Protein AF-A0A6M8W9H4-F1 (afdb_monomer_lite)

Radius of gyration: 31.83 Å; chains: 1; bounding box: 102×58×85 Å

Secondary structure (DSSP, 8-state):
-EEEE-SBTTTEE-TTHHHHHHHHHHHHHH-TT---TT---TT--HHHHHHHHHHHTT----HHHHHHHHHHHHHHHHHHHHH----EEPTTHHHHHHHHHHGGG-PPTTSPPPEEEEE-SS-HHHHHHHHHHTT--GGG-SEEE-TT--SSSS--GGGHHHHHHHHHHHHHSSPPPGGGEEEE-SSHHHHHHHHPPP--SS---PPEE------PPP-----------------------------------HHHHHHHHHHHHHHHHHHHHHHS-THHHH-GGGSS--SHHHHHHHHHIIIIITTHHHHHHHHHHHHHHHHHHTT--SHHHHHHHHHHHHHHHHHHHHHHHHHHHHT-S---HHHHHHHIIIIIHHHTTS-HHHHHHHHHHHHHHHHHHHHHHHHHHHHHH--SHHHHHHHHHTT--HHHHHHHHHHHHHHHS--HHHHHHHHHHHTS-HHHHHHHHHHHHHHIIIIIIIIIIHHHHHHHHHHHHHHHHTTTTTT-S-HHHHHHHHHHHHHHHHHHHHHHHHHHHHTTT-HHHIIIIIHHHHHHHHHHHHHHHHHHHHHHHHHTTTHHHHHHHHHHHHTHHHHHHHHHHHHHHHHSTTTT--TTTS-HHHHHHHHHHHHHHHHHHHHHHHHHBSS-HHHHHHHHHHHTSPPP-BPPP---------

Sequence (678 aa):
MLILFDIDATLIKTGGVGMVAMAEAGRSLFGSAFTADGVPFAGRLDPLIIGDLLARNGVEPTPEHRAAMRRGYRDALVAMFAADNTSYTLPGVTALLDVLGGMNGSVARGSAPLTLGLLTGNFPETGSIKLQHAGIDPEGFAVRVWGDESPHDPPAREHLPGVALERVIASWGRAATGAETVVIGDTPDDIACARARVPRAGGGDRAVFGGRPRARRPDGRGSLRHSRGIGMADGVDGGGTMAAPVVQSQRFDSIDVLRGVALLGIFAMNVMVFAMPMAAYSNPTASGSYTGIDRVTYWVIHILFDLKMMGLFSMLFGAGVVIWSRKAESREQVSRLRGLWLRRMGWLLVFGMIHAWLIWYGDILVAYALCGLLVIWWLRRLPPVWLIVIAATFFGIHMLLLAGQGFQAWMLFGESESAAQMRTQANMTAEQLADARLAMQQFMTPTASQYAEQLATLRGGWMENFRHRAEMTIMMQTMAFAFYIFWRVTAMMLLGVALTKMGVLTGERSARFYAVLAVVGYLIGIPTIIAGILFNESHGFNIVKFAGLGMGFNAVGAVPVMLGHVGLVVFVVKSGLLTPVTNALARVGQMAFTNYLTQSILASLIFYGFGLGFAGEFNRLGQQAVVWFVWAVQILWSVAWLARFRFGPAEWLWRSLTYWKLQPMRRAERSAVATMSA

Foldseek 3Di:
DEEAEEQDPFFKDQPCQLQVQLQVLCCVVPHVPQHLPPQDDPLAAPLVSQCCSCVVSVHHSDPVSSVSSLVSSLVSSVVVLVVDLRMATDPCNVVVLVVLLVCQPPDPPPDFGYAYEYQYSADPRNSQSSCVSRVHHNVSHQFYFYNPPAPDVVRASLRRVLSRQVSVCVVRVDGDALDRYEYTDDDVSSVSSQARFHPDDDDTHGHDYDDDDDDDDDDDDDDDDDDDDDDDDDDDDDDPPPPPPPPPQPQFFLLLLLLLVLLLLQLLLCLQVLQFPLQCNLAVVLFDDCDDVLVVLCLCNLQQRPPLSLLSNLLSLLLVLLVQQVPDDDPVSNVVSVLLQLLLLVVLLVVQVCCLQQFHVPGCSNLSSCLSVPPSNVCLPPALVVLLVLLVVLLVLQVVLLLVQLVLLCLLPPPDPVSVVVCVVVVQDPVNSVVSNQVLCLNHPNDPVSRVVSLVLQLDASVSVSVVSVVSNVCCSPVCSVRHSNSSSSSSSSNSSSCSVVCLSRLNDDLVVLLVLLVQLCVQQSVLLVVLVVQCVVVSNRRSSCSNPSVVSSSVSSVSSSSNSSSVSSSCSVVCHPVVSSVLSSLLSQASVVLNSVSSVQSSLCCGNNHVNSRSVDRSVRSVVVSVVSSVVSSVCSVVQVVFWVGHPVRQVSVCSSVVHRDGTTDPPPPPPPDDDD

Structure (mmCIF, N/CA/C/O backbone):
data_AF-A0A6M8W9H4-F1
#
_entry.id   AF-A0A6M8W9H4-F1
#
loop_
_atom_site.group_PDB
_atom_site.id
_atom_site.type_symbol
_atom_site.label_atom_id
_atom_site.label_alt_id
_atom_site.label_comp_id
_atom_site.label_asym_id
_atom_site.label_entity_id
_atom_site.label_seq_id
_atom_site.pdbx_PDB_ins_code
_atom_site.Cartn_x
_atom_site.Cartn_y
_atom_site.Cartn_z
_atom_site.occupancy
_atom_site.B_iso_or_equiv
_atom_site.auth_seq_id
_atom_site.auth_comp_id
_atom_site.auth_asym_id
_atom_site.auth_atom_id
_atom_site.pdbx_PDB_model_num
ATOM 1 N N . MET A 1 1 ? -43.264 1.083 21.492 1.00 82.38 1 MET A N 1
ATOM 2 C CA . MET A 1 1 ? -41.908 0.528 21.243 1.00 82.38 1 MET A CA 1
ATOM 3 C C . MET A 1 1 ? -40.936 1.124 22.251 1.00 82.38 1 MET A C 1
ATOM 5 O O . MET A 1 1 ? -40.909 2.335 22.395 1.00 82.38 1 MET A O 1
ATOM 9 N N . LEU A 1 2 ? -40.173 0.299 22.961 1.00 87.50 2 LEU A N 1
ATOM 10 C CA . LEU A 1 2 ? -39.190 0.686 23.969 1.00 87.50 2 LEU A CA 1
ATOM 11 C C . LEU A 1 2 ? -37.790 0.651 23.345 1.00 87.50 2 LEU A C 1
ATOM 13 O O . LEU A 1 2 ? -37.364 -0.399 22.868 1.00 87.50 2 LEU A O 1
ATOM 17 N N . ILE A 1 3 ? -37.076 1.777 23.342 1.00 90.88 3 ILE A N 1
ATOM 18 C CA . ILE A 1 3 ? -35.699 1.871 22.839 1.00 90.88 3 ILE A CA 1
ATOM 19 C C . ILE A 1 3 ? -34.772 2.210 24.001 1.00 90.88 3 ILE A C 1
ATOM 21 O O . ILE A 1 3 ? -34.859 3.297 24.563 1.00 90.88 3 ILE A O 1
ATOM 25 N N . LEU A 1 4 ? -33.882 1.284 24.336 1.00 92.38 4 LEU A N 1
ATOM 26 C CA . LEU A 1 4 ? -32.927 1.380 25.431 1.00 92.38 4 LEU A CA 1
ATOM 27 C C . LEU A 1 4 ? -31.533 1.667 24.874 1.00 92.38 4 LEU A C 1
ATOM 29 O O . LEU A 1 4 ? -31.009 0.886 24.081 1.00 92.38 4 LEU A O 1
ATOM 33 N N . PHE A 1 5 ? -30.936 2.779 25.288 1.00 94.38 5 PHE A N 1
ATOM 34 C CA . PHE A 1 5 ? -29.601 3.197 24.875 1.00 94.38 5 PHE A CA 1
ATOM 35 C C . PHE A 1 5 ? -28.580 2.965 25.987 1.00 94.38 5 PHE A C 1
ATOM 37 O O . PHE A 1 5 ? -28.796 3.377 27.128 1.00 94.38 5 PHE A O 1
ATOM 44 N N . ASP A 1 6 ? -27.439 2.382 25.635 1.00 94.31 6 ASP A N 1
ATOM 45 C CA . ASP A 1 6 ? -26.226 2.528 26.435 1.00 94.31 6 ASP A CA 1
ATOM 46 C C . ASP A 1 6 ? -25.652 3.954 26.298 1.00 94.31 6 ASP A C 1
ATOM 48 O O . ASP A 1 6 ? -25.979 4.690 25.363 1.00 94.31 6 ASP A O 1
ATOM 52 N N . ILE A 1 7 ? -24.813 4.375 27.248 1.00 93.19 7 ILE A N 1
ATOM 53 C CA . ILE A 1 7 ? -24.272 5.742 27.293 1.00 93.19 7 ILE A CA 1
ATOM 54 C C . ILE A 1 7 ? -22.916 5.826 26.585 1.00 93.19 7 ILE A C 1
ATOM 56 O O . ILE A 1 7 ? -22.783 6.518 25.567 1.00 93.19 7 ILE A O 1
ATOM 60 N N . ASP A 1 8 ? -21.895 5.169 27.138 1.00 88.56 8 ASP A N 1
ATOM 61 C CA . ASP A 1 8 ? -20.508 5.328 26.705 1.00 88.56 8 ASP A CA 1
ATOM 62 C C . ASP A 1 8 ? -20.298 4.674 25.334 1.00 88.56 8 ASP A C 1
ATOM 64 O O . ASP A 1 8 ? -20.743 3.568 25.081 1.00 88.56 8 ASP A O 1
ATOM 68 N N . ALA A 1 9 ? -19.648 5.381 24.406 1.00 85.25 9 ALA A N 1
ATOM 69 C CA . ALA A 1 9 ? -19.417 4.934 23.024 1.00 85.25 9 ALA A CA 1
ATOM 70 C C . ALA A 1 9 ? -20.685 4.608 22.196 1.00 85.25 9 ALA A C 1
ATOM 72 O O . ALA A 1 9 ? -20.573 4.256 21.013 1.00 85.25 9 ALA A O 1
ATOM 73 N N . THR A 1 10 ? -21.867 4.877 22.756 1.00 90.50 10 THR A N 1
ATOM 74 C CA . THR A 1 10 ? -23.175 4.739 22.110 1.00 90.50 10 THR A CA 1
ATOM 75 C C . THR A 1 10 ? -23.841 6.098 21.894 1.00 90.50 10 THR A C 1
ATOM 77 O O . THR A 1 10 ? -24.012 6.515 20.745 1.00 90.50 10 THR A O 1
ATOM 80 N N . LEU A 1 11 ? -24.156 6.824 22.972 1.00 90.56 11 LEU A N 1
ATOM 81 C CA . LEU A 1 11 ? -24.697 8.187 22.910 1.00 90.56 11 LEU A CA 1
ATOM 82 C C . LEU A 1 11 ? -23.581 9.237 22.897 1.00 90.56 11 LEU A C 1
ATOM 84 O O . LEU A 1 11 ? -23.644 10.228 22.165 1.00 90.56 11 LEU A O 1
ATOM 88 N N . ILE A 1 12 ? -22.537 9.011 23.691 1.00 89.56 12 ILE A N 1
ATOM 89 C CA . ILE A 1 12 ? -21.491 10.001 23.958 1.00 89.56 12 ILE A CA 1
ATOM 90 C C . ILE A 1 12 ? -20.101 9.370 23.908 1.00 89.56 12 ILE A C 1
ATOM 92 O O . ILE A 1 12 ? -19.936 8.152 23.971 1.00 89.56 12 ILE A O 1
ATOM 96 N N . LYS A 1 13 ? -19.068 10.205 23.820 1.00 83.69 13 LYS A N 1
ATOM 97 C CA . LYS A 1 13 ? -17.675 9.785 23.957 1.00 83.69 13 LYS A CA 1
ATOM 98 C C . LYS A 1 13 ? -16.959 10.689 24.945 1.00 83.69 13 LYS A C 1
ATOM 100 O O . LYS A 1 13 ? -16.855 11.879 24.702 1.00 83.69 13 LYS A O 1
ATOM 105 N N . THR A 1 14 ? -16.419 10.091 26.005 1.00 73.94 14 THR A N 1
ATOM 106 C CA . THR A 1 14 ? -15.837 10.777 27.174 1.00 73.94 14 THR A CA 1
ATOM 107 C C . THR A 1 14 ? -14.303 10.757 27.205 1.00 73.94 14 THR A C 1
ATOM 109 O O . THR A 1 14 ? -13.701 11.048 28.229 1.00 73.94 14 THR A O 1
ATOM 112 N N . GLY A 1 15 ? -13.632 10.338 26.123 1.00 67.69 15 GLY A N 1
ATOM 113 C CA . GLY A 1 15 ? -12.161 10.353 26.034 1.00 67.69 15 GLY A CA 1
ATOM 114 C C . GLY A 1 15 ? -11.408 9.470 27.045 1.00 67.69 15 GLY A C 1
ATOM 115 O O . GLY A 1 15 ? -10.197 9.605 27.161 1.00 67.69 15 GLY A O 1
ATOM 116 N N . GLY A 1 16 ? -12.094 8.575 27.766 1.00 77.75 16 GLY A N 1
ATOM 117 C CA . GLY A 1 16 ? -11.502 7.766 28.840 1.00 77.75 16 GLY A CA 1
ATOM 118 C C . GLY A 1 16 ? -11.522 8.434 30.220 1.00 77.75 16 GLY A C 1
ATOM 119 O O . GLY A 1 16 ? -11.046 7.835 31.181 1.00 77.75 16 GLY A O 1
ATOM 120 N N . VAL A 1 17 ? -12.120 9.625 30.354 1.00 83.38 17 VAL A N 1
ATOM 121 C CA . VAL A 1 17 ? -12.175 10.385 31.616 1.00 83.38 17 VAL A CA 1
ATOM 122 C C . VAL A 1 17 ? -12.771 9.580 32.768 1.00 83.38 17 VAL A C 1
ATOM 124 O O . VAL A 1 17 ? -12.285 9.687 33.885 1.00 83.38 17 VAL A O 1
ATOM 127 N N . GLY A 1 18 ? -13.758 8.712 32.519 1.00 86.12 18 GLY A N 1
ATOM 128 C CA . GLY A 1 18 ? -14.321 7.855 33.570 1.00 86.12 18 GLY A CA 1
ATOM 129 C C . GLY A 1 18 ? -13.272 6.963 34.248 1.00 86.12 18 GLY A C 1
ATOM 130 O O . GLY A 1 18 ? -13.198 6.916 35.472 1.00 86.12 18 GLY A O 1
ATOM 131 N N . MET A 1 19 ? -12.407 6.325 33.457 1.00 88.12 19 MET A N 1
ATOM 132 C CA . MET A 1 19 ? -11.308 5.497 33.964 1.00 88.12 19 MET A CA 1
ATOM 133 C C . MET A 1 19 ? -10.277 6.338 34.723 1.00 88.12 19 MET A C 1
ATOM 135 O O . MET A 1 19 ? -9.809 5.933 35.786 1.00 88.12 19 MET A O 1
ATOM 139 N N . VAL A 1 20 ? -9.937 7.518 34.196 1.00 88.19 20 VAL A N 1
ATOM 140 C CA . VAL A 1 20 ? -8.976 8.430 34.834 1.00 88.19 20 VAL A CA 1
ATOM 141 C C . VAL A 1 20 ? -9.516 8.940 36.172 1.00 88.19 20 VAL A C 1
ATOM 143 O O . VAL A 1 20 ? -8.780 8.938 37.154 1.00 88.19 20 VAL A O 1
ATOM 146 N N . ALA A 1 21 ? -10.800 9.296 36.241 1.00 91.25 21 ALA A N 1
ATOM 147 C CA . ALA A 1 21 ? -11.467 9.739 37.460 1.00 91.25 21 ALA A CA 1
ATOM 148 C C . ALA A 1 21 ? -11.548 8.627 38.516 1.00 91.25 21 ALA A C 1
ATOM 150 O O . ALA A 1 21 ? -11.278 8.887 39.684 1.00 91.25 21 ALA A O 1
ATOM 151 N N . MET A 1 22 ? -11.842 7.379 38.128 1.00 94.12 22 MET A N 1
ATOM 152 C CA . MET A 1 22 ? -11.795 6.245 39.062 1.00 94.12 22 MET A CA 1
ATOM 153 C C . MET A 1 22 ? -10.375 5.987 39.587 1.00 94.12 22 MET A C 1
ATOM 155 O O . MET A 1 22 ? -10.197 5.711 40.772 1.00 94.12 22 MET A O 1
ATOM 159 N N . ALA A 1 23 ? -9.355 6.093 38.729 1.00 92.19 23 ALA A N 1
ATOM 160 C CA . ALA A 1 23 ? -7.964 5.951 39.154 1.00 92.19 23 ALA A CA 1
ATOM 161 C C . ALA A 1 23 ? -7.542 7.080 40.106 1.00 92.19 23 ALA A C 1
ATOM 163 O O . ALA A 1 23 ? -6.875 6.818 41.101 1.00 92.19 23 ALA A O 1
ATOM 164 N N . GLU A 1 24 ? -7.948 8.320 39.827 1.00 91.94 24 GLU A N 1
ATOM 165 C CA . GLU A 1 24 ? -7.646 9.478 40.671 1.00 91.94 24 GLU A CA 1
ATOM 166 C C . GLU A 1 24 ? -8.347 9.405 42.029 1.00 91.94 24 GLU A C 1
ATOM 168 O O . GLU A 1 24 ? -7.714 9.625 43.060 1.00 91.94 24 GLU A O 1
ATOM 173 N N . ALA A 1 25 ? -9.615 8.988 42.049 1.00 95.44 25 ALA A N 1
ATOM 174 C CA . ALA A 1 25 ? -10.342 8.702 43.280 1.00 95.44 25 ALA A CA 1
ATOM 175 C C . ALA A 1 25 ? -9.598 7.675 44.142 1.00 95.44 25 ALA A C 1
ATOM 177 O O . ALA A 1 25 ? -9.387 7.892 45.334 1.00 95.44 25 ALA A O 1
ATOM 178 N N . GLY A 1 26 ? -9.135 6.585 43.526 1.00 95.62 26 GLY A N 1
ATOM 179 C CA . GLY A 1 26 ? -8.364 5.569 44.229 1.00 95.62 26 GLY A CA 1
ATOM 180 C C . GLY A 1 26 ? -7.013 6.076 44.732 1.00 95.62 26 GLY A C 1
ATOM 181 O O . GLY A 1 26 ? -6.621 5.729 45.843 1.00 95.62 26 GLY A O 1
ATOM 182 N N . ARG A 1 27 ? -6.325 6.950 43.984 1.00 96.06 27 ARG A N 1
ATOM 183 C CA . ARG A 1 27 ? -5.071 7.568 44.452 1.00 96.06 27 ARG A CA 1
ATOM 184 C C . ARG A 1 27 ? -5.282 8.494 45.638 1.00 96.06 27 ARG A C 1
ATOM 186 O O . ARG A 1 27 ? -4.479 8.481 46.568 1.00 96.06 27 ARG A O 1
ATOM 193 N N . SER A 1 28 ? -6.355 9.278 45.602 1.00 94.31 28 SER A N 1
ATOM 194 C CA . SER A 1 28 ? -6.722 10.185 46.686 1.00 94.31 28 SER A CA 1
ATOM 195 C C . SER A 1 28 ? -7.114 9.426 47.958 1.00 94.31 28 SER A C 1
ATOM 197 O O . SER A 1 28 ? -6.749 9.854 49.050 1.00 94.31 28 SER A O 1
ATOM 199 N N . LEU A 1 29 ? -7.805 8.288 47.825 1.00 95.31 29 LEU A N 1
ATOM 200 C CA . LEU A 1 29 ? -8.308 7.504 48.958 1.00 95.31 29 LEU A CA 1
ATOM 201 C C . LEU A 1 29 ? -7.292 6.503 49.525 1.00 95.31 29 LEU A C 1
ATOM 203 O O . LEU A 1 29 ? -7.228 6.325 50.738 1.00 95.31 29 LEU A O 1
ATOM 207 N N . PHE A 1 30 ? -6.516 5.837 48.667 1.00 94.94 30 PHE A N 1
ATOM 208 C CA . PHE A 1 30 ? -5.693 4.675 49.041 1.00 94.94 30 PHE A CA 1
ATOM 209 C C . PHE A 1 30 ? -4.200 4.848 48.734 1.00 94.94 30 PHE A C 1
ATOM 211 O O . PHE A 1 30 ? -3.411 3.931 48.952 1.00 94.94 30 PHE A O 1
ATOM 218 N N . GLY A 1 31 ? -3.795 6.027 48.257 1.00 91.94 31 GLY A N 1
ATOM 219 C CA . GLY A 1 31 ? -2.399 6.393 48.036 1.00 91.94 31 GLY A CA 1
ATOM 220 C C . GLY A 1 31 ? -1.976 6.398 46.567 1.00 91.94 31 GLY A C 1
ATOM 221 O O . GLY A 1 31 ? -2.569 5.763 45.696 1.00 91.94 31 GLY A O 1
ATOM 222 N N . SER A 1 32 ? -0.885 7.112 46.285 1.00 90.44 32 SER A N 1
ATOM 223 C CA . SER A 1 32 ? -0.430 7.447 44.925 1.00 90.44 32 SER A CA 1
ATOM 224 C C . SER A 1 32 ? -0.107 6.250 44.019 1.00 90.44 32 SER A C 1
ATOM 226 O O . SER A 1 32 ? -0.059 6.414 42.800 1.00 90.44 32 SER A O 1
ATOM 228 N N . ALA A 1 33 ? 0.088 5.056 44.585 1.00 88.75 33 ALA A N 1
ATOM 229 C CA . ALA A 1 33 ? 0.348 3.823 43.844 1.00 88.75 33 ALA A CA 1
ATOM 230 C C . ALA A 1 33 ? -0.910 3.195 43.208 1.00 88.75 33 ALA A C 1
ATOM 232 O O . ALA A 1 33 ? -0.775 2.271 42.404 1.00 88.75 33 ALA A O 1
ATOM 233 N N . PHE A 1 34 ? -2.115 3.677 43.538 1.00 93.31 34 PHE A N 1
ATOM 234 C CA . PHE A 1 34 ? -3.362 3.133 43.002 1.00 93.31 34 PHE A CA 1
ATOM 235 C C . PHE A 1 34 ? -3.436 3.278 41.472 1.00 93.31 34 PHE A C 1
ATOM 237 O O . PHE A 1 34 ? -3.252 4.367 40.912 1.00 93.31 34 PHE A O 1
ATOM 244 N N . THR A 1 35 ? -3.732 2.176 40.778 1.00 87.50 35 THR A N 1
ATOM 245 C CA . THR A 1 35 ? -3.798 2.118 39.312 1.00 87.50 35 THR A CA 1
ATOM 246 C C . THR A 1 35 ? -5.051 1.412 38.798 1.00 87.50 35 THR A C 1
ATOM 248 O O . THR A 1 35 ? -5.559 0.471 39.405 1.00 87.50 35 THR A O 1
ATOM 251 N N . ALA A 1 36 ? -5.526 1.847 37.629 1.00 86.00 36 ALA A N 1
ATOM 252 C CA . ALA A 1 36 ? -6.559 1.154 36.862 1.00 86.00 36 ALA A CA 1
ATOM 253 C C . ALA A 1 36 ? -5.994 0.082 35.905 1.00 86.00 36 ALA A C 1
ATOM 255 O O . ALA A 1 36 ? -6.752 -0.612 35.224 1.00 86.00 36 ALA A O 1
ATOM 256 N N . ASP A 1 37 ? -4.667 -0.079 35.850 1.00 82.81 37 ASP A N 1
ATOM 257 C CA . ASP A 1 37 ? -4.002 -0.996 34.927 1.00 82.81 37 ASP A CA 1
ATOM 258 C C . ASP A 1 37 ? -4.374 -2.466 35.178 1.00 82.81 37 ASP A C 1
ATOM 260 O O . ASP A 1 37 ? -4.150 -3.039 36.251 1.00 82.81 37 ASP A O 1
ATOM 264 N N . GLY A 1 38 ? -4.868 -3.113 34.121 1.00 77.88 38 GLY A N 1
ATOM 265 C CA . GLY A 1 38 ? -5.233 -4.530 34.131 1.00 77.88 38 GLY A CA 1
ATOM 266 C C . GLY A 1 38 ? -6.683 -4.812 34.526 1.00 77.88 38 GLY A C 1
ATOM 267 O O . GLY A 1 38 ? -7.089 -5.969 34.446 1.00 77.88 38 GLY A O 1
ATOM 268 N N . VAL A 1 39 ? -7.475 -3.792 34.875 1.00 85.69 39 VAL A N 1
ATOM 269 C CA . VAL A 1 39 ? -8.923 -3.932 35.089 1.00 85.69 39 VAL A CA 1
ATOM 270 C C . VAL A 1 39 ? -9.664 -3.604 33.784 1.00 85.69 39 VAL A C 1
ATOM 272 O O . VAL A 1 39 ? -9.424 -2.548 33.200 1.00 85.69 39 VAL A O 1
ATOM 275 N N . PRO A 1 40 ? -10.534 -4.488 33.261 1.00 80.94 40 PRO A N 1
ATOM 276 C CA . PRO A 1 40 ? -11.329 -4.194 32.071 1.00 80.94 40 PRO A CA 1
ATOM 277 C C . PRO A 1 40 ? -12.535 -3.302 32.411 1.00 80.94 40 PRO A C 1
ATOM 279 O O . PRO A 1 40 ? -13.218 -3.554 33.402 1.00 80.94 40 PRO A O 1
ATOM 282 N N . PHE A 1 41 ? -12.816 -2.306 31.559 1.00 83.94 41 PHE A N 1
ATOM 283 C CA . PHE A 1 41 ? -13.897 -1.316 31.745 1.00 83.94 41 PHE A CA 1
ATOM 284 C C . PHE A 1 41 ? -15.046 -1.453 30.733 1.00 83.94 41 PHE A C 1
ATOM 286 O O . PHE A 1 41 ? -16.209 -1.313 31.097 1.00 83.94 41 PHE A O 1
ATOM 293 N N . ALA A 1 42 ? -14.736 -1.704 29.457 1.00 74.81 42 ALA A N 1
ATOM 294 C CA . ALA A 1 42 ? -15.723 -1.650 28.374 1.00 74.81 42 ALA A CA 1
ATOM 295 C C . ALA A 1 42 ? -16.881 -2.640 28.595 1.00 74.81 42 ALA A C 1
ATOM 297 O O . ALA A 1 42 ? -16.626 -3.820 28.823 1.00 74.81 42 ALA A O 1
ATOM 298 N N . GLY A 1 43 ? -18.123 -2.150 28.515 1.00 72.88 43 GLY A N 1
ATOM 299 C CA . GLY A 1 43 ? -19.350 -2.948 28.650 1.00 72.88 43 GLY A CA 1
ATOM 300 C C . GLY A 1 43 ? -19.710 -3.366 30.082 1.00 72.88 43 GLY A C 1
ATOM 301 O O . GLY A 1 43 ? -20.815 -3.855 30.316 1.00 72.88 43 GLY A O 1
ATOM 302 N N . ARG A 1 44 ? -18.834 -3.142 31.071 1.00 87.75 44 ARG A N 1
ATOM 303 C CA . ARG A 1 44 ? -19.028 -3.617 32.452 1.00 87.75 44 ARG A CA 1
ATOM 304 C C . ARG A 1 44 ? -19.829 -2.640 33.315 1.00 87.75 44 ARG A C 1
ATOM 306 O O . ARG A 1 44 ? -20.084 -1.505 32.926 1.00 87.75 44 ARG A O 1
ATOM 313 N N . LEU A 1 45 ? -20.253 -3.124 34.483 1.00 92.31 45 LEU A N 1
ATOM 314 C CA . LEU A 1 45 ? -20.968 -2.340 35.492 1.00 92.31 45 LEU A CA 1
ATOM 315 C C . LEU A 1 45 ? -19.970 -1.630 36.415 1.00 92.31 45 LEU A C 1
ATOM 317 O O . LEU A 1 45 ? -19.067 -2.285 36.945 1.00 92.31 45 LEU A O 1
ATOM 321 N N . ASP A 1 46 ? -20.165 -0.337 36.671 1.00 94.56 46 ASP A N 1
ATOM 322 C CA . ASP A 1 46 ? -19.336 0.453 37.589 1.00 94.56 46 ASP A CA 1
ATOM 323 C C . ASP A 1 46 ? -19.166 -0.208 38.980 1.00 94.56 46 ASP A C 1
ATOM 325 O O . ASP A 1 46 ? -18.032 -0.247 39.468 1.00 94.56 46 ASP A O 1
ATOM 329 N N . PRO A 1 47 ? -20.201 -0.816 39.612 1.00 92.75 47 PRO A N 1
ATOM 330 C CA . PRO A 1 47 ? -20.032 -1.576 40.857 1.00 92.75 47 PRO A CA 1
ATOM 331 C C . PRO A 1 47 ? -18.984 -2.697 40.794 1.00 92.75 47 PRO A C 1
ATOM 333 O O . PRO A 1 47 ? -18.236 -2.906 41.756 1.00 92.75 47 PRO A O 1
ATOM 336 N N . LEU A 1 48 ? -18.917 -3.418 39.667 1.00 92.62 48 LEU A N 1
ATOM 337 C CA . LEU A 1 48 ? -17.940 -4.489 39.455 1.00 92.62 48 LEU A CA 1
ATOM 338 C C . LEU A 1 48 ? -16.550 -3.914 39.192 1.00 92.62 48 LEU A C 1
ATOM 340 O O . LEU A 1 48 ? -15.571 -4.410 39.743 1.00 92.62 48 LEU A O 1
ATOM 344 N N . ILE A 1 49 ? -16.468 -2.849 38.389 1.00 93.75 49 ILE A N 1
ATOM 345 C CA . ILE A 1 49 ? -15.206 -2.169 38.080 1.00 93.75 49 ILE A CA 1
ATOM 346 C C . ILE A 1 49 ? -14.564 -1.640 39.366 1.00 93.75 49 ILE A C 1
ATOM 348 O O . ILE A 1 49 ? -13.385 -1.890 39.596 1.00 93.75 49 ILE A O 1
ATOM 352 N N . ILE A 1 50 ? -15.327 -0.968 40.235 1.00 95.44 50 ILE A N 1
ATOM 353 C CA . ILE A 1 50 ? -14.820 -0.486 41.529 1.00 95.44 50 ILE A CA 1
ATOM 354 C C . ILE A 1 50 ? -14.316 -1.648 42.392 1.00 95.44 50 ILE A C 1
ATOM 356 O O . ILE A 1 50 ? -13.248 -1.538 42.991 1.00 95.44 50 ILE A O 1
ATOM 360 N N . GLY A 1 51 ? -15.051 -2.763 42.444 1.00 93.56 51 GLY A N 1
ATOM 361 C CA . GLY A 1 51 ? -14.624 -3.952 43.186 1.00 93.56 51 GLY A CA 1
ATOM 362 C C . GLY A 1 51 ? -13.287 -4.503 42.707 1.00 93.56 51 GLY A C 1
ATOM 363 O O . GLY A 1 51 ? -12.392 -4.747 43.515 1.00 93.56 51 GLY A O 1
ATOM 364 N N . ASP A 1 52 ? -13.141 -4.639 41.392 1.00 93.62 52 ASP A N 1
ATOM 365 C CA . ASP A 1 52 ? -11.918 -5.143 40.775 1.00 93.62 52 ASP A CA 1
ATOM 366 C C . ASP A 1 52 ? -10.751 -4.168 40.944 1.00 93.62 52 ASP A C 1
ATOM 368 O O . ASP A 1 52 ? -9.625 -4.604 41.165 1.00 93.62 52 ASP A O 1
ATOM 372 N N . LEU A 1 53 ? -11.003 -2.856 40.883 1.00 95.06 53 LEU A N 1
ATOM 373 C CA . LEU A 1 53 ? -9.993 -1.829 41.144 1.00 95.06 53 LEU A CA 1
ATOM 374 C C . LEU A 1 53 ? -9.475 -1.903 42.580 1.00 95.06 53 LEU A C 1
ATOM 376 O O . LEU A 1 53 ? -8.264 -1.864 42.787 1.00 95.06 53 LEU A O 1
ATOM 380 N N . LEU A 1 54 ? -10.363 -2.038 43.563 1.00 95.75 54 LEU A N 1
ATOM 381 C CA . LEU A 1 54 ? -9.976 -2.194 44.965 1.00 95.75 54 LEU A CA 1
ATOM 382 C C . LEU A 1 54 ? -9.123 -3.458 45.147 1.00 95.75 54 LEU A C 1
ATOM 384 O O . LEU A 1 54 ? -7.965 -3.364 45.562 1.00 95.75 54 LEU A O 1
ATOM 388 N N . ALA A 1 55 ? -9.634 -4.614 44.710 1.00 93.62 55 ALA A N 1
ATOM 389 C CA . ALA A 1 55 ? -8.939 -5.895 44.831 1.00 93.62 55 ALA A CA 1
ATOM 390 C C . ALA A 1 55 ? -7.572 -5.893 44.119 1.00 93.62 55 ALA A C 1
ATOM 392 O O . ALA A 1 55 ? -6.572 -6.363 44.662 1.00 93.62 55 ALA A O 1
ATOM 393 N N . ARG A 1 56 ? -7.497 -5.305 42.918 1.00 93.31 56 ARG A N 1
ATOM 394 C CA . ARG A 1 56 ? -6.262 -5.177 42.126 1.00 93.31 56 ARG A CA 1
ATOM 395 C C . ARG A 1 56 ? -5.173 -4.380 42.839 1.00 93.31 56 ARG A C 1
ATOM 397 O O . ARG A 1 56 ? -3.989 -4.649 42.609 1.00 93.31 56 ARG A O 1
ATOM 404 N N . ASN A 1 57 ? -5.564 -3.401 43.647 1.00 94.69 57 ASN A N 1
ATOM 405 C CA . ASN A 1 57 ? -4.663 -2.516 44.379 1.00 94.69 57 ASN A CA 1
ATOM 406 C C . ASN A 1 57 ? -4.450 -2.965 45.834 1.00 94.69 57 ASN A C 1
ATOM 408 O O . ASN A 1 57 ? -3.923 -2.198 46.633 1.00 94.69 57 ASN A O 1
ATOM 412 N N . GLY A 1 58 ? -4.828 -4.203 46.177 1.00 93.31 58 GLY A N 1
ATOM 413 C CA . GLY A 1 58 ? -4.635 -4.755 47.519 1.00 93.31 58 GLY A CA 1
ATOM 414 C C . GLY A 1 58 ? -5.543 -4.132 48.581 1.00 93.31 58 GLY A C 1
ATOM 415 O O . GLY A 1 58 ? -5.276 -4.288 49.768 1.00 93.31 58 GLY A O 1
ATOM 416 N N . VAL A 1 59 ? -6.604 -3.433 48.167 1.00 95.19 59 VAL A N 1
ATOM 417 C CA . VAL A 1 59 ? -7.615 -2.869 49.060 1.00 95.19 59 VAL A CA 1
ATOM 418 C C . VAL A 1 59 ? -8.788 -3.840 49.123 1.00 95.19 59 VAL A C 1
ATOM 420 O O . VAL A 1 59 ? -9.375 -4.189 48.098 1.00 95.19 59 VAL A O 1
ATOM 423 N N . GLU A 1 60 ? -9.144 -4.288 50.324 1.00 93.75 60 GLU A N 1
ATOM 424 C CA . GLU A 1 60 ? -10.294 -5.172 50.502 1.00 93.75 60 GLU A CA 1
ATOM 425 C C . GLU A 1 60 ? -11.582 -4.455 50.059 1.00 93.75 60 GLU A C 1
ATOM 427 O O . GLU A 1 60 ? -11.842 -3.340 50.515 1.00 93.75 60 GLU A O 1
ATOM 432 N N . PRO A 1 61 ? -12.405 -5.030 49.166 1.00 92.44 61 PRO A N 1
ATOM 433 C CA . PRO A 1 61 ? -13.527 -4.316 48.574 1.00 92.44 61 PRO A CA 1
ATOM 434 C C . PRO A 1 61 ? -14.773 -4.341 49.479 1.00 92.44 61 PRO A C 1
ATOM 436 O O . PRO A 1 61 ? -15.833 -4.833 49.077 1.00 92.44 61 PRO A O 1
ATOM 439 N N . THR A 1 62 ? -14.637 -3.805 50.695 1.00 94.56 62 THR A N 1
ATOM 440 C CA . THR A 1 62 ? -15.715 -3.668 51.686 1.00 94.56 62 THR A CA 1
ATOM 441 C C . THR A 1 62 ? -16.795 -2.683 51.209 1.00 94.56 62 THR A C 1
ATOM 443 O O . THR A 1 62 ? -16.524 -1.840 50.340 1.00 94.56 62 THR A O 1
ATOM 446 N N . PRO A 1 63 ? -18.026 -2.746 51.753 1.00 92.75 63 PRO A N 1
ATOM 447 C CA . PRO A 1 63 ? -19.074 -1.769 51.453 1.00 92.75 63 PRO A CA 1
ATOM 448 C C . PRO A 1 63 ? -18.618 -0.318 51.664 1.00 92.75 63 PRO A C 1
ATOM 450 O O . PRO A 1 63 ? -18.899 0.544 50.829 1.00 92.75 63 PRO A O 1
ATOM 453 N N . GLU A 1 64 ? -17.843 -0.053 52.718 1.00 94.81 64 GLU A N 1
ATOM 454 C CA . GLU A 1 64 ? -17.291 1.267 53.022 1.00 94.81 64 GLU A CA 1
ATOM 455 C C . GLU A 1 64 ? -16.314 1.734 51.938 1.00 94.81 64 GLU A C 1
ATOM 457 O O . GLU A 1 64 ? -16.432 2.862 51.451 1.00 94.81 64 GLU A O 1
ATOM 462 N N . HIS A 1 65 ? -15.386 0.872 51.504 1.00 96.06 65 HIS A N 1
ATOM 463 C CA . HIS A 1 65 ? -14.419 1.206 50.455 1.00 96.06 65 HIS A CA 1
ATOM 464 C C . HIS A 1 65 ? -15.083 1.401 49.091 1.00 96.06 65 HIS A C 1
ATOM 466 O O . HIS A 1 65 ? -14.729 2.330 48.362 1.00 96.06 65 HIS A O 1
ATOM 472 N N . ARG A 1 66 ? -16.085 0.583 48.749 1.00 95.06 66 ARG A N 1
ATOM 473 C CA . ARG A 1 66 ? -16.868 0.753 47.514 1.00 95.06 66 ARG A CA 1
ATOM 474 C C . ARG A 1 66 ? -17.642 2.067 47.523 1.00 95.06 66 ARG A C 1
ATOM 476 O O . ARG A 1 66 ? -17.629 2.788 46.526 1.00 95.06 66 ARG A O 1
ATOM 483 N N . ALA A 1 67 ? -18.266 2.411 48.650 1.00 94.19 67 ALA A N 1
ATOM 484 C CA . ALA A 1 67 ? -18.981 3.673 48.807 1.00 94.19 67 ALA A CA 1
ATOM 485 C C . ALA A 1 67 ? -18.032 4.883 48.760 1.00 94.19 67 ALA A C 1
ATOM 487 O O . ALA A 1 67 ? -18.361 5.896 48.141 1.00 94.19 67 ALA A O 1
ATOM 488 N N . ALA A 1 68 ? -16.845 4.778 49.367 1.00 94.88 68 ALA A N 1
ATOM 489 C CA . ALA A 1 68 ? -15.808 5.803 49.283 1.00 94.88 68 ALA A CA 1
ATOM 490 C C . ALA A 1 68 ? -15.324 5.994 47.839 1.00 94.88 68 ALA A C 1
ATOM 492 O O . ALA A 1 68 ? -15.319 7.123 47.352 1.00 94.88 68 ALA A O 1
ATOM 493 N N . MET A 1 69 ? -15.023 4.904 47.123 1.00 96.88 69 MET A N 1
ATOM 494 C CA . MET A 1 69 ? -14.643 4.950 45.707 1.00 96.88 69 MET A CA 1
ATOM 495 C C . MET A 1 69 ? -15.728 5.555 44.826 1.00 96.88 69 MET A C 1
ATOM 497 O O . MET A 1 69 ? -15.408 6.365 43.965 1.00 96.88 69 MET A O 1
ATOM 501 N N . ARG A 1 70 ? -17.005 5.210 45.034 1.00 96.75 70 ARG A N 1
ATOM 502 C CA . ARG A 1 70 ? -18.128 5.780 44.273 1.00 96.75 70 ARG A CA 1
ATOM 503 C C . ARG A 1 70 ? -18.212 7.300 44.454 1.00 96.75 70 ARG A C 1
ATOM 505 O O . ARG A 1 70 ? -18.305 8.024 43.465 1.00 96.75 70 ARG A O 1
ATOM 512 N N . ARG A 1 71 ? -18.103 7.790 45.699 1.00 96.69 71 ARG A N 1
ATOM 513 C CA . ARG A 1 71 ? -18.073 9.236 45.996 1.00 96.69 71 ARG A CA 1
ATOM 514 C C . ARG A 1 71 ? -16.852 9.920 45.382 1.00 96.69 71 ARG A C 1
ATOM 516 O O . ARG A 1 71 ? -17.013 10.908 44.674 1.00 96.69 71 ARG A O 1
ATOM 523 N N . GLY A 1 72 ? -15.660 9.361 45.588 1.00 95.69 72 GLY A N 1
ATOM 524 C CA . GLY A 1 72 ? -14.425 9.905 45.025 1.00 95.69 72 GLY A CA 1
ATOM 525 C C . GLY A 1 72 ? -14.439 9.920 43.496 1.00 95.69 72 GLY A C 1
ATOM 526 O O . GLY A 1 72 ? -14.010 10.895 42.889 1.00 95.69 72 GLY A O 1
ATOM 527 N N . TYR A 1 73 ? -14.985 8.876 42.863 1.00 96.62 73 TYR A N 1
ATOM 528 C CA . TYR A 1 73 ? -15.138 8.798 41.411 1.00 96.62 73 TYR A CA 1
ATOM 529 C C . TYR A 1 73 ? -16.030 9.928 40.896 1.00 96.62 73 TYR A C 1
ATOM 531 O O . TYR A 1 73 ? -15.635 10.637 39.971 1.00 96.62 73 TYR A O 1
ATOM 539 N N . ARG A 1 74 ? -17.197 10.135 41.516 1.00 96.06 74 ARG A N 1
ATOM 540 C CA . ARG A 1 74 ? -18.090 11.252 41.187 1.00 96.06 74 ARG A CA 1
ATOM 541 C C . ARG A 1 74 ? -17.365 12.595 41.304 1.00 96.06 74 ARG A C 1
ATOM 543 O O . ARG A 1 74 ? -17.418 13.385 40.368 1.00 96.06 74 ARG A O 1
ATOM 550 N N . ASP A 1 75 ? -16.680 12.843 42.417 1.00 94.06 75 ASP A N 1
ATOM 551 C CA . ASP A 1 75 ? -16.039 14.137 42.683 1.00 94.06 75 ASP A CA 1
ATOM 552 C C . ASP A 1 75 ? -14.884 14.409 41.705 1.00 94.06 75 ASP A C 1
ATOM 554 O O . ASP A 1 75 ? -14.793 15.497 41.131 1.00 94.06 75 ASP A O 1
ATOM 558 N N . ALA A 1 76 ? -14.061 13.394 41.422 1.00 92.25 76 ALA A N 1
ATOM 559 C CA . ALA A 1 76 ? -13.008 13.473 40.414 1.00 92.25 76 ALA A CA 1
ATOM 560 C C . ALA A 1 76 ? -13.580 13.706 39.007 1.00 92.25 76 ALA A C 1
ATOM 562 O O . ALA A 1 76 ? -13.033 14.495 38.238 1.00 92.25 76 ALA A O 1
ATOM 563 N N . LEU A 1 77 ? -14.701 13.062 38.671 1.00 91.12 77 LEU A N 1
ATOM 564 C CA . LEU A 1 77 ? -15.364 13.223 37.379 1.00 91.12 77 LEU A CA 1
ATOM 565 C C . LEU A 1 77 ? -15.891 14.653 37.185 1.00 91.12 77 LEU A C 1
ATOM 567 O O . LEU A 1 77 ? -15.688 15.233 36.119 1.00 91.12 77 LEU A O 1
ATOM 571 N N . VAL A 1 78 ? -16.513 15.239 38.216 1.00 90.62 78 VAL A N 1
ATOM 572 C CA . VAL A 1 78 ? -16.963 16.643 38.206 1.00 90.62 78 VAL A CA 1
ATOM 573 C C . VAL A 1 78 ? -15.778 17.589 38.020 1.00 90.62 78 VAL A C 1
ATOM 575 O O . VAL A 1 78 ? -15.822 18.460 37.152 1.00 90.62 78 VAL A O 1
ATOM 578 N N . ALA A 1 79 ? -14.700 17.397 38.785 1.00 87.88 79 ALA A N 1
ATOM 579 C CA . ALA A 1 79 ? -13.508 18.236 38.691 1.00 87.88 79 ALA A CA 1
ATOM 580 C C . ALA A 1 79 ? -12.853 18.165 37.300 1.00 87.88 79 ALA A C 1
ATOM 582 O O . ALA A 1 79 ? -12.454 19.189 36.747 1.00 87.88 79 ALA A O 1
ATOM 583 N N . MET A 1 80 ? -12.782 16.973 36.701 1.00 86.56 80 MET A N 1
ATOM 584 C CA . MET A 1 80 ? -12.199 16.785 35.369 1.00 86.56 80 MET A CA 1
ATOM 585 C C . MET A 1 80 ? -13.038 17.438 34.269 1.00 86.56 80 MET A C 1
ATOM 587 O O . MET A 1 80 ? -12.475 18.087 33.391 1.00 86.56 80 MET A O 1
ATOM 591 N N . PHE A 1 81 ? -14.366 17.324 34.327 1.00 82.81 81 PHE A N 1
ATOM 592 C CA . PHE A 1 81 ? -15.240 17.998 33.364 1.00 82.81 81 PHE A CA 1
ATOM 593 C C . PHE A 1 81 ? -15.289 19.519 33.544 1.00 82.81 81 PHE A C 1
ATOM 595 O O . PHE A 1 81 ? -15.566 20.232 32.584 1.00 82.81 81 PHE A O 1
ATOM 602 N N . ALA A 1 82 ? -14.986 20.041 34.734 1.00 78.88 82 ALA A N 1
ATOM 603 C CA . ALA A 1 82 ? -14.790 21.478 34.923 1.00 78.88 82 ALA A CA 1
ATOM 604 C C . ALA A 1 82 ? -13.473 21.981 34.297 1.00 78.88 82 ALA A C 1
ATOM 606 O O . ALA A 1 82 ? -13.390 23.140 33.894 1.00 78.88 82 ALA A O 1
ATOM 607 N N . ALA A 1 83 ? -12.449 21.124 34.217 1.00 71.75 83 ALA A N 1
ATOM 608 C CA . ALA A 1 83 ? -11.122 21.479 33.718 1.00 71.75 83 ALA A CA 1
ATOM 609 C C . ALA A 1 83 ? -10.952 21.302 32.197 1.00 71.75 83 ALA A C 1
ATOM 611 O O . ALA A 1 83 ? -10.109 21.978 31.608 1.00 71.75 83 ALA A O 1
ATOM 612 N N . ASP A 1 84 ? -11.709 20.402 31.557 1.00 62.91 84 ASP A N 1
ATOM 613 C CA . ASP A 1 84 ? -11.567 20.100 30.128 1.00 62.91 84 ASP A CA 1
ATOM 614 C C . ASP A 1 84 ? -12.882 19.605 29.489 1.00 62.91 84 ASP A C 1
ATOM 616 O O . ASP A 1 84 ? -13.638 18.836 30.084 1.00 62.91 84 ASP A O 1
ATOM 620 N N . ASN A 1 85 ? -13.131 19.990 28.234 1.00 56.84 85 ASN A N 1
ATOM 621 C CA . ASN A 1 85 ? -14.391 19.755 27.514 1.00 56.84 85 ASN A CA 1
ATOM 622 C C . ASN A 1 85 ? -14.314 18.480 26.645 1.00 56.84 85 ASN A C 1
ATOM 624 O O . ASN A 1 85 ? -14.467 18.502 25.421 1.00 56.84 85 ASN A O 1
ATOM 628 N N . THR A 1 86 ? -13.973 17.354 27.275 1.00 61.81 86 THR A N 1
ATOM 629 C CA . THR A 1 86 ? -13.597 16.100 26.585 1.00 61.81 86 THR A CA 1
ATOM 630 C C . THR A 1 86 ? -14.761 15.158 26.281 1.00 61.81 86 THR A C 1
ATOM 632 O O . THR A 1 86 ? -14.574 14.200 25.521 1.00 61.81 86 THR A O 1
ATOM 635 N N . SER A 1 87 ? -15.952 15.405 26.840 1.00 72.44 87 SER A N 1
ATOM 636 C CA . SER A 1 87 ? -17.157 14.625 26.537 1.00 72.44 87 SER A CA 1
ATOM 637 C C . SER A 1 87 ? -18.009 15.314 25.475 1.00 72.44 87 SER A C 1
ATOM 639 O O . SER A 1 87 ? -18.377 16.474 25.614 1.00 72.44 87 SER A O 1
ATOM 641 N N . TYR A 1 88 ? -18.324 14.594 24.398 1.00 79.56 88 TYR A N 1
ATOM 642 C CA . TYR A 1 88 ? -19.188 15.082 23.323 1.00 79.56 88 TYR A CA 1
ATOM 643 C C . TYR A 1 88 ? -20.133 13.991 22.823 1.00 79.56 88 TYR A C 1
ATOM 645 O O . TYR A 1 88 ? -19.844 12.791 22.898 1.00 79.56 88 TYR A O 1
ATOM 653 N N . THR A 1 89 ? -21.269 14.413 22.274 1.00 86.94 89 THR A N 1
ATOM 654 C CA . THR A 1 89 ? -22.242 13.534 21.621 1.00 86.94 89 THR A CA 1
ATOM 655 C C . THR A 1 89 ? -21.675 12.895 20.364 1.00 86.94 89 THR A C 1
ATOM 657 O O . THR A 1 89 ? -20.988 13.526 19.557 1.00 86.94 89 THR A O 1
ATOM 660 N N . LEU A 1 90 ? -21.968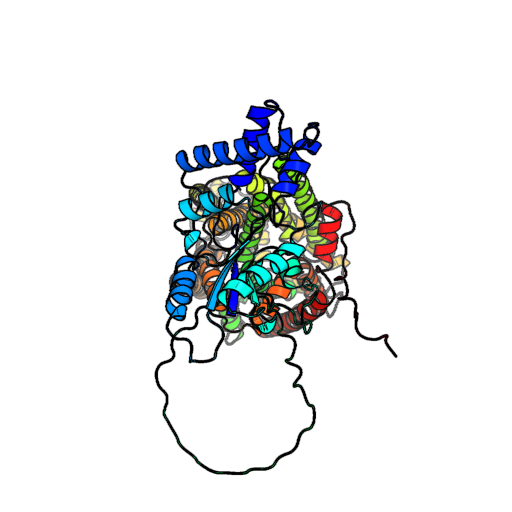 11.611 20.163 1.00 84.69 90 LEU A N 1
ATOM 661 C CA . LEU A 1 90 ? -21.526 10.922 18.958 1.00 84.69 90 LEU A CA 1
ATOM 662 C C . LEU A 1 90 ? -22.276 11.433 17.711 1.00 84.69 90 LEU A C 1
ATOM 664 O O . LEU A 1 90 ? -23.441 11.831 17.795 1.00 84.69 90 LEU A O 1
ATOM 668 N N . PRO A 1 91 ? -21.644 11.403 16.518 1.00 84.94 91 PRO A N 1
ATOM 669 C CA . PRO A 1 91 ? -22.258 11.931 15.303 1.00 84.94 91 PRO A CA 1
ATOM 670 C C . PRO A 1 91 ? -23.628 11.309 15.003 1.00 84.94 91 PRO A C 1
ATOM 672 O O . PRO A 1 91 ? -23.742 10.095 14.830 1.00 84.94 91 PRO A O 1
ATOM 675 N N . GLY A 1 92 ? -24.648 12.162 14.881 1.00 84.19 92 GLY A N 1
ATOM 676 C CA . GLY A 1 92 ? -26.024 11.771 14.565 1.00 84.19 92 GLY A CA 1
ATOM 677 C C . GLY A 1 92 ? -26.904 11.437 15.772 1.00 84.19 92 GLY A C 1
ATOM 678 O O . GLY A 1 92 ? -28.091 11.211 15.568 1.00 84.19 92 GLY A O 1
ATOM 679 N N . VAL A 1 93 ? -26.369 11.438 17.000 1.00 89.06 93 VAL A N 1
ATOM 680 C CA . VAL A 1 93 ? -27.146 11.133 18.214 1.00 89.06 93 VAL A CA 1
ATOM 681 C C . VAL A 1 93 ? -28.193 12.203 18.496 1.00 89.06 93 VAL A C 1
ATOM 683 O O . VAL A 1 93 ? -29.357 11.857 18.634 1.00 89.06 93 VAL A O 1
ATOM 686 N N . THR A 1 94 ? -27.825 13.487 18.492 1.00 86.25 94 THR A N 1
ATOM 687 C CA . THR A 1 94 ? -28.782 14.586 18.715 1.00 86.25 94 THR A CA 1
ATOM 688 C C . THR A 1 94 ? -29.936 14.527 17.715 1.00 86.25 94 THR A C 1
ATOM 690 O O . THR A 1 94 ? -31.086 14.419 18.112 1.00 86.25 94 THR A O 1
ATOM 693 N N . ALA A 1 95 ? -29.626 14.428 16.417 1.00 82.19 95 ALA A N 1
ATOM 694 C CA . ALA A 1 95 ? -30.645 14.314 15.372 1.00 82.19 95 ALA A CA 1
ATOM 695 C C . ALA A 1 95 ? -31.533 13.064 15.524 1.00 82.19 95 ALA A C 1
ATOM 697 O O . ALA A 1 95 ? -32.713 13.103 15.188 1.00 82.19 95 ALA A O 1
ATOM 698 N N . LEU A 1 96 ? -30.979 11.945 16.006 1.00 86.56 96 LEU A N 1
ATOM 699 C CA . LEU A 1 96 ? -31.753 10.736 16.283 1.00 86.56 96 LEU A CA 1
ATOM 700 C C . LEU A 1 96 ? -32.704 10.946 17.466 1.00 86.56 96 LEU A C 1
ATOM 702 O O . LEU A 1 96 ? -33.876 10.595 17.353 1.00 86.56 96 LEU A O 1
ATOM 706 N N . LEU A 1 97 ? -32.212 11.504 18.574 1.00 86.50 97 LEU A N 1
ATOM 707 C CA . LEU A 1 97 ? -33.020 11.777 19.763 1.00 86.50 97 LEU A CA 1
ATOM 708 C C . LEU A 1 97 ? -34.127 12.796 19.461 1.00 86.50 97 LEU A C 1
ATOM 710 O O . LEU A 1 97 ? -35.257 12.571 19.876 1.00 86.50 97 LEU A O 1
ATOM 714 N N . ASP A 1 98 ? -33.849 13.826 18.657 1.00 82.81 98 ASP A N 1
ATOM 715 C CA . ASP A 1 98 ? -34.847 14.811 18.220 1.00 82.81 98 ASP A CA 1
ATOM 716 C C . ASP A 1 98 ? -35.966 14.161 17.391 1.00 82.81 98 ASP A C 1
ATOM 718 O O . ASP A 1 98 ? -37.153 14.380 17.642 1.00 82.81 98 ASP A O 1
ATOM 722 N N . VAL A 1 99 ? -35.602 13.314 16.417 1.00 83.69 99 VAL A N 1
ATOM 723 C CA . VAL A 1 99 ? -36.577 12.586 15.587 1.00 83.69 99 VAL A CA 1
ATOM 724 C C . VAL A 1 99 ? -37.420 11.650 16.446 1.00 83.69 99 VAL A C 1
ATOM 726 O O . VAL A 1 99 ? -38.642 11.641 16.321 1.00 83.69 99 VAL A O 1
ATOM 729 N N . LEU A 1 100 ? -36.786 10.873 17.325 1.00 84.31 100 LEU A N 1
ATOM 730 C CA . LEU A 1 100 ? -37.491 9.933 18.191 1.00 84.31 100 LEU A CA 1
ATOM 731 C C . LEU A 1 100 ? -38.390 10.655 19.205 1.00 84.31 100 LEU A C 1
ATOM 733 O O . LEU A 1 100 ? -39.526 10.237 19.407 1.00 84.31 100 LEU A O 1
ATOM 737 N N . GLY A 1 101 ? -37.929 11.764 19.785 1.00 76.56 101 GLY A N 1
ATOM 738 C CA . GLY A 1 101 ? -38.725 12.605 20.679 1.00 76.56 101 GLY A CA 1
ATOM 739 C C . GLY A 1 101 ? -39.950 13.201 19.981 1.00 76.56 101 GLY A C 1
ATOM 740 O O . GLY A 1 101 ? -41.046 13.186 20.538 1.00 76.56 101 GLY A O 1
ATOM 741 N N . GLY A 1 102 ? -39.804 13.637 18.724 1.00 71.56 102 GLY A N 1
ATOM 742 C CA . GLY A 1 102 ? -40.905 14.163 17.910 1.00 71.56 102 GLY A CA 1
ATOM 743 C C . GLY A 1 102 ? -41.944 13.117 17.479 1.00 71.56 102 GLY A C 1
ATOM 744 O O . GLY A 1 102 ? -43.089 13.465 17.189 1.00 71.56 102 GLY A O 1
ATOM 745 N N . MET A 1 103 ? -41.588 11.827 17.462 1.00 71.00 103 MET A N 1
ATOM 746 C CA . MET A 1 103 ? -42.499 10.735 17.087 1.00 71.00 103 MET A CA 1
ATOM 747 C C . MET A 1 103 ? -43.490 10.346 18.194 1.00 71.00 103 MET A C 1
ATOM 749 O O . MET A 1 103 ? -44.484 9.682 17.899 1.00 71.00 103 MET A O 1
ATOM 753 N N . ASN A 1 104 ? -43.290 10.793 19.439 1.00 58.56 104 ASN A N 1
ATOM 754 C CA . ASN A 1 104 ? -44.205 10.494 20.548 1.00 58.56 104 ASN A CA 1
ATOM 755 C C . ASN A 1 104 ? -45.637 11.022 20.333 1.00 58.56 104 ASN A C 1
ATOM 757 O O . ASN A 1 104 ? -46.567 10.501 20.943 1.00 58.56 104 ASN A O 1
ATOM 761 N N . GLY A 1 105 ? -45.837 12.009 19.449 1.00 51.84 105 GLY A N 1
ATOM 762 C CA . GLY A 1 105 ? -47.150 12.601 19.160 1.00 51.84 105 GLY A CA 1
ATOM 763 C C . GLY A 1 105 ? -47.916 12.027 17.957 1.00 51.84 105 GLY A C 1
ATOM 764 O O . GLY A 1 105 ? -49.067 12.407 17.762 1.00 51.84 105 GLY A O 1
ATOM 765 N N . SER A 1 106 ? -47.322 11.149 17.131 1.00 43.84 106 SER A N 1
ATOM 766 C CA . SER A 1 106 ? -47.909 10.723 15.837 1.00 43.84 106 SER A CA 1
ATOM 767 C C . SER A 1 106 ? -48.369 9.261 15.774 1.00 43.84 106 SER A C 1
ATOM 769 O O . SER A 1 106 ? -48.749 8.766 14.710 1.00 43.84 106 SER A O 1
ATOM 771 N N . VAL A 1 107 ? -48.350 8.554 16.905 1.00 52.47 107 VAL A N 1
ATOM 772 C CA . VAL A 1 107 ? -48.688 7.129 16.965 1.00 52.47 107 VAL A CA 1
ATOM 773 C C . VAL A 1 107 ? -50.209 6.933 16.869 1.00 52.47 107 VAL A C 1
ATOM 775 O O . VAL A 1 107 ? -50.980 7.543 17.610 1.00 52.47 107 VAL A O 1
ATOM 778 N N . ALA A 1 108 ? -50.654 6.078 15.941 1.00 46.16 108 ALA A N 1
ATOM 779 C CA . ALA A 1 108 ? -52.065 5.745 15.743 1.00 46.16 108 ALA A CA 1
ATOM 780 C C . ALA A 1 108 ? -52.713 5.205 17.034 1.00 46.16 108 ALA A C 1
ATOM 782 O O . ALA A 1 108 ? -52.097 4.418 17.761 1.00 46.16 108 ALA A O 1
ATOM 783 N N . ARG A 1 109 ? -53.972 5.591 17.305 1.00 42.97 109 ARG A N 1
ATOM 784 C CA . ARG A 1 109 ? -54.742 5.093 18.463 1.00 42.97 109 ARG A CA 1
ATOM 785 C C . ARG A 1 109 ? -54.725 3.560 18.477 1.00 42.97 109 ARG A C 1
ATOM 787 O O . ARG A 1 109 ? -55.192 2.939 17.528 1.00 42.97 109 ARG A O 1
ATOM 794 N N . GLY A 1 110 ? -54.191 2.976 19.551 1.00 51.38 110 GLY A N 1
ATOM 795 C CA . GLY A 1 110 ? -54.115 1.525 19.760 1.00 51.38 110 GLY A CA 1
ATOM 796 C C . GLY A 1 110 ? -52.721 0.898 19.608 1.00 51.38 110 GLY A C 1
ATOM 797 O O . GLY A 1 110 ? -52.570 -0.276 19.923 1.00 51.38 110 GLY A O 1
ATOM 798 N N . SER A 1 111 ? -51.697 1.644 19.174 1.00 56.19 111 SER A N 1
ATOM 799 C CA . SER A 1 111 ? -50.303 1.155 19.143 1.00 56.19 111 SER A CA 1
ATOM 800 C C . SER A 1 111 ? -49.530 1.551 20.410 1.00 56.19 111 SER A C 1
ATOM 802 O O . SER A 1 111 ? -49.775 2.615 20.975 1.00 56.19 111 SER A O 1
ATOM 804 N N . ALA A 1 112 ? -48.585 0.713 20.860 1.00 58.59 112 ALA A N 1
ATOM 805 C CA . ALA A 1 112 ? -47.774 0.997 22.049 1.00 58.59 112 ALA A CA 1
ATOM 806 C C . ALA A 1 112 ? -46.942 2.284 21.869 1.00 58.59 112 ALA A C 1
ATOM 808 O O . ALA A 1 112 ? -46.255 2.405 20.844 1.00 58.59 112 ALA A O 1
ATOM 809 N N . PRO A 1 113 ? -46.935 3.209 22.849 1.00 72.31 113 PRO A N 1
ATOM 810 C CA . PRO A 1 113 ? -46.212 4.471 22.733 1.00 72.31 113 PRO A CA 1
ATOM 811 C C . PRO A 1 113 ? -44.713 4.230 22.525 1.00 72.31 113 PRO A C 1
ATOM 813 O O . PRO A 1 113 ? -44.150 3.220 22.962 1.00 72.31 113 PRO A O 1
ATOM 816 N N . LEU A 1 114 ? -44.053 5.128 21.794 1.00 83.81 114 LEU A N 1
ATOM 817 C CA . LEU A 1 114 ? -42.598 5.126 21.716 1.00 83.81 114 LEU A CA 1
ATOM 818 C C . LEU A 1 114 ? -42.052 5.594 23.075 1.00 83.81 114 LEU A C 1
ATOM 820 O O . LEU A 1 114 ? -42.533 6.555 23.664 1.00 83.81 114 LEU A O 1
ATOM 824 N N . THR A 1 115 ? -41.100 4.862 23.640 1.00 87.06 115 THR A N 1
ATOM 825 C CA . THR A 1 115 ? -40.515 5.166 24.948 1.00 87.06 115 THR A CA 1
ATOM 826 C C . THR A 1 115 ? -39.011 5.045 24.830 1.00 87.06 115 THR A C 1
ATOM 828 O O . THR A 1 115 ? -38.497 3.987 24.469 1.00 87.06 115 THR A O 1
ATOM 831 N N . LEU A 1 116 ? -38.313 6.145 25.098 1.00 90.69 116 LEU A N 1
ATOM 832 C CA . LEU A 1 116 ? -36.858 6.177 25.133 1.00 90.69 116 LEU A CA 1
ATOM 833 C C . LEU A 1 116 ? -36.393 5.878 26.548 1.00 90.69 116 LEU A C 1
ATOM 835 O O . LEU A 1 116 ? -36.953 6.399 27.515 1.00 90.69 116 LEU A O 1
ATOM 839 N N . GLY A 1 117 ? -35.364 5.052 26.660 1.00 92.62 117 GLY A N 1
ATOM 840 C CA . GLY A 1 117 ? -34.754 4.738 27.930 1.00 92.62 117 GLY A CA 1
ATOM 841 C C . GLY A 1 117 ? -33.245 4.575 27.872 1.00 92.62 117 GLY A C 1
ATOM 842 O O . GLY A 1 117 ? -32.656 4.450 26.800 1.00 92.62 117 GLY A O 1
ATOM 843 N N . LEU A 1 118 ? -32.632 4.578 29.049 1.00 94.81 118 LEU A N 1
ATOM 844 C CA . LEU A 1 118 ? -31.230 4.260 29.272 1.00 94.81 118 LEU A CA 1
ATOM 845 C C . LEU A 1 118 ? -31.120 2.842 29.830 1.00 94.81 118 LEU A C 1
ATOM 847 O O . LEU A 1 118 ? -31.880 2.464 30.721 1.00 94.81 118 LEU A O 1
ATOM 851 N N . LEU A 1 119 ? -30.153 2.084 29.327 1.00 94.25 119 LEU A N 1
ATOM 852 C CA . LEU A 1 119 ? -29.697 0.830 29.916 1.00 94.25 119 LEU A CA 1
ATOM 853 C C . LEU A 1 119 ? -28.176 0.861 29.896 1.00 94.25 119 LEU A C 1
ATOM 855 O O . LEU A 1 119 ? -27.562 0.674 28.850 1.00 94.25 119 LEU A O 1
ATOM 859 N N . THR A 1 120 ? -27.576 1.156 31.045 1.00 94.19 120 THR A N 1
ATOM 860 C CA . THR A 1 120 ? -26.158 1.508 31.133 1.00 94.19 120 THR A CA 1
ATOM 861 C C . THR A 1 120 ? -25.468 0.820 32.300 1.00 94.19 120 THR A C 1
ATOM 863 O O . THR A 1 120 ? -26.088 0.475 33.301 1.00 94.19 120 THR A O 1
ATOM 866 N N . GLY A 1 121 ? -24.151 0.645 32.178 1.00 92.81 121 GLY A N 1
ATOM 867 C CA . GLY A 1 121 ? -23.310 0.150 33.272 1.00 92.81 121 GLY A CA 1
ATOM 868 C C . GLY A 1 121 ? -22.918 1.223 34.287 1.00 92.81 121 GLY A C 1
ATOM 869 O O . GLY A 1 121 ? -22.339 0.891 35.318 1.00 92.81 121 GLY A O 1
ATOM 870 N N . ASN A 1 122 ? -23.224 2.490 34.002 1.00 95.19 122 ASN A N 1
ATOM 871 C CA . ASN A 1 122 ? -22.836 3.625 34.833 1.00 95.19 122 ASN A CA 1
ATOM 872 C C . ASN A 1 122 ? -23.661 3.702 36.123 1.00 95.19 122 ASN A C 1
ATOM 874 O O . ASN A 1 122 ? -24.841 3.343 36.119 1.00 95.19 122 ASN A O 1
ATOM 878 N N . PHE A 1 123 ? -23.088 4.268 37.186 1.00 95.62 123 PHE A N 1
ATOM 879 C CA . PHE A 1 123 ? -23.896 4.775 38.299 1.00 95.62 123 PHE A CA 1
ATOM 880 C C . PHE A 1 123 ? -24.820 5.928 37.849 1.00 95.62 123 PHE A C 1
ATOM 882 O O . PHE A 1 123 ? -24.468 6.663 36.917 1.00 95.62 123 PHE A O 1
ATOM 889 N N . PRO A 1 124 ? -25.966 6.139 38.526 1.00 95.06 124 PRO A N 1
ATOM 890 C CA . PRO A 1 124 ? -26.902 7.219 38.219 1.00 95.06 124 PRO A CA 1
ATOM 891 C C . PRO A 1 124 ? -26.239 8.594 38.151 1.00 95.06 124 PRO A C 1
ATOM 893 O O . PRO A 1 124 ? -26.418 9.332 37.182 1.00 95.06 124 PRO A O 1
ATOM 896 N N . GLU A 1 125 ? -25.430 8.935 39.151 1.00 94.25 125 GLU A N 1
ATOM 897 C CA . GLU A 1 125 ? -24.786 10.239 39.243 1.00 94.25 125 GLU A CA 1
ATOM 898 C C . GLU A 1 125 ? -23.724 10.446 38.155 1.00 94.25 125 GLU A C 1
ATOM 900 O O . GLU A 1 125 ? -23.681 11.503 37.529 1.00 94.25 125 GLU A O 1
ATOM 905 N N . THR A 1 126 ? -22.893 9.441 37.872 1.00 93.88 126 THR A N 1
ATOM 906 C CA . THR A 1 126 ? -21.777 9.576 36.927 1.00 93.88 126 THR A CA 1
ATOM 907 C C . THR A 1 126 ? -22.259 9.518 35.487 1.00 93.88 126 THR A C 1
ATOM 909 O O . THR A 1 126 ? -21.814 10.317 34.661 1.00 93.88 126 THR A O 1
ATOM 912 N N . GLY A 1 127 ? -23.222 8.644 35.185 1.00 93.38 127 GLY A N 1
ATOM 913 C CA . GLY A 1 127 ? -23.880 8.600 33.885 1.00 93.38 127 GLY A CA 1
ATOM 914 C C . GLY A 1 127 ? -24.619 9.903 33.573 1.00 93.38 127 GLY A C 1
ATOM 915 O O . GLY A 1 127 ? -24.478 10.429 32.468 1.00 93.38 127 GLY A O 1
ATOM 916 N N . SER A 1 128 ? -25.322 10.474 34.557 1.00 94.31 128 SER A N 1
ATOM 917 C CA . SER A 1 128 ? -26.026 11.755 34.398 1.00 94.31 128 SER A CA 1
ATOM 918 C C . SER A 1 128 ? -25.067 12.917 34.140 1.00 94.31 128 SER A C 1
ATOM 920 O O . SER A 1 128 ? -25.275 13.667 33.189 1.00 94.31 128 SER A O 1
ATOM 922 N N . ILE A 1 129 ? -23.974 13.023 34.907 1.00 91.81 129 ILE A N 1
ATOM 923 C CA . ILE A 1 129 ? -22.935 14.047 34.699 1.00 91.81 129 ILE A CA 1
ATOM 924 C C . ILE A 1 129 ? -22.360 13.962 33.277 1.00 91.81 129 ILE A C 1
ATOM 926 O O . ILE A 1 129 ? -22.232 14.979 32.592 1.00 91.81 129 ILE A O 1
ATOM 930 N N . LYS A 1 130 ? -22.037 12.750 32.803 1.00 91.94 130 LYS A N 1
ATOM 931 C CA . LYS A 1 130 ? -21.479 12.547 31.458 1.00 91.94 130 LYS A CA 1
ATOM 932 C C . LYS A 1 130 ? -22.447 12.981 30.350 1.00 91.94 130 LYS A C 1
ATOM 934 O O . LYS A 1 130 ? -22.008 13.593 29.374 1.00 91.94 130 LYS A O 1
ATOM 939 N N . LEU A 1 131 ? -23.734 12.647 30.485 1.00 92.44 131 LEU A N 1
ATOM 940 C CA . LEU A 1 131 ? -24.781 13.025 29.531 1.00 92.44 131 LEU A CA 1
ATOM 941 C C . LEU A 1 131 ? -24.995 14.542 29.510 1.00 92.44 131 LEU A C 1
ATOM 943 O O . LEU A 1 131 ? -24.939 15.139 28.435 1.00 92.44 131 LEU A O 1
ATOM 947 N N . GLN A 1 132 ? -25.143 15.165 30.683 1.00 91.62 132 GLN A N 1
ATOM 948 C CA . GLN A 1 132 ? -25.341 16.611 30.813 1.00 91.62 132 GLN A CA 1
ATOM 949 C C . GLN A 1 132 ? -24.182 17.393 30.195 1.00 91.62 132 GLN A C 1
ATOM 951 O O . GLN A 1 132 ? -24.404 18.320 29.419 1.00 91.62 132 GLN A O 1
ATOM 956 N N . HIS A 1 133 ? -22.943 16.975 30.462 1.00 87.88 133 HIS A N 1
ATOM 957 C CA . HIS A 1 133 ? -21.765 17.612 29.879 1.00 87.88 133 HIS A CA 1
ATOM 958 C C . HIS A 1 133 ? -21.696 17.450 28.351 1.00 87.88 133 HIS A C 1
ATOM 960 O O . HIS A 1 133 ? -21.205 18.329 27.652 1.00 87.88 133 HIS A O 1
ATOM 966 N N . ALA A 1 134 ? -22.235 16.356 27.805 1.00 87.06 134 ALA A N 1
ATOM 967 C CA . ALA A 1 134 ? -22.351 16.162 26.361 1.00 87.06 134 ALA A CA 1
ATOM 968 C C . ALA A 1 134 ? -23.544 16.918 25.732 1.00 87.06 134 ALA A C 1
ATOM 970 O O . ALA A 1 134 ? -23.728 16.853 24.515 1.00 87.06 134 ALA A O 1
ATOM 971 N N . GLY A 1 135 ? -24.357 17.621 26.527 1.00 87.75 135 GLY A N 1
ATOM 972 C CA . GLY A 1 135 ? -25.550 18.332 26.066 1.00 87.75 135 GLY A CA 1
ATOM 973 C C . GLY A 1 135 ? -26.781 17.440 25.874 1.00 87.75 135 GLY A C 1
ATOM 974 O O . GLY A 1 135 ? -27.663 17.791 25.095 1.00 87.75 135 GLY A O 1
ATOM 975 N N . ILE A 1 136 ? -26.840 16.283 26.543 1.00 90.44 136 ILE A N 1
ATOM 976 C CA . ILE A 1 136 ? -28.029 15.423 26.599 1.00 90.44 136 ILE A CA 1
ATOM 977 C C . ILE A 1 136 ? -28.633 15.517 27.999 1.00 90.44 136 ILE A C 1
ATOM 979 O O . ILE A 1 136 ? -27.955 15.235 28.983 1.00 90.44 136 ILE A O 1
ATOM 983 N N . ASP A 1 137 ? -29.919 15.850 28.081 1.00 89.56 137 ASP A N 1
ATOM 984 C CA . ASP A 1 137 ? -30.665 15.808 29.337 1.00 89.56 137 ASP A CA 1
ATOM 985 C C . ASP A 1 137 ? -31.044 14.355 29.698 1.00 89.56 137 ASP A C 1
ATOM 987 O O . ASP A 1 137 ? -31.797 13.720 28.949 1.00 89.56 137 ASP A O 1
ATOM 991 N N . PRO A 1 138 ? -30.551 13.797 30.824 1.00 89.56 138 PRO A N 1
ATOM 992 C CA . PRO A 1 138 ? -30.945 12.469 31.287 1.00 89.56 138 PRO A CA 1
ATOM 993 C C . PRO A 1 138 ? -32.452 12.345 31.540 1.00 89.56 138 PRO A C 1
ATOM 995 O O . PRO A 1 138 ? -33.003 11.256 31.372 1.00 89.56 138 PRO A O 1
ATOM 998 N N . GLU A 1 139 ? -33.136 13.436 31.901 1.00 87.62 139 GLU A N 1
ATOM 999 C CA . GLU A 1 139 ? -34.580 13.419 32.162 1.00 87.62 139 GLU A CA 1
ATOM 1000 C C . GLU A 1 139 ? -35.415 13.199 30.893 1.00 87.62 139 GLU A C 1
ATOM 1002 O O . GLU A 1 139 ? -36.552 12.733 30.975 1.00 87.62 139 GLU A O 1
ATOM 1007 N N . GLY A 1 140 ? -34.828 13.406 29.708 1.00 84.50 140 GLY A N 1
ATOM 1008 C CA . GLY A 1 140 ? -35.454 13.082 28.424 1.00 84.50 140 GLY A CA 1
ATOM 1009 C C . GLY A 1 140 ? -35.693 11.581 28.193 1.00 84.50 140 GLY A C 1
ATOM 1010 O O . GLY A 1 140 ? -36.414 11.207 27.265 1.00 84.50 140 GLY A O 1
ATOM 1011 N N . PHE A 1 141 ? -35.118 10.705 29.023 1.00 91.06 141 PHE A N 1
ATOM 1012 C CA . PHE A 1 141 ? -35.310 9.256 28.960 1.00 91.06 141 PHE A CA 1
ATOM 1013 C C . PHE A 1 141 ? -36.307 8.802 30.027 1.00 91.06 141 PHE A C 1
ATOM 1015 O O . PHE A 1 141 ? -35.995 8.810 31.214 1.00 91.06 141 PHE A O 1
ATOM 1022 N N . ALA A 1 142 ? -37.494 8.361 29.610 1.00 87.19 142 ALA A N 1
ATOM 1023 C CA . ALA A 1 142 ? -38.592 7.987 30.506 1.00 87.19 142 ALA A CA 1
ATOM 1024 C C . ALA A 1 142 ? -38.304 6.732 31.351 1.00 87.19 142 ALA A C 1
ATOM 1026 O O . ALA A 1 142 ? -38.824 6.592 32.454 1.00 87.19 142 ALA A O 1
ATOM 1027 N N . VAL A 1 143 ? -37.478 5.815 30.842 1.00 90.31 143 VAL A N 1
ATOM 1028 C CA . VAL A 1 143 ? -36.999 4.643 31.587 1.00 90.31 143 VAL A CA 1
ATOM 1029 C C . VAL A 1 143 ? -35.495 4.777 31.745 1.00 90.31 143 VAL A C 1
ATOM 1031 O O . VAL A 1 143 ? -34.788 4.885 30.756 1.00 90.31 143 VAL A O 1
ATOM 1034 N N . ARG A 1 144 ? -34.961 4.758 32.960 1.00 93.69 144 ARG A N 1
ATOM 1035 C CA . ARG A 1 144 ? -33.509 4.836 33.183 1.00 93.69 144 ARG A CA 1
ATOM 1036 C C . ARG A 1 144 ? -33.105 3.649 34.021 1.00 93.69 144 ARG A C 1
ATOM 1038 O O . ARG A 1 144 ? -33.667 3.513 35.093 1.00 93.69 144 ARG A O 1
ATOM 1045 N N . VAL A 1 145 ? -32.222 2.790 33.527 1.00 93.75 145 VAL A N 1
ATOM 1046 C CA . VAL A 1 145 ? -31.688 1.648 34.275 1.00 93.75 145 VAL A CA 1
ATOM 1047 C C . VAL A 1 145 ? -30.174 1.769 34.363 1.00 93.75 145 VAL A C 1
ATOM 1049 O O . VAL A 1 145 ? -29.485 1.819 33.339 1.00 93.75 145 VAL A O 1
ATOM 1052 N N . TRP A 1 146 ? -29.683 1.821 35.593 1.00 95.00 146 TRP A N 1
ATOM 1053 C CA . TRP A 1 146 ? -28.301 2.086 35.961 1.00 95.00 146 TRP A CA 1
ATOM 1054 C C . TRP A 1 146 ? -27.577 0.818 36.421 1.00 95.00 146 TRP A C 1
ATOM 1056 O O . TRP A 1 146 ? -28.183 -0.210 36.732 1.00 95.00 146 TRP A O 1
ATOM 1066 N N . GLY A 1 147 ? -26.248 0.886 36.460 1.00 91.25 147 GLY A N 1
ATOM 1067 C CA . GLY A 1 147 ? -25.395 -0.275 36.698 1.00 91.25 147 GLY A CA 1
ATOM 1068 C C . GLY A 1 147 ? -25.464 -0.852 38.113 1.00 91.25 147 GLY A C 1
ATOM 1069 O O . GLY A 1 147 ? -25.017 -1.979 38.319 1.00 91.25 147 GLY A O 1
ATOM 1070 N N . ASP A 1 148 ? -26.020 -0.114 39.075 1.00 91.81 148 ASP A N 1
ATOM 1071 C CA . ASP A 1 148 ? -26.239 -0.534 40.463 1.00 91.81 148 ASP A CA 1
ATOM 1072 C C . ASP A 1 148 ? -27.649 -1.077 40.734 1.00 91.81 148 ASP A C 1
ATOM 1074 O O . ASP A 1 148 ? -27.964 -1.410 41.872 1.00 91.81 148 ASP A O 1
ATOM 1078 N N . GLU A 1 149 ? -28.476 -1.226 39.698 1.00 91.00 149 GLU A N 1
ATOM 1079 C CA . GLU A 1 149 ? -29.872 -1.662 39.828 1.00 91.00 149 GLU A CA 1
ATOM 1080 C C . GLU A 1 149 ? -30.081 -3.147 39.491 1.00 91.00 149 GLU A C 1
ATOM 1082 O O . GLU A 1 149 ? -31.213 -3.611 39.375 1.00 91.00 149 GLU A O 1
ATOM 1087 N N . SER A 1 150 ? -29.000 -3.919 39.331 1.00 87.06 150 SER A N 1
ATOM 1088 C CA . SER A 1 150 ? -29.104 -5.375 39.180 1.00 87.06 150 SER A CA 1
ATOM 1089 C C . SER A 1 150 ? -29.702 -5.997 40.456 1.00 87.06 150 SER A C 1
ATOM 1091 O O . SER A 1 150 ? -29.137 -5.804 41.530 1.00 87.06 150 SER A O 1
ATOM 1093 N N . PRO A 1 151 ? -30.766 -6.819 40.363 1.00 81.56 151 PRO A N 1
ATOM 1094 C CA . PRO A 1 151 ? -31.418 -7.452 41.516 1.00 81.56 151 PRO A CA 1
ATOM 1095 C C . PRO A 1 151 ? -30.633 -8.639 42.108 1.00 81.56 151 PRO A C 1
ATOM 1097 O O . PRO A 1 151 ? -31.144 -9.355 42.968 1.00 81.56 151 PRO A O 1
ATOM 1100 N N . HIS A 1 152 ? -29.430 -8.923 41.609 1.00 79.19 152 HIS A N 1
ATOM 1101 C CA . HIS A 1 152 ? -28.587 -10.046 42.036 1.00 79.19 152 HIS A CA 1
ATOM 1102 C C . HIS A 1 152 ? -27.235 -9.552 42.548 1.00 79.19 152 HIS A C 1
ATOM 1104 O O . HIS A 1 152 ? -26.740 -8.525 42.081 1.00 79.19 152 HIS A O 1
ATOM 1110 N N . ASP A 1 153 ? -26.651 -10.317 43.471 1.00 77.12 153 ASP A N 1
ATOM 1111 C CA . ASP A 1 153 ? -25.310 -10.116 44.019 1.00 77.12 153 ASP A CA 1
ATOM 1112 C C . ASP A 1 153 ? -24.447 -11.366 43.725 1.00 77.12 153 ASP A C 1
ATOM 1114 O O . ASP A 1 153 ? -24.816 -12.464 44.152 1.00 77.12 153 ASP A O 1
ATOM 1118 N N . PRO A 1 154 ? -23.345 -11.254 42.957 1.00 78.75 154 PRO A N 1
ATOM 1119 C CA . PRO A 1 154 ? -22.822 -10.034 42.346 1.00 78.75 154 PRO A CA 1
ATOM 1120 C C . PRO A 1 154 ? -23.729 -9.489 41.227 1.00 78.75 154 PRO A C 1
ATOM 1122 O O . PRO A 1 154 ? -24.418 -10.258 40.547 1.00 78.75 154 PRO A O 1
ATOM 1125 N N . PRO A 1 155 ? -23.713 -8.165 40.990 1.00 84.69 155 PRO A N 1
ATOM 1126 C CA . PRO A 1 155 ? -24.534 -7.547 39.960 1.00 84.69 155 PRO A CA 1
ATOM 1127 C C . PRO A 1 155 ? -24.122 -8.017 38.564 1.00 84.69 155 PRO A C 1
ATOM 1129 O O . PRO A 1 155 ? -22.932 -8.133 38.270 1.00 84.69 155 PRO A O 1
ATOM 1132 N N . ALA A 1 156 ? -25.096 -8.243 37.678 1.00 83.88 156 ALA A N 1
ATOM 1133 C CA . ALA A 1 156 ? -24.839 -8.655 36.299 1.00 83.88 156 ALA A CA 1
ATOM 1134 C C . ALA A 1 156 ? -25.672 -7.846 35.299 1.00 83.88 156 ALA A C 1
ATOM 1136 O O . ALA A 1 156 ? -26.860 -7.591 35.500 1.00 83.88 156 ALA A O 1
ATOM 1137 N N . ARG A 1 157 ? -25.033 -7.448 34.189 1.00 83.75 157 ARG A N 1
ATOM 1138 C CA . ARG A 1 157 ? -25.637 -6.569 33.170 1.00 83.75 157 ARG A CA 1
ATOM 1139 C C . ARG A 1 157 ? -26.855 -7.206 32.502 1.00 83.75 157 ARG A C 1
ATOM 1141 O O . ARG A 1 157 ? -27.789 -6.504 32.135 1.00 83.75 157 ARG A O 1
ATOM 1148 N N . GLU A 1 158 ? -26.861 -8.531 32.387 1.00 84.19 158 GLU A N 1
ATOM 1149 C CA . GLU A 1 158 ? -27.943 -9.322 31.792 1.00 84.19 158 GLU A CA 1
ATOM 1150 C C . GLU A 1 158 ? -29.279 -9.244 32.544 1.00 84.19 158 GLU A C 1
ATOM 1152 O O . GLU A 1 158 ? -30.311 -9.584 31.968 1.00 84.19 158 GLU A O 1
ATOM 1157 N N . HIS A 1 159 ? -29.292 -8.734 33.780 1.00 83.00 159 HIS A N 1
ATOM 1158 C CA . HIS A 1 159 ? -30.524 -8.522 34.545 1.00 83.00 159 HIS A CA 1
ATOM 1159 C C . HIS A 1 159 ? -31.151 -7.137 34.329 1.00 83.00 159 HIS A C 1
ATOM 1161 O O . HIS A 1 159 ? -32.348 -6.965 34.561 1.00 83.00 159 HIS A O 1
ATOM 1167 N N . LEU A 1 160 ? -30.383 -6.152 33.848 1.00 87.88 160 LEU A N 1
ATOM 1168 C CA . LEU A 1 160 ? -30.865 -4.778 33.655 1.00 87.88 160 LEU A CA 1
ATOM 1169 C C . LEU A 1 160 ? -32.058 -4.654 32.679 1.00 87.88 160 LEU A C 1
ATOM 1171 O O . LEU A 1 160 ? -32.937 -3.828 32.933 1.00 87.88 160 LEU A O 1
ATOM 1175 N N . PRO A 1 161 ? -32.186 -5.469 31.607 1.00 86.62 161 PRO A N 1
ATOM 1176 C CA . PRO A 1 161 ? -33.381 -5.454 30.765 1.00 86.62 161 PRO A CA 1
ATOM 1177 C C . PRO A 1 161 ? -34.663 -5.786 31.528 1.00 86.62 161 PRO A C 1
ATOM 1179 O O . PRO A 1 161 ? -35.700 -5.197 31.238 1.00 86.62 161 PRO A O 1
ATOM 1182 N N . GLY A 1 162 ? -34.604 -6.697 32.508 1.00 82.19 162 GLY A N 1
ATOM 1183 C CA . GLY A 1 162 ? -35.762 -7.050 33.334 1.00 82.19 162 GLY A CA 1
ATOM 1184 C C . GLY A 1 162 ? -36.288 -5.838 34.101 1.00 82.19 162 GLY A C 1
ATOM 1185 O O . GLY A 1 162 ? -37.473 -5.525 34.020 1.00 82.19 162 GLY A O 1
ATOM 1186 N N . VAL A 1 163 ? -35.378 -5.077 34.715 1.00 86.62 163 VAL A N 1
ATOM 1187 C CA . VAL A 1 163 ? -35.693 -3.824 35.424 1.00 86.62 163 VAL A CA 1
ATOM 1188 C C . VAL A 1 163 ? -36.318 -2.790 34.478 1.00 86.62 163 VAL A C 1
ATOM 1190 O O . VAL A 1 163 ? -37.281 -2.110 34.835 1.00 86.62 163 VAL A O 1
ATOM 1193 N N . ALA A 1 164 ? -35.812 -2.681 33.244 1.00 86.94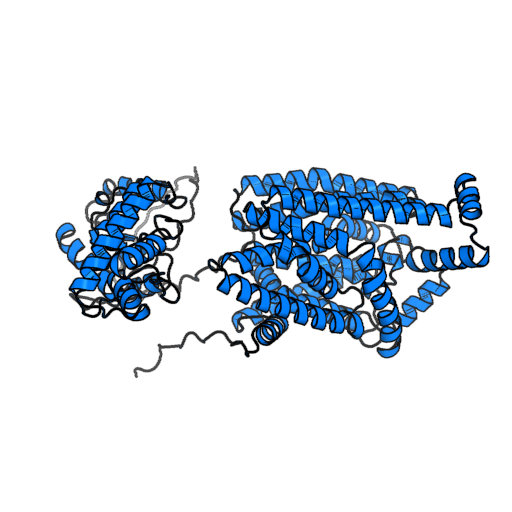 164 ALA A N 1
ATOM 1194 C CA . ALA A 1 164 ? -36.362 -1.762 32.245 1.00 86.94 164 ALA A CA 1
ATOM 1195 C C . ALA A 1 164 ? -37.796 -2.140 31.837 1.00 86.94 164 ALA A C 1
ATOM 1197 O O . ALA A 1 164 ? -38.651 -1.266 31.683 1.00 86.94 164 ALA A O 1
ATOM 1198 N N . LEU A 1 165 ? -38.064 -3.438 31.675 1.00 83.06 165 LEU A N 1
ATOM 1199 C CA . LEU A 1 165 ? -39.388 -3.947 31.326 1.00 83.06 165 LEU A CA 1
ATOM 1200 C C . LEU A 1 165 ? -40.383 -3.779 32.472 1.00 83.06 165 LEU A C 1
ATOM 1202 O O . LEU A 1 165 ? -41.516 -3.390 32.217 1.00 83.06 165 LEU A O 1
ATOM 1206 N N . GLU A 1 166 ? -39.977 -3.987 33.723 1.00 81.88 166 GLU A N 1
ATOM 1207 C CA . GLU A 1 166 ? -40.838 -3.715 34.880 1.00 81.88 166 GLU A CA 1
ATOM 1208 C C . GLU A 1 166 ? -41.223 -2.232 34.963 1.00 81.88 166 GLU A C 1
ATOM 1210 O O . GLU A 1 166 ? -42.392 -1.898 35.157 1.00 81.88 166 GLU A O 1
ATOM 1215 N N . ARG A 1 167 ? -40.271 -1.323 34.717 1.00 85.75 167 ARG A N 1
ATOM 1216 C CA . ARG A 1 167 ? -40.528 0.128 34.713 1.00 85.75 167 ARG A CA 1
ATOM 1217 C C . ARG A 1 167 ? -41.466 0.565 33.595 1.00 85.75 167 ARG A C 1
ATOM 1219 O O . ARG A 1 167 ? -42.251 1.492 33.787 1.00 85.75 167 ARG A O 1
ATOM 1226 N N . VAL A 1 168 ? -41.423 -0.103 32.441 1.00 84.38 168 VAL A N 1
ATOM 1227 C CA . VAL A 1 168 ? -42.330 0.217 31.332 1.00 84.38 168 VAL A CA 1
ATOM 1228 C C . VAL A 1 168 ? -43.762 -0.265 31.589 1.00 84.38 168 VAL A C 1
ATOM 1230 O O . VAL A 1 168 ? -44.689 0.318 31.037 1.00 84.38 168 VAL A O 1
ATOM 1233 N N . ILE A 1 169 ? -43.985 -1.249 32.476 1.00 81.75 169 ILE A N 1
ATOM 1234 C CA . ILE A 1 169 ? -45.345 -1.667 32.875 1.00 81.75 169 ILE A CA 1
ATOM 1235 C C . ILE A 1 169 ? -46.097 -0.500 33.512 1.00 81.75 169 ILE A C 1
ATOM 1237 O O . ILE A 1 169 ? -47.267 -0.290 33.200 1.00 81.75 169 ILE A O 1
ATOM 1241 N N . ALA A 1 170 ? -45.427 0.288 34.355 1.00 71.75 170 ALA A N 1
ATOM 1242 C CA . ALA A 1 170 ? -46.042 1.434 35.018 1.00 71.75 170 ALA A CA 1
ATOM 1243 C C . ALA A 1 170 ? -46.540 2.501 34.024 1.00 71.75 170 ALA A C 1
ATOM 1245 O O . ALA A 1 170 ? -47.533 3.170 34.298 1.00 71.75 170 ALA A O 1
ATOM 1246 N N . SER A 1 171 ? -45.886 2.645 32.864 1.00 72.94 171 SER A N 1
ATOM 1247 C CA . SER A 1 171 ? -46.269 3.623 31.839 1.00 72.94 171 SER A CA 1
ATOM 1248 C C . SER A 1 171 ? -47.177 3.050 30.745 1.00 72.94 171 SER A C 1
ATOM 1250 O O . SER A 1 171 ? -48.008 3.776 30.206 1.00 72.94 171 SER A O 1
ATOM 1252 N N . TRP A 1 172 ? -47.044 1.767 30.400 1.00 78.69 172 TRP A N 1
ATOM 1253 C CA . TRP A 1 172 ? -47.813 1.123 29.325 1.00 78.69 172 TRP A CA 1
ATOM 1254 C C . TRP A 1 172 ? -49.023 0.321 29.829 1.00 78.69 172 TRP A C 1
ATOM 1256 O O . TRP A 1 172 ? -49.832 -0.125 29.018 1.00 78.69 172 TRP A O 1
ATOM 1266 N N . GLY A 1 173 ? -49.138 0.079 31.138 1.00 74.50 173 GLY A N 1
ATOM 1267 C CA . GLY A 1 173 ? -50.157 -0.791 31.741 1.00 74.50 173 GLY A CA 1
ATOM 1268 C C . GLY A 1 173 ? -49.970 -2.287 31.445 1.00 74.50 173 GLY A C 1
ATOM 1269 O O . GLY A 1 173 ? -50.802 -3.102 31.836 1.00 74.50 173 GLY A O 1
ATOM 1270 N N . ARG A 1 174 ? -48.894 -2.662 30.740 1.00 79.56 174 ARG A N 1
ATOM 1271 C CA . ARG A 1 174 ? -48.509 -4.041 30.403 1.00 79.56 174 ARG A CA 1
ATOM 1272 C C . ARG A 1 174 ? -47.009 -4.138 30.139 1.00 79.56 174 ARG A C 1
ATOM 1274 O O . ARG A 1 174 ? -46.367 -3.133 29.841 1.00 79.56 174 ARG A O 1
ATOM 1281 N N . ALA A 1 175 ? -46.467 -5.353 30.161 1.00 68.00 175 ALA A N 1
ATOM 1282 C CA . ALA A 1 175 ? -45.082 -5.584 29.762 1.00 68.00 175 ALA A CA 1
ATOM 1283 C C . ALA A 1 175 ? -44.892 -5.330 28.255 1.00 68.00 175 ALA A C 1
ATOM 1285 O O . ALA A 1 175 ? -45.772 -5.639 27.438 1.00 68.00 175 ALA A O 1
ATOM 1286 N N . ALA A 1 176 ? -43.737 -4.773 27.884 1.00 70.50 176 ALA A N 1
ATOM 1287 C CA . ALA A 1 176 ? -43.306 -4.744 26.491 1.00 70.50 176 ALA A CA 1
ATOM 1288 C C . ALA A 1 176 ? -42.885 -6.154 26.056 1.00 70.50 176 ALA A C 1
ATOM 1290 O O . ALA A 1 176 ? -42.225 -6.878 26.803 1.00 70.50 176 ALA A O 1
ATOM 1291 N N . THR A 1 177 ? -43.269 -6.545 24.844 1.00 71.06 177 THR A N 1
ATOM 1292 C CA . THR A 1 177 ? -42.792 -7.797 24.243 1.00 71.06 177 THR A CA 1
ATOM 1293 C C . THR A 1 177 ? -41.373 -7.621 23.703 1.00 71.06 177 THR A C 1
ATOM 1295 O O . THR A 1 177 ? -40.951 -6.506 23.400 1.00 71.06 177 THR A O 1
ATOM 1298 N N . GLY A 1 178 ? -40.640 -8.719 23.497 1.00 66.31 178 GLY A N 1
ATOM 1299 C CA . GLY A 1 178 ? -39.317 -8.655 22.867 1.00 66.31 178 GLY A CA 1
ATOM 1300 C C . GLY A 1 178 ? -39.340 -7.967 21.491 1.00 66.31 178 GLY A C 1
ATOM 1301 O O . GLY A 1 178 ? -38.476 -7.149 21.187 1.00 66.31 178 GLY A O 1
ATOM 1302 N N . ALA A 1 179 ? -40.384 -8.188 20.689 1.00 68.44 179 ALA A N 1
ATOM 1303 C CA . ALA A 1 179 ? -40.555 -7.509 19.401 1.00 68.44 179 ALA A CA 1
ATOM 1304 C C . ALA A 1 179 ? -40.733 -5.980 19.525 1.00 68.44 179 ALA A C 1
ATOM 1306 O O . ALA A 1 179 ? -40.482 -5.246 18.570 1.00 68.44 179 ALA A O 1
ATOM 1307 N N . GLU A 1 180 ? -41.146 -5.495 20.697 1.00 79.06 180 GLU A N 1
ATOM 1308 C CA . GLU A 1 180 ? -41.341 -4.079 20.998 1.00 79.06 180 GLU A CA 1
ATOM 1309 C C . GLU A 1 180 ? -40.149 -3.450 21.727 1.00 79.06 180 GLU A C 1
ATOM 1311 O O . GLU A 1 180 ? -40.201 -2.248 21.988 1.00 79.06 180 GLU A O 1
ATOM 1316 N N . THR A 1 181 ? -39.096 -4.210 22.045 1.00 82.44 181 THR A N 1
ATOM 1317 C CA . THR A 1 181 ? -37.911 -3.729 22.768 1.00 82.44 181 THR A CA 1
ATOM 1318 C C . THR A 1 181 ? -36.667 -3.771 21.887 1.00 82.44 181 THR A C 1
ATOM 1320 O O . THR A 1 181 ? -36.304 -4.803 21.320 1.00 82.44 181 THR A O 1
ATOM 1323 N N . VAL A 1 182 ? -35.971 -2.639 21.818 1.00 85.88 182 VAL A N 1
ATOM 1324 C CA . VAL A 1 182 ? -34.710 -2.476 21.095 1.00 85.88 182 VAL A CA 1
ATOM 1325 C C . VAL A 1 182 ? -33.645 -2.002 22.069 1.00 85.88 182 VAL A C 1
ATOM 1327 O O . VAL A 1 182 ? -33.825 -0.981 22.721 1.00 85.88 182 VAL A O 1
ATOM 1330 N N . VAL A 1 183 ? -32.524 -2.717 22.140 1.00 87.75 183 VAL A N 1
ATOM 1331 C CA . VAL A 1 183 ? -31.331 -2.283 22.883 1.00 87.75 183 VAL A CA 1
ATOM 1332 C C . VAL A 1 183 ? -30.274 -1.823 21.883 1.00 87.75 183 VAL A C 1
ATOM 1334 O O . VAL A 1 183 ? -30.007 -2.513 20.893 1.00 87.75 183 VAL A O 1
ATOM 1337 N N . ILE A 1 184 ? -29.690 -0.653 22.130 1.00 89.25 184 ILE A N 1
ATOM 1338 C CA . ILE A 1 184 ? -28.669 -0.020 21.296 1.00 89.25 184 ILE A CA 1
ATOM 1339 C C . ILE A 1 184 ? -27.420 0.183 22.155 1.00 89.25 184 ILE A C 1
ATOM 1341 O O . ILE A 1 184 ? -27.463 0.917 23.136 1.00 89.25 184 ILE A O 1
ATOM 1345 N N . GLY A 1 185 ? -26.318 -0.456 21.759 1.00 87.31 185 GLY A N 1
ATOM 1346 C CA . GLY A 1 185 ? -25.015 -0.375 22.424 1.00 87.31 185 GLY A CA 1
ATOM 1347 C C . GLY A 1 185 ? -23.862 -0.703 21.468 1.00 87.31 185 GLY A C 1
ATOM 1348 O O . GLY A 1 185 ? -24.105 -1.136 20.331 1.00 87.31 185 GLY A O 1
ATOM 1349 N N . ASP A 1 186 ? -22.614 -0.493 21.892 1.00 84.25 186 ASP A N 1
ATOM 1350 C CA . ASP A 1 186 ? -21.415 -0.705 21.067 1.00 84.25 186 ASP A CA 1
ATOM 1351 C C . ASP A 1 186 ? -20.632 -1.988 21.406 1.00 84.25 186 ASP A C 1
ATOM 1353 O O . ASP A 1 186 ? -19.786 -2.415 20.608 1.00 84.25 186 ASP A O 1
ATOM 1357 N N . THR A 1 187 ? -20.931 -2.644 22.532 1.00 76.69 187 THR A N 1
ATOM 1358 C CA . THR A 1 187 ? -20.159 -3.788 23.038 1.00 76.69 187 THR A CA 1
ATOM 1359 C C . THR A 1 187 ? -20.850 -5.147 22.834 1.00 76.69 187 THR A C 1
ATOM 1361 O O . THR A 1 187 ? -22.070 -5.232 22.658 1.00 76.69 187 THR A O 1
ATOM 1364 N N . PRO A 1 188 ? -20.096 -6.269 22.866 1.00 76.81 188 PRO A N 1
ATOM 1365 C CA . PRO A 1 188 ? -20.685 -7.608 22.926 1.00 76.81 188 PRO A CA 1
ATOM 1366 C C . PRO A 1 188 ? -21.609 -7.823 24.132 1.00 76.81 188 PRO A C 1
ATOM 1368 O O . PRO A 1 188 ? -22.561 -8.596 24.015 1.00 76.81 188 PRO A O 1
ATOM 1371 N N . ASP A 1 189 ? -21.359 -7.133 25.247 1.00 73.50 189 ASP A N 1
ATOM 1372 C CA . ASP A 1 189 ? -22.159 -7.247 26.468 1.00 73.50 189 ASP A CA 1
ATOM 1373 C C . ASP A 1 189 ? -23.549 -6.626 26.282 1.00 73.50 189 ASP A C 1
ATOM 1375 O O . ASP A 1 189 ? -24.530 -7.174 26.776 1.00 73.50 189 ASP A O 1
ATOM 1379 N N . ASP A 1 190 ? -23.679 -5.570 25.471 1.00 78.75 190 ASP A N 1
ATOM 1380 C CA . ASP A 1 190 ? -24.984 -5.010 25.083 1.00 78.75 190 ASP A CA 1
ATOM 1381 C C . ASP A 1 190 ? -25.792 -5.988 24.225 1.00 78.75 190 ASP A C 1
ATOM 1383 O O . ASP A 1 190 ? -27.009 -6.107 24.362 1.00 78.75 190 ASP A O 1
ATOM 1387 N N . ILE A 1 191 ? -25.111 -6.747 23.361 1.00 76.50 191 ILE A N 1
ATOM 1388 C CA . ILE A 1 191 ? -25.742 -7.786 22.541 1.00 76.50 191 ILE A CA 1
ATOM 1389 C C . ILE A 1 191 ? -26.179 -8.967 23.412 1.00 76.50 191 ILE A C 1
ATOM 1391 O O . ILE A 1 191 ? -27.250 -9.530 23.183 1.00 76.50 191 ILE A O 1
ATOM 1395 N N . ALA A 1 192 ? -25.351 -9.375 24.376 1.00 73.69 192 ALA A N 1
ATOM 1396 C CA . ALA A 1 192 ? -25.691 -10.431 25.325 1.00 73.69 192 ALA A CA 1
ATOM 1397 C C . ALA A 1 192 ? -26.896 -10.018 26.180 1.00 73.69 192 ALA A C 1
ATOM 1399 O O . ALA A 1 192 ? -27.862 -10.770 26.276 1.00 73.69 192 ALA A O 1
ATOM 1400 N N . CYS A 1 193 ? -26.880 -8.780 26.672 1.00 76.00 193 CYS A N 1
ATOM 1401 C CA . CYS A 1 193 ? -27.960 -8.142 27.411 1.00 76.00 193 CYS A CA 1
ATOM 1402 C C . CYS A 1 193 ? -29.271 -8.113 26.603 1.00 76.00 193 CYS A C 1
ATOM 1404 O O . CYS A 1 193 ? -30.298 -8.590 27.072 1.00 76.00 193 CYS A O 1
ATOM 1406 N N . ALA A 1 194 ? -29.228 -7.702 25.330 1.00 74.94 194 ALA A N 1
ATOM 1407 C CA . ALA A 1 194 ? -30.390 -7.737 24.434 1.00 74.94 194 ALA A CA 1
ATOM 1408 C C . ALA A 1 194 ? -30.944 -9.157 24.183 1.00 74.94 194 ALA A C 1
ATOM 1410 O O . ALA A 1 194 ? -32.098 -9.326 23.794 1.00 74.94 194 ALA A O 1
ATOM 1411 N N . ARG A 1 195 ? -30.118 -10.195 24.352 1.00 70.00 195 ARG A N 1
ATOM 1412 C CA . ARG A 1 195 ? -30.486 -11.603 24.123 1.00 70.00 195 ARG A CA 1
ATOM 1413 C C . ARG A 1 195 ? -30.872 -12.347 25.395 1.00 70.00 195 ARG A C 1
ATOM 1415 O O . ARG A 1 195 ? -31.352 -13.480 25.279 1.00 70.00 195 ARG A O 1
ATOM 1422 N N . ALA A 1 196 ? -30.640 -11.757 26.564 1.00 63.81 196 ALA A N 1
ATOM 1423 C CA . ALA A 1 196 ? -30.960 -12.366 27.841 1.00 63.81 196 ALA A CA 1
ATOM 1424 C C . ALA A 1 196 ? -32.465 -12.661 27.897 1.00 63.81 196 ALA A C 1
ATOM 1426 O O . ALA A 1 196 ? -33.304 -11.822 27.564 1.00 63.81 196 ALA A O 1
ATOM 1427 N N . ARG A 1 197 ? -32.817 -13.903 28.248 1.00 52.72 197 ARG A N 1
ATOM 1428 C CA . ARG A 1 197 ? -34.219 -14.298 28.412 1.00 52.72 197 ARG A CA 1
ATOM 1429 C C . ARG A 1 197 ? -34.715 -13.707 29.721 1.00 52.72 197 ARG A C 1
ATOM 1431 O O . ARG A 1 197 ? -34.215 -14.081 30.774 1.00 52.72 197 ARG A O 1
ATOM 1438 N N . VAL A 1 198 ? -35.716 -12.841 29.650 1.00 48.16 198 VAL A N 1
ATOM 1439 C CA . VAL A 1 198 ? -36.369 -12.291 30.839 1.00 48.16 198 VAL A CA 1
ATOM 1440 C C . VAL A 1 198 ? -37.276 -13.378 31.433 1.00 48.16 198 VAL A C 1
ATOM 1442 O O . VAL A 1 198 ? -38.139 -13.902 30.715 1.00 48.16 198 VAL A O 1
ATOM 1445 N N . PRO A 1 199 ? -37.096 -13.787 32.700 1.00 38.25 199 PRO A N 1
ATOM 1446 C CA . PRO A 1 199 ? -37.963 -14.778 33.332 1.00 38.25 199 PRO A CA 1
ATOM 1447 C C . PRO A 1 199 ? -39.385 -14.220 33.570 1.00 38.25 199 PRO A C 1
ATOM 1449 O O . PRO A 1 199 ? -39.640 -13.525 34.537 1.00 38.25 199 PRO A O 1
ATOM 1452 N N . ARG A 1 200 ? -40.286 -14.524 32.624 1.00 36.44 200 ARG A N 1
ATOM 1453 C CA . ARG A 1 200 ? -41.773 -14.523 32.616 1.00 36.44 200 ARG A CA 1
ATOM 1454 C C . ARG A 1 200 ? -42.578 -13.585 33.546 1.00 36.44 200 ARG A C 1
ATOM 1456 O O . ARG A 1 200 ? -42.699 -13.841 34.736 1.00 36.44 200 ARG A O 1
ATOM 1463 N N . ALA A 1 201 ? -43.484 -12.847 32.893 1.00 28.88 201 ALA A N 1
ATOM 1464 C CA . ALA A 1 201 ? -44.928 -13.118 32.970 1.00 28.88 201 ALA A CA 1
ATOM 1465 C C . ALA A 1 201 ? -45.521 -13.180 31.540 1.00 28.88 201 ALA A C 1
ATOM 1467 O O . ALA A 1 201 ? -45.705 -12.155 30.898 1.00 28.88 201 ALA A O 1
ATOM 1468 N N . GLY A 1 202 ? -45.774 -14.397 31.032 1.00 31.81 202 GLY A N 1
ATOM 1469 C CA . GLY A 1 202 ? -46.522 -14.658 29.786 1.00 31.81 202 GLY A CA 1
ATOM 1470 C C . GLY A 1 202 ? -45.751 -14.548 28.457 1.00 31.81 202 GLY A C 1
ATOM 1471 O O . GLY A 1 202 ? -45.690 -13.484 27.864 1.00 31.81 202 GLY A O 1
ATOM 1472 N N . GLY A 1 203 ? -45.260 -15.683 27.938 1.00 32.25 203 GLY A N 1
ATOM 1473 C CA . GLY A 1 203 ? -44.781 -15.817 26.547 1.00 32.25 203 GLY A CA 1
ATOM 1474 C C . GLY A 1 203 ? -43.360 -15.296 26.298 1.00 32.25 203 GLY A C 1
ATOM 1475 O O . GLY A 1 203 ? -43.082 -14.111 26.404 1.00 32.25 203 GLY A O 1
ATOM 1476 N N . GLY A 1 204 ? -42.422 -16.199 25.998 1.00 36.22 204 GLY A N 1
ATOM 1477 C CA . GLY A 1 204 ? -41.016 -15.843 25.805 1.00 36.22 204 GLY A CA 1
ATOM 1478 C C . GLY A 1 204 ? -40.742 -15.275 24.417 1.00 36.22 204 GLY A C 1
ATOM 1479 O O . GLY A 1 204 ? -40.678 -16.049 23.470 1.00 36.22 204 GLY A O 1
ATOM 1480 N N . ASP A 1 205 ? -40.481 -13.970 24.330 1.00 38.62 205 ASP A N 1
ATOM 1481 C CA . ASP A 1 205 ? -39.992 -13.309 23.116 1.00 38.62 205 ASP A CA 1
ATOM 1482 C C . ASP A 1 205 ? -38.708 -12.504 23.365 1.00 38.62 205 ASP A C 1
ATOM 1484 O O . ASP A 1 205 ? -38.467 -11.986 24.454 1.00 38.62 205 ASP A O 1
ATOM 1488 N N . ARG A 1 206 ? -37.848 -12.444 22.338 1.00 42.34 206 ARG A N 1
ATOM 1489 C CA . ARG A 1 206 ? -36.490 -11.861 22.371 1.00 42.34 206 ARG A CA 1
ATOM 1490 C C . ARG A 1 206 ? -36.496 -10.401 21.912 1.00 42.34 206 ARG A C 1
ATOM 1492 O O . ARG A 1 206 ? -37.178 -10.095 20.938 1.00 42.34 206 ARG A O 1
ATOM 1499 N N . ALA A 1 207 ? -35.686 -9.538 22.533 1.00 39.88 207 ALA A N 1
ATOM 1500 C CA . ALA A 1 207 ? -35.464 -8.172 22.051 1.00 39.88 207 ALA A CA 1
ATOM 1501 C C . ALA A 1 207 ? -34.670 -8.145 20.727 1.00 39.88 207 ALA A C 1
ATOM 1503 O O . ALA A 1 207 ? -33.787 -8.980 20.493 1.00 39.88 207 ALA A O 1
ATOM 1504 N N . VAL A 1 208 ? -34.982 -7.193 19.839 1.00 37.41 208 VAL A N 1
ATOM 1505 C CA . VAL A 1 208 ? -34.337 -7.048 18.519 1.00 37.41 208 VAL A CA 1
ATOM 1506 C C . VAL A 1 208 ? -33.209 -6.014 18.596 1.00 37.41 208 VAL A C 1
ATOM 1508 O O . VAL A 1 208 ? -33.400 -4.894 19.057 1.00 37.41 208 VAL A O 1
ATOM 1511 N N . PHE A 1 209 ? -32.013 -6.370 18.120 1.00 33.34 209 PHE A N 1
ATOM 1512 C CA . PHE A 1 209 ? -30.840 -5.487 18.144 1.00 33.34 209 PHE A CA 1
ATOM 1513 C C . PHE A 1 209 ? -30.839 -4.501 16.963 1.00 33.34 209 PHE A C 1
ATOM 1515 O O . PHE A 1 209 ? -30.791 -4.917 15.801 1.00 33.34 209 PHE A O 1
ATOM 1522 N N . GLY A 1 210 ? -30.833 -3.197 17.253 1.00 34.44 210 GLY A N 1
ATOM 1523 C CA . GLY A 1 210 ? -30.726 -2.124 16.262 1.00 34.44 210 GLY A CA 1
ATOM 1524 C C . GLY A 1 210 ? -29.300 -1.578 16.162 1.00 34.44 210 GLY A C 1
ATOM 1525 O O . GLY A 1 210 ? -28.866 -0.801 17.003 1.00 34.44 210 GLY A O 1
ATOM 1526 N N . GLY A 1 211 ? -28.557 -1.947 15.114 1.00 29.38 211 GLY A N 1
ATOM 1527 C CA . GLY A 1 211 ? -27.289 -1.285 14.779 1.00 29.38 211 GLY A CA 1
ATOM 1528 C C . GLY A 1 211 ? -27.511 0.076 14.097 1.00 29.38 211 GLY A C 1
ATOM 1529 O O . GLY A 1 211 ? -28.524 0.261 13.428 1.00 29.38 211 GLY A O 1
ATOM 1530 N N . ARG A 1 212 ? -26.550 1.008 14.246 1.00 25.22 212 ARG A N 1
ATOM 1531 C CA . ARG A 1 212 ? -26.556 2.407 13.739 1.00 25.22 212 ARG A CA 1
ATOM 1532 C C . ARG A 1 212 ? -27.470 2.671 12.515 1.00 25.22 212 ARG A C 1
ATOM 1534 O O . ARG A 1 212 ? -27.243 2.055 11.467 1.00 25.22 212 ARG A O 1
ATOM 1541 N N . PRO A 1 213 ? -28.391 3.657 12.562 1.00 28.84 213 PRO A N 1
ATOM 1542 C CA . PRO A 1 213 ? -29.266 3.954 11.431 1.00 28.84 213 PRO A CA 1
ATOM 1543 C C . PRO A 1 213 ? -28.497 4.547 10.238 1.00 28.84 213 PRO A C 1
ATOM 1545 O O . PRO A 1 213 ? -27.679 5.459 10.374 1.00 28.84 213 PRO A O 1
ATOM 1548 N N . ARG A 1 214 ? -28.787 4.047 9.030 1.00 27.91 214 ARG A N 1
ATOM 1549 C CA . ARG A 1 214 ? -28.451 4.709 7.757 1.00 27.91 214 ARG A CA 1
ATOM 1550 C C . ARG A 1 214 ? -29.485 5.807 7.491 1.00 27.91 214 ARG A C 1
ATOM 1552 O O . ARG A 1 214 ? -30.675 5.516 7.452 1.00 27.91 214 ARG A O 1
ATOM 1559 N N . ALA A 1 215 ? -29.032 7.029 7.221 1.00 25.64 215 ALA A N 1
ATOM 1560 C CA . ALA A 1 215 ? -29.884 8.101 6.712 1.00 25.64 215 ALA A CA 1
ATOM 1561 C C . ALA A 1 215 ? -30.496 7.701 5.354 1.00 25.64 215 ALA A C 1
ATOM 1563 O O . ALA A 1 215 ? -29.768 7.534 4.371 1.00 25.64 215 ALA A O 1
ATOM 1564 N N . ARG A 1 216 ? -31.823 7.539 5.289 1.00 27.44 216 ARG A N 1
ATOM 1565 C CA . ARG A 1 216 ? -32.570 7.517 4.022 1.00 27.44 216 ARG A CA 1
ATOM 1566 C C . ARG A 1 216 ? -32.828 8.962 3.587 1.00 27.44 216 ARG A C 1
ATOM 1568 O O . ARG A 1 216 ? -33.263 9.779 4.391 1.00 27.44 216 ARG A O 1
ATOM 1575 N N . ARG A 1 217 ? -32.536 9.272 2.321 1.00 26.84 217 ARG A N 1
ATOM 1576 C CA . ARG A 1 217 ? -33.010 10.498 1.661 1.00 26.84 217 ARG A CA 1
ATOM 1577 C C . ARG A 1 217 ? -34.491 10.335 1.285 1.00 26.84 217 ARG A C 1
ATOM 1579 O O . ARG A 1 217 ? -34.884 9.202 1.015 1.00 26.84 217 ARG A O 1
ATOM 1586 N N . PRO A 1 218 ? -35.269 11.428 1.230 1.00 29.88 218 PRO A N 1
ATOM 1587 C CA . PRO A 1 218 ? -36.657 11.391 0.796 1.00 29.88 218 PRO A CA 1
ATOM 1588 C C . PRO A 1 218 ? -36.711 11.295 -0.733 1.00 29.88 218 PRO A C 1
ATOM 1590 O O . PRO A 1 218 ? -36.154 12.140 -1.436 1.00 29.88 218 PRO A O 1
ATOM 1593 N N . ASP A 1 219 ? -37.352 10.257 -1.251 1.00 29.20 219 ASP A N 1
ATOM 1594 C CA . ASP A 1 219 ? -37.747 10.155 -2.646 1.00 29.20 219 ASP A CA 1
ATOM 1595 C C . ASP A 1 219 ? -39.094 10.853 -2.850 1.00 29.20 219 ASP A C 1
ATOM 1597 O O . ASP A 1 219 ? -40.140 10.481 -2.325 1.00 29.20 219 ASP A O 1
ATOM 1601 N N . GLY A 1 220 ? -39.046 11.938 -3.618 1.00 26.22 220 GLY A N 1
ATOM 1602 C CA . GLY A 1 220 ? -40.227 12.597 -4.136 1.00 26.22 220 GLY A CA 1
ATOM 1603 C C . GLY A 1 220 ? -40.736 11.910 -5.402 1.00 26.22 220 GLY A C 1
ATOM 1604 O O . GLY A 1 220 ? -39.973 11.704 -6.341 1.00 26.22 220 GLY A O 1
ATOM 1605 N N . ARG A 1 221 ? -42.064 11.747 -5.427 1.00 28.30 221 ARG A N 1
ATOM 1606 C CA . ARG A 1 221 ? -42.974 11.630 -6.585 1.00 28.30 221 ARG A CA 1
ATOM 1607 C C . ARG A 1 221 ? -43.021 10.285 -7.316 1.00 28.30 221 ARG A C 1
ATOM 1609 O O . ARG A 1 221 ? -42.066 9.867 -7.955 1.00 28.30 221 ARG A O 1
ATOM 1616 N N . GLY A 1 222 ? -44.230 9.716 -7.360 1.00 25.14 222 GLY A N 1
ATOM 1617 C CA . GLY A 1 222 ? -44.556 8.648 -8.304 1.00 25.14 222 GLY A CA 1
ATOM 1618 C C . GLY A 1 222 ? -45.913 7.970 -8.120 1.00 25.14 222 GLY A C 1
ATOM 1619 O O . GLY A 1 222 ? -45.951 6.785 -7.847 1.00 25.14 222 GLY A O 1
ATOM 1620 N N . SER A 1 223 ? -47.000 8.719 -8.328 1.00 25.30 223 SER A N 1
ATOM 1621 C CA . SER A 1 223 ? -48.279 8.262 -8.910 1.00 25.30 223 SER A CA 1
ATOM 1622 C C . SER A 1 223 ? -49.062 7.085 -8.293 1.00 25.30 223 SER A C 1
ATOM 1624 O O . SER A 1 223 ? -48.780 5.911 -8.504 1.00 25.30 223 SER A O 1
ATOM 1626 N N . LEU A 1 224 ? -50.212 7.461 -7.729 1.00 28.84 224 LEU A N 1
ATOM 1627 C CA . LEU A 1 224 ? -51.475 6.717 -7.668 1.00 28.84 224 LEU A CA 1
ATOM 1628 C C . LEU A 1 224 ? -51.739 5.823 -8.896 1.00 28.84 224 LEU A C 1
ATOM 1630 O O . LEU A 1 224 ? -51.646 6.297 -10.029 1.00 28.84 224 LEU A O 1
ATOM 1634 N N . ARG A 1 225 ? -52.218 4.594 -8.663 1.00 24.34 225 ARG A N 1
ATOM 1635 C CA . ARG A 1 225 ? -53.251 3.944 -9.489 1.00 24.34 225 ARG A CA 1
ATOM 1636 C C . ARG A 1 225 ? -54.040 2.918 -8.673 1.00 24.34 225 ARG A C 1
ATOM 1638 O O . ARG A 1 225 ? -53.483 2.018 -8.055 1.00 24.34 225 ARG A O 1
ATOM 1645 N N . HIS A 1 226 ? -55.356 3.106 -8.694 1.00 27.19 226 HIS A N 1
ATOM 1646 C CA . HIS A 1 226 ? -56.389 2.189 -8.228 1.00 27.19 226 HIS A CA 1
ATOM 1647 C C . HIS A 1 226 ? -56.365 0.843 -8.963 1.00 27.19 226 HIS A C 1
ATOM 1649 O O . HIS A 1 226 ? -56.215 0.803 -10.182 1.00 27.19 226 HIS A O 1
ATOM 1655 N N . SER A 1 227 ? -56.714 -0.224 -8.247 1.00 24.88 227 SER A N 1
ATOM 1656 C CA . SER A 1 227 ? -57.746 -1.175 -8.685 1.00 24.88 227 SER A CA 1
ATOM 1657 C C . SER A 1 227 ? -58.321 -1.915 -7.469 1.00 24.88 227 SER A C 1
ATOM 1659 O O . SER A 1 227 ? -57.629 -2.192 -6.496 1.00 24.88 227 SER A O 1
ATOM 1661 N N . ARG A 1 228 ? -59.642 -2.105 -7.520 1.00 24.62 228 ARG A N 1
ATOM 1662 C CA . ARG A 1 228 ? -60.547 -2.723 -6.542 1.00 24.62 228 ARG A CA 1
ATOM 1663 C C . ARG A 1 228 ? -60.591 -4.247 -6.738 1.00 24.62 228 ARG A C 1
ATOM 1665 O O . ARG A 1 228 ? -60.400 -4.688 -7.865 1.00 24.62 228 ARG A O 1
ATOM 1672 N N . GLY A 1 229 ? -61.050 -4.984 -5.717 1.00 23.36 229 GLY A N 1
ATOM 1673 C CA . GLY A 1 229 ? -61.948 -6.132 -5.943 1.00 23.36 229 GLY A CA 1
ATOM 1674 C C . GLY A 1 229 ? -61.657 -7.452 -5.210 1.00 23.36 229 GLY A C 1
ATOM 1675 O O . GLY A 1 229 ? -60.995 -8.305 -5.774 1.00 23.36 229 GLY A O 1
ATOM 1676 N N . ILE A 1 230 ? -62.235 -7.596 -4.008 1.00 24.59 230 ILE A N 1
ATOM 1677 C CA . ILE A 1 230 ? -63.081 -8.711 -3.502 1.00 24.59 230 ILE A CA 1
ATOM 1678 C C . ILE A 1 230 ? -62.576 -10.170 -3.614 1.00 24.59 230 ILE A C 1
ATOM 1680 O O . ILE A 1 230 ? -62.430 -10.711 -4.702 1.00 24.59 230 ILE A O 1
ATOM 1684 N N . GLY A 1 231 ? -62.538 -10.851 -2.458 1.00 22.59 231 GLY A N 1
ATOM 1685 C CA . GLY A 1 231 ? -62.613 -12.312 -2.337 1.00 22.59 231 GLY A CA 1
ATOM 1686 C C . GLY A 1 231 ? -62.409 -12.802 -0.896 1.00 22.59 231 GLY A C 1
ATOM 1687 O O . GLY A 1 231 ? -61.276 -12.963 -0.463 1.00 22.59 231 GLY A O 1
ATOM 1688 N N . MET A 1 232 ? -63.507 -13.002 -0.159 1.00 24.20 232 MET A N 1
ATOM 1689 C CA . MET A 1 232 ? -63.565 -13.703 1.135 1.00 24.20 232 MET A CA 1
ATOM 1690 C C . MET A 1 232 ? -63.265 -15.200 0.955 1.00 24.20 232 MET A C 1
ATOM 1692 O O . MET A 1 232 ? -63.860 -15.815 0.073 1.00 24.20 232 MET A O 1
ATOM 1696 N N . ALA A 1 233 ? -62.440 -15.782 1.829 1.00 23.64 233 ALA A N 1
ATOM 1697 C CA . ALA A 1 233 ? -62.531 -17.186 2.239 1.00 23.64 233 ALA A CA 1
ATOM 1698 C C . ALA A 1 233 ? -61.733 -17.407 3.535 1.00 23.64 233 ALA A C 1
ATOM 1700 O O . ALA A 1 233 ? -60.531 -17.143 3.588 1.00 23.64 233 ALA A O 1
ATOM 1701 N N . ASP A 1 234 ? -62.435 -17.876 4.565 1.00 27.11 234 ASP A N 1
ATOM 1702 C CA . ASP A 1 234 ? -61.896 -18.364 5.830 1.00 27.11 234 ASP A CA 1
ATOM 1703 C C . ASP A 1 234 ? -61.022 -19.611 5.625 1.00 27.11 234 ASP A C 1
ATOM 1705 O O . ASP A 1 234 ? -61.329 -20.476 4.804 1.00 27.11 234 ASP A O 1
ATOM 1709 N N . GLY A 1 235 ? -59.950 -19.724 6.409 1.00 25.05 235 GLY A N 1
ATOM 1710 C CA . GLY A 1 235 ? -59.071 -20.892 6.407 1.00 25.05 235 GLY A CA 1
ATOM 1711 C C . GLY A 1 235 ? -57.861 -20.688 7.307 1.00 25.05 235 GLY A C 1
ATOM 1712 O O . GLY A 1 235 ? -56.826 -20.187 6.876 1.00 25.05 235 GLY A O 1
ATOM 1713 N N . VAL A 1 236 ? -58.019 -21.050 8.577 1.00 29.38 236 VAL A N 1
ATOM 1714 C CA . VAL A 1 236 ? -56.933 -21.207 9.548 1.00 29.38 236 VAL A CA 1
ATOM 1715 C C . VAL A 1 236 ? -56.043 -22.356 9.081 1.00 29.38 236 VAL A C 1
ATOM 1717 O O . VAL A 1 236 ? -56.534 -23.471 8.999 1.00 29.38 236 VAL A O 1
ATOM 1720 N N . ASP A 1 237 ? -54.762 -22.093 8.810 1.00 25.56 237 ASP A N 1
ATOM 1721 C CA . ASP A 1 237 ? -53.688 -23.062 9.044 1.00 25.56 237 ASP A CA 1
ATOM 1722 C C . ASP A 1 237 ? -52.308 -22.394 9.103 1.00 25.56 237 ASP A C 1
ATOM 1724 O O . ASP A 1 237 ? -51.977 -21.460 8.369 1.00 25.56 237 ASP A O 1
ATOM 1728 N N . GLY A 1 238 ? -51.520 -22.859 10.073 1.00 31.38 238 GLY A N 1
ATOM 1729 C CA . GLY A 1 238 ? -50.246 -22.297 10.493 1.00 31.38 238 GLY A CA 1
ATOM 1730 C C . GLY A 1 238 ? -49.167 -22.347 9.415 1.00 31.38 238 GLY A C 1
ATOM 1731 O O . GLY A 1 238 ? -48.742 -23.406 8.966 1.00 31.38 238 GLY A O 1
ATOM 1732 N N . GLY A 1 239 ? -48.643 -21.174 9.081 1.00 23.06 239 GLY A N 1
ATOM 1733 C CA . GLY A 1 239 ? -47.496 -21.010 8.200 1.00 23.06 239 GLY A CA 1
ATOM 1734 C C . GLY A 1 239 ? -46.780 -19.715 8.536 1.00 23.06 239 GLY A C 1
ATOM 1735 O O . GLY A 1 239 ? -46.804 -18.768 7.757 1.00 23.06 239 GLY A O 1
ATOM 1736 N N . GLY A 1 240 ? -46.181 -19.648 9.728 1.00 24.33 240 GLY A N 1
ATOM 1737 C CA . GLY A 1 240 ? -45.291 -18.553 10.086 1.00 24.33 240 GLY A CA 1
ATOM 1738 C C . GLY A 1 240 ? -44.156 -18.498 9.072 1.00 24.33 240 GLY A C 1
ATOM 1739 O O . GLY A 1 240 ? -43.257 -19.337 9.092 1.00 24.33 240 GLY A O 1
ATOM 1740 N N . THR A 1 241 ? -44.210 -17.522 8.168 1.00 23.23 241 THR A N 1
ATOM 1741 C CA . THR A 1 241 ? -43.104 -17.165 7.287 1.00 23.23 241 THR A CA 1
ATOM 1742 C C . THR A 1 241 ? -41.878 -16.949 8.159 1.00 23.23 241 THR A C 1
ATOM 1744 O O . THR A 1 241 ? -41.781 -15.938 8.857 1.00 23.23 241 THR A O 1
ATOM 1747 N N . MET A 1 242 ? -40.959 -17.917 8.154 1.00 23.67 242 MET A N 1
ATOM 1748 C CA . MET A 1 242 ? -39.645 -17.754 8.754 1.00 23.67 242 MET A CA 1
ATOM 1749 C C . MET A 1 242 ? -38.998 -16.547 8.086 1.00 23.67 242 MET A C 1
ATOM 1751 O O . MET A 1 242 ? -38.545 -16.621 6.943 1.00 23.67 242 MET A O 1
ATOM 1755 N N . ALA A 1 243 ? -38.994 -15.417 8.794 1.00 25.30 243 ALA A N 1
ATOM 1756 C CA . ALA A 1 243 ? -38.206 -14.262 8.425 1.00 25.30 243 ALA A CA 1
ATOM 1757 C C . ALA A 1 243 ? -36.759 -14.744 8.305 1.00 25.30 243 ALA A C 1
ATOM 1759 O O . ALA A 1 243 ? -36.133 -15.146 9.289 1.00 25.30 243 ALA A O 1
ATOM 1760 N N . ALA A 1 244 ? -36.268 -14.777 7.066 1.00 23.28 244 ALA A N 1
ATOM 1761 C CA . ALA A 1 244 ? -34.908 -15.164 6.756 1.00 23.28 244 ALA A CA 1
ATOM 1762 C C . ALA A 1 244 ? -33.941 -14.386 7.666 1.00 23.28 244 ALA A C 1
ATOM 1764 O O . ALA A 1 244 ? -34.149 -13.189 7.896 1.00 23.28 244 ALA A O 1
ATOM 1765 N N . PRO A 1 245 ? -32.892 -15.033 8.204 1.00 23.44 245 PRO A N 1
ATOM 1766 C CA . PRO A 1 245 ? -31.967 -14.370 9.104 1.00 23.44 245 PRO A CA 1
ATOM 1767 C C . PRO A 1 245 ? -31.356 -13.179 8.369 1.00 23.44 245 PRO A C 1
ATOM 1769 O O . PRO A 1 245 ? -30.673 -13.351 7.358 1.00 23.44 245 PRO A O 1
ATOM 1772 N N . VAL A 1 246 ? -31.616 -11.968 8.869 1.00 26.70 246 VAL A N 1
ATOM 1773 C CA . VAL A 1 246 ? -31.019 -10.736 8.352 1.00 26.70 246 VAL A CA 1
ATOM 1774 C C . VAL A 1 246 ? -29.507 -10.909 8.425 1.00 26.70 246 VAL A C 1
ATOM 1776 O O . VAL A 1 246 ? -28.902 -10.906 9.501 1.00 26.70 246 VAL A O 1
ATOM 1779 N N . VAL A 1 247 ? -28.895 -11.130 7.263 1.00 24.50 247 VAL A N 1
ATOM 1780 C CA . VAL A 1 247 ? -27.449 -11.232 7.115 1.00 24.50 247 VAL A CA 1
ATOM 1781 C C . VAL A 1 247 ? -26.876 -9.895 7.558 1.00 24.50 247 VAL A C 1
ATOM 1783 O O . VAL A 1 247 ? -27.002 -8.886 6.869 1.00 24.50 247 VAL A O 1
ATOM 1786 N N . GLN A 1 248 ? -26.264 -9.889 8.738 1.00 25.41 248 GLN A N 1
ATOM 1787 C CA . GLN A 1 248 ? -25.474 -8.786 9.257 1.00 25.41 248 GLN A CA 1
ATOM 1788 C C . GLN A 1 248 ? -24.392 -8.476 8.215 1.00 25.41 248 GLN A C 1
ATOM 1790 O O . GLN A 1 248 ? -23.388 -9.185 8.116 1.00 25.41 248 GLN A O 1
ATOM 1795 N N . SER A 1 249 ? -24.623 -7.471 7.367 1.00 26.48 249 SER A N 1
ATOM 1796 C CA . SER A 1 249 ? -23.663 -7.078 6.341 1.00 26.48 249 SER A CA 1
ATOM 1797 C C . SER A 1 249 ? -22.397 -6.617 7.060 1.00 26.48 249 SER A C 1
ATOM 1799 O O . SER A 1 249 ? -22.393 -5.545 7.670 1.00 26.48 249 SER A O 1
ATOM 1801 N N . GLN A 1 250 ? -21.342 -7.436 7.047 1.00 34.34 250 GLN A N 1
ATOM 1802 C CA . GLN A 1 250 ? -20.027 -7.041 7.542 1.00 34.34 250 GLN A CA 1
ATOM 1803 C C . GLN A 1 250 ? -19.582 -5.832 6.719 1.00 34.34 250 GLN A C 1
ATOM 1805 O O . GLN A 1 250 ? -19.196 -5.972 5.562 1.00 34.34 250 GLN A O 1
ATOM 1810 N N . ARG A 1 251 ? -19.707 -4.628 7.279 1.00 44.88 251 ARG A N 1
ATOM 1811 C CA . ARG A 1 251 ? -19.236 -3.411 6.624 1.00 44.88 251 ARG A CA 1
ATOM 1812 C C . ARG A 1 251 ? -17.714 -3.424 6.723 1.00 44.88 251 ARG A C 1
ATOM 1814 O O . ARG A 1 251 ? -17.172 -3.198 7.801 1.00 44.88 251 ARG A O 1
ATOM 1821 N N . PHE A 1 252 ? -17.045 -3.782 5.631 1.00 51.72 252 PHE A N 1
ATOM 1822 C CA . PHE A 1 252 ? -15.586 -3.834 5.585 1.00 51.72 252 PHE A CA 1
ATOM 1823 C C . PHE A 1 252 ? -14.982 -2.434 5.719 1.00 51.72 252 PHE A C 1
ATOM 1825 O O . PHE A 1 252 ? -15.561 -1.451 5.249 1.00 51.72 252 PHE A O 1
ATOM 1832 N N . ASP A 1 253 ? -13.821 -2.359 6.368 1.00 72.12 253 ASP A N 1
ATOM 1833 C CA . ASP A 1 253 ? -13.030 -1.136 6.478 1.00 72.12 253 ASP A CA 1
ATOM 1834 C C . ASP A 1 253 ? -12.601 -0.691 5.068 1.00 72.12 253 ASP A C 1
ATOM 1836 O O . ASP A 1 253 ? -12.146 -1.506 4.259 1.00 72.12 253 ASP A O 1
ATOM 1840 N N . SER A 1 254 ? -12.735 0.602 4.758 1.00 84.69 254 SER A N 1
ATOM 1841 C CA . SER A 1 254 ? -12.260 1.171 3.492 1.00 84.69 254 SER A CA 1
ATOM 1842 C C . SER A 1 254 ? -10.781 0.875 3.243 1.00 84.69 254 SER A C 1
ATOM 1844 O O . SER A 1 254 ? -10.370 0.754 2.091 1.00 84.69 254 SER A O 1
ATOM 1846 N N . ILE A 1 255 ? -9.994 0.702 4.309 1.00 90.31 255 ILE A N 1
ATOM 1847 C CA . ILE A 1 255 ? -8.583 0.318 4.236 1.00 90.31 255 ILE A CA 1
ATOM 1848 C C . ILE A 1 255 ? -8.406 -1.061 3.601 1.00 90.31 255 ILE A C 1
ATOM 1850 O O . ILE A 1 255 ? -7.504 -1.226 2.781 1.00 90.31 255 ILE A O 1
ATOM 1854 N N . ASP A 1 256 ? -9.251 -2.037 3.935 1.00 93.62 256 ASP A N 1
ATOM 1855 C CA . ASP A 1 256 ? -9.150 -3.380 3.358 1.00 93.62 256 ASP A CA 1
ATOM 1856 C C . ASP A 1 256 ? -9.500 -3.354 1.863 1.00 93.62 256 ASP A C 1
ATOM 1858 O O . ASP A 1 256 ? -8.797 -3.963 1.059 1.00 93.62 256 ASP A O 1
ATOM 1862 N N . VAL A 1 257 ? -10.522 -2.587 1.464 1.00 95.88 257 VAL A N 1
ATOM 1863 C CA . VAL A 1 257 ? -10.885 -2.415 0.044 1.00 95.88 257 VAL A CA 1
ATOM 1864 C C . VAL A 1 257 ? -9.747 -1.751 -0.731 1.00 95.88 257 VAL A C 1
ATOM 1866 O O . VAL A 1 257 ? -9.334 -2.258 -1.772 1.00 95.88 257 VAL A O 1
ATOM 1869 N N . LEU A 1 258 ? -9.202 -0.646 -0.208 1.00 97.06 258 LEU A N 1
ATOM 1870 C CA . LEU A 1 258 ? -8.063 0.050 -0.812 1.00 97.06 258 LEU A CA 1
ATOM 1871 C C . LEU A 1 258 ? -6.848 -0.873 -0.947 1.00 97.06 258 LEU A C 1
ATOM 1873 O O . LEU A 1 258 ? -6.172 -0.846 -1.973 1.00 97.06 258 LEU A O 1
ATOM 1877 N N . ARG A 1 259 ? -6.585 -1.713 0.062 1.00 97.25 259 ARG A N 1
ATOM 1878 C CA . ARG A 1 259 ? -5.463 -2.658 0.052 1.00 97.25 259 ARG A CA 1
ATOM 1879 C C . ARG A 1 259 ? -5.661 -3.748 -1.002 1.00 97.25 259 ARG A C 1
ATOM 1881 O O . ARG A 1 259 ? -4.700 -4.091 -1.683 1.00 97.25 259 ARG A O 1
ATOM 1888 N N . GLY A 1 260 ? -6.891 -4.238 -1.176 1.00 97.62 260 GLY A N 1
ATOM 1889 C CA . GLY A 1 260 ? -7.248 -5.181 -2.238 1.00 97.62 260 GLY A CA 1
ATOM 1890 C C . GLY A 1 260 ? -7.085 -4.591 -3.640 1.00 97.62 260 GLY A C 1
ATOM 1891 O O . GLY A 1 260 ? -6.435 -5.203 -4.482 1.00 97.62 260 GLY A O 1
ATOM 1892 N N . VAL A 1 261 ? -7.597 -3.376 -3.873 1.00 98.06 261 VAL A N 1
ATOM 1893 C CA . VAL A 1 261 ? -7.442 -2.660 -5.157 1.00 98.06 261 VAL A CA 1
ATOM 1894 C C . VAL A 1 261 ? -5.969 -2.425 -5.482 1.00 98.06 261 VAL A C 1
ATOM 1896 O O . VAL A 1 261 ? -5.525 -2.747 -6.581 1.00 98.06 261 VAL A O 1
ATOM 1899 N N . ALA A 1 262 ? -5.205 -1.907 -4.517 1.00 98.12 262 ALA A N 1
ATOM 1900 C CA . ALA A 1 262 ? -3.783 -1.645 -4.696 1.00 98.12 262 ALA A CA 1
ATOM 1901 C C . ALA A 1 262 ? -3.013 -2.924 -5.043 1.00 98.12 262 ALA A C 1
ATOM 1903 O O . ALA A 1 262 ? -2.196 -2.920 -5.956 1.00 98.12 262 ALA A O 1
ATOM 1904 N N . LEU A 1 263 ? -3.299 -4.029 -4.353 1.00 97.88 263 LEU A N 1
ATOM 1905 C CA . LEU A 1 263 ? -2.611 -5.292 -4.585 1.00 97.88 263 LEU A CA 1
ATOM 1906 C C . LEU A 1 263 ? -2.897 -5.884 -5.968 1.00 97.88 263 LEU A C 1
ATOM 1908 O O . LEU A 1 263 ? -1.970 -6.307 -6.652 1.00 97.88 263 LEU A O 1
ATOM 1912 N N . LEU A 1 264 ? -4.163 -5.913 -6.391 1.00 98.06 264 LEU A N 1
ATOM 1913 C CA . LEU A 1 264 ? -4.513 -6.374 -7.737 1.00 98.06 264 LEU A CA 1
ATOM 1914 C C . LEU A 1 264 ? -3.841 -5.487 -8.793 1.00 98.06 264 LEU A C 1
ATOM 1916 O O . LEU A 1 264 ? -3.247 -5.990 -9.746 1.00 98.06 264 LEU A O 1
ATOM 1920 N N . GLY A 1 265 ? -3.851 -4.171 -8.574 1.00 97.56 265 GLY A N 1
ATOM 1921 C CA . GLY A 1 265 ? -3.223 -3.214 -9.471 1.00 97.56 265 GLY A CA 1
ATOM 1922 C C . GLY A 1 265 ? -1.694 -3.310 -9.553 1.00 97.56 265 GLY A C 1
ATOM 1923 O O . GLY A 1 265 ? -1.135 -3.071 -10.620 1.00 97.56 265 GLY A O 1
ATOM 1924 N N . ILE A 1 266 ? -1.012 -3.706 -8.472 1.00 97.19 266 ILE A N 1
ATOM 1925 C CA . ILE A 1 266 ? 0.433 -3.995 -8.494 1.00 97.19 266 ILE A CA 1
ATOM 1926 C C . ILE A 1 266 ? 0.731 -5.141 -9.466 1.00 97.19 266 ILE A C 1
ATOM 1928 O O . ILE A 1 266 ? 1.696 -5.068 -10.225 1.00 97.19 266 ILE A O 1
ATOM 1932 N N . PHE A 1 267 ? -0.110 -6.177 -9.503 1.00 97.69 267 PHE A N 1
ATOM 1933 C CA . PHE A 1 267 ? 0.097 -7.279 -10.438 1.00 97.69 267 PHE A CA 1
ATOM 1934 C C . PHE A 1 267 ? -0.044 -6.843 -11.903 1.00 97.69 267 PHE A C 1
ATOM 1936 O O . PHE A 1 267 ? 0.759 -7.251 -12.739 1.00 97.69 267 PHE A O 1
ATOM 1943 N N . ALA A 1 268 ? -1.000 -5.957 -12.202 1.00 96.88 268 ALA A N 1
ATOM 1944 C CA . ALA A 1 268 ? -1.239 -5.469 -13.562 1.00 96.88 268 ALA A CA 1
ATOM 1945 C C . ALA A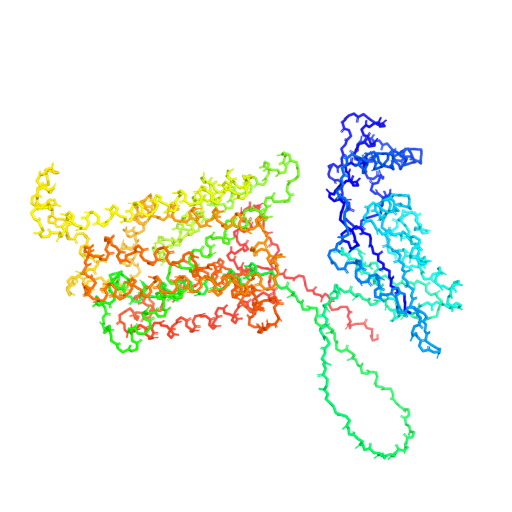 1 268 ? -0.029 -4.754 -14.186 1.00 96.88 268 ALA A C 1
ATOM 1947 O O . ALA A 1 268 ? 0.200 -4.887 -15.388 1.00 96.88 268 ALA A O 1
ATOM 1948 N N . MET A 1 269 ? 0.756 -4.024 -13.382 1.00 93.62 269 MET A N 1
ATOM 1949 C CA . MET A 1 269 ? 2.008 -3.411 -13.847 1.00 93.62 269 MET A CA 1
ATOM 1950 C C . MET A 1 269 ? 3.174 -4.408 -13.891 1.00 93.62 269 MET A C 1
ATOM 1952 O O . MET A 1 269 ? 4.001 -4.345 -14.795 1.00 93.62 269 MET A O 1
ATOM 1956 N N . ASN A 1 270 ? 3.236 -5.345 -12.941 1.00 95.25 270 ASN A N 1
ATOM 1957 C CA . ASN A 1 270 ? 4.392 -6.226 -12.782 1.00 95.25 270 ASN A CA 1
ATOM 1958 C C . ASN A 1 270 ? 4.385 -7.429 -13.726 1.00 95.25 270 ASN A C 1
ATOM 1960 O O . ASN A 1 270 ? 5.457 -7.955 -14.010 1.00 95.25 270 ASN A O 1
ATOM 1964 N N . VAL A 1 271 ? 3.221 -7.859 -14.230 1.00 95.69 271 VAL A N 1
ATOM 1965 C CA . VAL A 1 271 ? 3.109 -9.024 -15.131 1.00 95.69 271 VAL A CA 1
ATOM 1966 C C . VAL A 1 271 ? 4.074 -8.939 -16.318 1.00 95.69 271 VAL A C 1
ATOM 1968 O O . VAL A 1 271 ? 4.644 -9.946 -16.727 1.00 95.69 271 VAL A O 1
ATOM 1971 N N . MET A 1 272 ? 4.329 -7.727 -16.815 1.00 92.62 272 MET A N 1
ATOM 1972 C CA . MET A 1 272 ? 5.257 -7.477 -17.913 1.00 92.62 272 MET A CA 1
ATOM 1973 C C . MET A 1 272 ? 6.676 -7.944 -17.601 1.00 92.62 272 MET A C 1
ATOM 1975 O O . MET A 1 272 ? 7.323 -8.518 -18.461 1.00 92.62 272 MET A O 1
ATOM 1979 N N . VAL A 1 273 ? 7.144 -7.734 -16.374 1.00 91.88 273 VAL A N 1
ATOM 1980 C CA . VAL A 1 273 ? 8.506 -8.074 -15.940 1.00 91.88 273 VAL A CA 1
ATOM 1981 C C . VAL A 1 273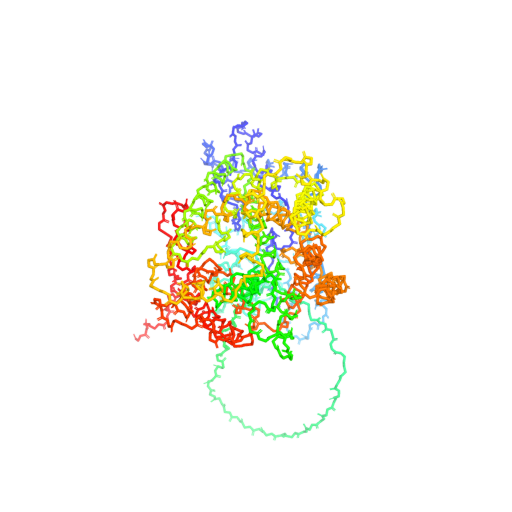 ? 8.663 -9.582 -15.676 1.00 91.88 273 VAL A C 1
ATOM 1983 O O . VAL A 1 273 ? 9.774 -10.104 -15.614 1.00 91.88 273 VAL A O 1
ATOM 1986 N N . PHE A 1 274 ? 7.553 -10.315 -15.550 1.00 95.00 274 PHE A N 1
ATOM 1987 C CA . PHE A 1 274 ? 7.564 -11.779 -15.616 1.00 95.00 274 PHE A CA 1
ATOM 1988 C C . PHE A 1 274 ? 7.553 -12.279 -17.062 1.00 95.00 274 PHE A C 1
ATOM 1990 O O . PHE A 1 274 ? 8.199 -13.275 -17.374 1.00 95.00 274 PHE A O 1
ATOM 1997 N N . ALA A 1 275 ? 6.808 -11.597 -17.931 1.00 94.25 275 ALA A N 1
ATOM 1998 C CA . ALA A 1 275 ? 6.583 -12.017 -19.306 1.00 94.25 275 ALA A CA 1
ATOM 1999 C C . ALA A 1 275 ? 7.706 -11.614 -20.268 1.00 94.25 275 ALA A C 1
ATOM 2001 O O . ALA A 1 275 ? 7.849 -12.238 -21.313 1.00 94.25 275 ALA A O 1
ATOM 2002 N N . MET A 1 276 ? 8.462 -10.560 -19.972 1.00 91.44 276 MET A N 1
ATOM 2003 C CA . MET A 1 276 ? 9.432 -9.949 -20.879 1.00 91.44 276 MET A CA 1
ATOM 2004 C C . MET A 1 276 ? 10.674 -9.464 -20.118 1.00 91.44 276 MET A C 1
ATOM 2006 O O . MET A 1 276 ? 10.585 -9.164 -18.925 1.00 91.44 276 MET A O 1
ATOM 2010 N N . PRO A 1 277 ? 11.824 -9.328 -20.805 1.00 90.19 277 PRO A N 1
ATOM 2011 C CA . PRO A 1 277 ? 13.003 -8.699 -20.227 1.00 90.19 277 PRO A CA 1
ATOM 2012 C C . PRO A 1 277 ? 12.743 -7.267 -19.735 1.00 90.19 277 PRO A C 1
ATOM 2014 O O . PRO A 1 277 ? 11.916 -6.545 -20.296 1.00 90.19 277 PRO A O 1
ATOM 2017 N N . MET A 1 278 ? 13.490 -6.837 -18.712 1.00 85.88 278 MET A N 1
ATOM 2018 C CA . MET A 1 278 ? 13.272 -5.574 -17.982 1.00 85.88 278 MET A CA 1
ATOM 2019 C C . MET A 1 278 ? 13.199 -4.325 -18.867 1.00 85.88 278 MET A C 1
ATOM 2021 O O . MET A 1 278 ? 12.457 -3.396 -18.546 1.00 85.88 278 MET A O 1
ATOM 2025 N N . ALA A 1 279 ? 13.910 -4.305 -19.997 1.00 87.69 279 ALA A N 1
ATOM 2026 C CA . ALA A 1 279 ? 13.886 -3.179 -20.928 1.00 87.69 279 ALA A CA 1
ATOM 2027 C C . ALA A 1 279 ? 12.477 -2.838 -21.439 1.00 87.69 279 ALA A C 1
ATOM 2029 O O . ALA A 1 279 ? 12.177 -1.666 -21.654 1.00 87.69 279 ALA A O 1
ATOM 2030 N N . ALA A 1 280 ? 11.588 -3.834 -21.537 1.00 87.19 280 ALA A N 1
ATOM 2031 C CA . ALA A 1 280 ? 10.189 -3.666 -21.937 1.00 87.19 280 ALA A CA 1
ATOM 2032 C C . ALA A 1 280 ? 9.384 -2.729 -21.017 1.00 87.19 280 ALA A C 1
ATOM 2034 O O . ALA A 1 280 ? 8.367 -2.169 -21.451 1.00 87.19 280 ALA A O 1
ATOM 2035 N N . TYR A 1 281 ? 9.825 -2.594 -19.757 1.00 85.31 281 TYR A N 1
ATOM 2036 C CA . TYR A 1 281 ? 9.201 -1.762 -18.730 1.00 85.31 281 TYR A CA 1
ATOM 2037 C C . TYR A 1 281 ? 9.471 -0.276 -18.964 1.00 85.31 281 TYR A C 1
ATOM 2039 O O . TYR A 1 281 ? 8.549 0.536 -18.939 1.00 85.31 281 TYR A O 1
ATOM 2047 N N . SER A 1 282 ? 10.733 0.073 -19.216 1.00 82.88 282 SER A N 1
ATOM 2048 C CA . SER A 1 282 ? 11.161 1.462 -19.397 1.00 82.88 282 SER A CA 1
ATOM 2049 C C . SER A 1 282 ? 11.005 1.939 -20.838 1.00 82.88 282 SER A C 1
ATOM 2051 O O . SER A 1 282 ? 10.650 3.092 -21.076 1.00 82.88 282 SER A O 1
ATOM 2053 N N . ASN A 1 283 ? 11.244 1.050 -21.803 1.00 88.88 283 ASN A N 1
ATOM 2054 C CA . ASN A 1 283 ? 11.082 1.323 -23.218 1.00 88.88 283 ASN A CA 1
ATOM 2055 C C . ASN A 1 283 ? 10.109 0.307 -23.838 1.00 88.88 283 ASN A C 1
ATOM 2057 O O . ASN A 1 283 ? 10.494 -0.823 -24.150 1.00 88.88 283 ASN A O 1
ATOM 2061 N N . PRO A 1 284 ? 8.847 0.690 -24.085 1.00 88.44 284 PRO A N 1
ATOM 2062 C CA . PRO A 1 284 ? 7.867 -0.237 -24.606 1.00 88.44 284 PRO A CA 1
ATOM 2063 C C . PRO A 1 284 ? 8.120 -0.656 -26.060 1.00 88.44 284 PRO A C 1
ATOM 2065 O O . PRO A 1 284 ? 7.517 -1.635 -26.498 1.00 88.44 284 PRO A O 1
ATOM 2068 N N . THR A 1 285 ? 9.012 0.031 -26.785 1.00 87.81 285 THR A N 1
ATOM 2069 C CA . THR A 1 285 ? 9.444 -0.355 -28.140 1.00 87.81 285 THR A CA 1
ATOM 2070 C C . THR A 1 285 ? 10.541 -1.421 -28.132 1.00 87.81 285 THR A C 1
ATOM 2072 O O . THR A 1 285 ? 10.796 -2.031 -29.165 1.00 87.81 285 THR A O 1
ATOM 2075 N N . ALA A 1 286 ? 11.151 -1.703 -26.973 1.00 83.62 286 ALA A N 1
ATOM 2076 C CA . ALA A 1 286 ? 12.172 -2.742 -26.829 1.00 83.62 286 ALA A CA 1
ATOM 2077 C C . ALA A 1 286 ? 11.602 -4.172 -26.908 1.00 83.62 286 ALA A C 1
ATOM 2079 O O . ALA A 1 286 ? 12.364 -5.131 -26.969 1.00 83.62 286 ALA A O 1
ATOM 2080 N N . SER A 1 287 ? 10.274 -4.340 -26.879 1.00 73.25 287 SER A N 1
ATOM 2081 C CA . SER A 1 287 ? 9.616 -5.649 -26.847 1.00 73.25 287 SER A CA 1
ATOM 2082 C C . SER A 1 287 ? 8.315 -5.660 -27.658 1.00 73.25 287 SER A C 1
ATOM 2084 O O . SER A 1 287 ? 7.299 -5.105 -27.224 1.00 73.25 287 SER A O 1
ATOM 2086 N N . GLY A 1 288 ? 8.321 -6.352 -28.797 1.00 71.88 288 GLY A N 1
ATOM 2087 C CA . GLY A 1 288 ? 7.139 -6.502 -29.648 1.00 71.88 288 GLY A CA 1
ATOM 2088 C C . GLY A 1 288 ? 6.639 -5.185 -30.256 1.00 71.88 288 GLY A C 1
ATOM 2089 O O . GLY A 1 288 ? 7.355 -4.189 -30.331 1.00 71.88 288 GLY A O 1
ATOM 2090 N N . SER A 1 289 ? 5.391 -5.188 -30.727 1.00 77.44 289 SER A N 1
ATOM 2091 C CA . SER A 1 289 ? 4.775 -4.022 -31.367 1.00 77.44 289 SER A CA 1
ATOM 2092 C C . SER A 1 289 ? 4.311 -2.990 -30.333 1.00 77.44 289 SER A C 1
ATOM 2094 O O . SER A 1 289 ? 3.549 -3.308 -29.422 1.00 77.44 289 SER A O 1
ATOM 2096 N N . TYR A 1 290 ? 4.714 -1.727 -30.501 1.00 88.06 290 TYR A N 1
ATOM 2097 C CA . TYR A 1 290 ? 4.178 -0.580 -29.755 1.00 88.06 290 TYR A CA 1
ATOM 2098 C C . TYR A 1 290 ? 3.154 0.197 -30.596 1.00 88.06 290 TYR A C 1
ATOM 2100 O O . TYR A 1 290 ? 3.257 1.402 -30.821 1.00 88.06 290 TYR A O 1
ATOM 2108 N N . THR A 1 291 ? 2.160 -0.503 -31.134 1.00 90.69 291 THR A N 1
ATOM 2109 C CA . THR A 1 291 ? 1.134 0.109 -31.991 1.00 90.69 291 THR A CA 1
ATOM 2110 C C . THR A 1 291 ? -0.259 -0.389 -31.617 1.00 90.69 291 THR A C 1
ATOM 2112 O O . THR A 1 291 ? -0.408 -1.320 -30.824 1.00 90.69 291 THR A O 1
ATOM 2115 N N . GLY A 1 292 ? -1.297 0.277 -32.135 1.00 93.50 292 GLY A N 1
ATOM 2116 C CA . GLY A 1 292 ? -2.692 -0.126 -31.945 1.00 93.50 292 GLY A CA 1
ATOM 2117 C C . GLY A 1 292 ? -3.056 -0.393 -30.480 1.00 93.50 292 GLY A C 1
ATOM 2118 O O . GLY A 1 292 ? -2.878 0.464 -29.610 1.00 93.50 292 GLY A O 1
ATOM 2119 N N . ILE A 1 293 ? -3.560 -1.599 -30.210 1.00 93.12 293 ILE A N 1
ATOM 2120 C CA . ILE A 1 293 ? -4.045 -1.999 -28.885 1.00 93.12 293 ILE A CA 1
ATOM 2121 C C . ILE A 1 293 ? -2.927 -2.157 -27.846 1.00 93.12 293 ILE A C 1
ATOM 2123 O O . ILE A 1 293 ? -3.163 -1.916 -26.663 1.00 93.12 293 ILE A O 1
ATOM 2127 N N . ASP A 1 294 ? -1.704 -2.494 -28.261 1.00 92.38 294 ASP A N 1
ATOM 2128 C CA . ASP A 1 294 ? -0.565 -2.641 -27.348 1.00 92.38 294 ASP A CA 1
ATOM 2129 C C . ASP A 1 294 ? -0.103 -1.276 -26.817 1.00 92.38 294 ASP A C 1
ATOM 2131 O O . ASP A 1 294 ? 0.195 -1.138 -25.626 1.00 92.38 294 ASP A O 1
ATOM 2135 N N . ARG A 1 295 ? -0.157 -0.236 -27.663 1.00 94.56 295 ARG A N 1
ATOM 2136 C CA . ARG A 1 295 ? 0.049 1.160 -27.246 1.00 94.56 295 ARG A CA 1
ATOM 2137 C C . ARG A 1 295 ? -1.042 1.620 -26.278 1.00 94.56 295 ARG A C 1
ATOM 2139 O O . ARG A 1 295 ? -0.721 2.146 -25.218 1.00 94.56 295 ARG A O 1
ATOM 2146 N N . VAL A 1 296 ? -2.319 1.367 -26.581 1.00 95.81 296 VAL A N 1
ATOM 2147 C CA . VAL A 1 296 ? -3.432 1.704 -25.668 1.00 95.81 296 VAL A CA 1
ATOM 2148 C C . VAL A 1 296 ? -3.289 0.977 -24.327 1.00 95.81 296 VAL A C 1
ATOM 2150 O O . VAL A 1 296 ? -3.459 1.588 -23.273 1.00 95.81 296 VAL A O 1
ATOM 2153 N N . THR A 1 297 ? -2.917 -0.304 -24.347 1.00 95.06 297 THR A N 1
ATOM 2154 C CA . THR A 1 297 ? -2.684 -1.099 -23.133 1.00 95.06 297 THR A CA 1
ATOM 2155 C C . THR A 1 297 ? -1.556 -0.501 -22.297 1.00 95.06 297 THR A C 1
ATOM 2157 O O . THR A 1 297 ? -1.727 -0.316 -21.093 1.00 95.06 297 THR A O 1
ATOM 2160 N N . TYR A 1 298 ? -0.435 -0.120 -22.922 1.00 94.88 298 TYR A N 1
ATOM 2161 C CA . TYR A 1 298 ? 0.636 0.598 -22.228 1.00 94.88 298 TYR A CA 1
ATOM 2162 C C . TYR A 1 298 ? 0.129 1.896 -21.594 1.00 94.88 298 TYR A C 1
ATOM 2164 O O . TYR A 1 298 ? 0.371 2.108 -20.412 1.00 94.88 298 TYR A O 1
ATOM 2172 N N . TRP A 1 299 ? -0.625 2.725 -22.324 1.00 96.88 299 TRP A N 1
ATOM 2173 C CA . TRP A 1 299 ? -1.180 3.972 -21.787 1.00 96.88 299 TRP A CA 1
ATOM 2174 C C . TRP A 1 299 ? -2.075 3.723 -20.571 1.00 96.88 299 TRP A C 1
ATOM 2176 O O . TRP A 1 299 ? -1.906 4.373 -19.545 1.00 96.88 299 TRP A O 1
ATOM 2186 N N . VAL A 1 300 ? -2.995 2.759 -20.639 1.00 97.19 300 VAL A N 1
ATOM 2187 C CA . VAL A 1 300 ? -3.899 2.433 -19.524 1.00 97.19 300 VAL A CA 1
ATOM 2188 C C . VAL A 1 300 ? -3.113 1.977 -18.291 1.00 97.19 300 VAL A C 1
ATOM 2190 O O . VAL A 1 300 ? -3.339 2.492 -17.192 1.00 97.19 300 VAL A O 1
ATOM 2193 N N . ILE A 1 301 ? -2.157 1.058 -18.463 1.00 96.31 301 ILE A N 1
ATOM 2194 C CA . ILE A 1 301 ? -1.317 0.562 -17.364 1.00 96.31 301 ILE A CA 1
ATOM 2195 C C . ILE A 1 301 ? -0.442 1.681 -16.794 1.00 96.31 301 ILE A C 1
ATOM 2197 O O . ILE A 1 301 ? -0.403 1.882 -15.576 1.00 96.31 301 ILE A O 1
ATOM 2201 N N . HIS A 1 302 ? 0.190 2.465 -17.663 1.00 96.50 302 HIS A N 1
ATOM 2202 C CA . HIS A 1 302 ? 1.068 3.553 -17.267 1.00 96.50 302 HIS A CA 1
ATOM 2203 C C . HIS A 1 302 ? 0.312 4.725 -16.642 1.00 96.50 302 HIS A C 1
ATOM 2205 O O . HIS A 1 302 ? 0.863 5.377 -15.770 1.00 96.50 302 HIS A O 1
ATOM 2211 N N . ILE A 1 303 ? -0.953 4.989 -16.989 1.00 97.81 303 ILE A N 1
ATOM 2212 C CA . ILE A 1 303 ? -1.754 6.081 -16.407 1.00 97.81 303 ILE A CA 1
ATOM 2213 C C . ILE A 1 303 ? -2.405 5.668 -15.090 1.00 97.81 303 ILE A C 1
ATOM 2215 O O . ILE A 1 303 ? -2.403 6.461 -14.151 1.00 97.81 303 ILE A O 1
ATOM 2219 N N . LEU A 1 304 ? -2.941 4.448 -14.988 1.00 97.56 304 LEU A N 1
ATOM 2220 C CA . LEU A 1 304 ? -3.761 4.047 -13.839 1.00 97.56 304 LEU A CA 1
ATOM 2221 C C . LEU A 1 304 ? -2.991 3.226 -12.800 1.00 97.56 304 LEU A C 1
ATOM 2223 O O . LEU A 1 304 ? -3.229 3.388 -11.606 1.00 97.56 304 LEU A O 1
ATOM 2227 N N . PHE A 1 305 ? -2.029 2.398 -13.207 1.00 97.75 305 PHE A N 1
ATOM 2228 C CA . PHE A 1 305 ? -1.461 1.370 -12.329 1.00 97.75 305 PHE A CA 1
ATOM 2229 C C . PHE A 1 305 ? -0.018 1.658 -11.910 1.00 97.75 305 PHE A C 1
ATOM 2231 O O . PHE A 1 305 ? 0.274 1.710 -10.710 1.00 97.75 305 PHE A O 1
ATOM 2238 N N . ASP A 1 306 ? 0.855 1.896 -12.890 1.00 96.06 306 ASP A N 1
ATOM 2239 C CA . ASP A 1 306 ? 2.302 2.037 -12.696 1.00 96.06 306 ASP A CA 1
ATOM 2240 C C . ASP A 1 306 ? 2.643 3.130 -11.671 1.00 96.06 306 ASP A C 1
ATOM 2242 O O . ASP A 1 306 ? 2.115 4.234 -11.742 1.00 96.06 306 ASP A O 1
ATOM 2246 N N . LEU A 1 307 ? 3.496 2.840 -10.688 1.00 95.25 307 LEU A N 1
ATOM 2247 C CA . LEU A 1 307 ? 3.813 3.671 -9.515 1.00 95.25 307 LEU A CA 1
ATOM 2248 C C . LEU A 1 307 ? 2.636 3.952 -8.559 1.00 95.25 307 LEU A C 1
ATOM 2250 O O . LEU A 1 307 ? 2.838 3.931 -7.340 1.00 95.25 307 LEU A O 1
ATOM 2254 N N . LYS A 1 308 ? 1.417 4.190 -9.056 1.00 97.12 308 LYS A N 1
ATOM 2255 C CA . LYS A 1 308 ? 0.231 4.544 -8.255 1.00 97.12 308 LYS A CA 1
ATOM 2256 C C . LYS A 1 308 ? -0.147 3.434 -7.288 1.00 97.12 308 LYS A C 1
ATOM 2258 O O . LYS A 1 308 ? -0.349 3.697 -6.106 1.00 97.12 308 LYS A O 1
ATOM 2263 N N . MET A 1 309 ? -0.219 2.197 -7.773 1.00 97.69 309 MET A N 1
ATOM 2264 C CA . MET A 1 309 ? -0.711 1.067 -6.981 1.00 97.69 309 MET A CA 1
ATOM 2265 C C . MET A 1 309 ? 0.300 0.651 -5.911 1.00 97.69 309 MET A C 1
ATOM 2267 O O . MET A 1 309 ? -0.069 0.462 -4.751 1.00 97.69 309 MET A O 1
ATOM 2271 N N . MET A 1 310 ? 1.595 0.644 -6.250 1.00 95.75 310 MET A N 1
ATOM 2272 C CA . MET A 1 310 ? 2.668 0.464 -5.267 1.00 95.75 310 MET A CA 1
ATOM 2273 C C . MET A 1 310 ? 2.711 1.624 -4.256 1.00 95.75 310 MET A C 1
ATOM 2275 O O . MET A 1 310 ? 2.914 1.400 -3.062 1.00 95.75 310 MET A O 1
ATOM 2279 N N . GLY A 1 311 ? 2.506 2.867 -4.703 1.00 97.12 311 GLY A N 1
ATOM 2280 C CA . GLY A 1 311 ? 2.424 4.035 -3.822 1.00 97.12 311 GLY A CA 1
ATOM 2281 C C . GLY A 1 311 ? 1.257 3.925 -2.840 1.00 97.12 311 GLY A C 1
ATOM 2282 O O . GLY A 1 311 ? 1.445 4.099 -1.636 1.00 97.12 311 GLY A O 1
ATOM 2283 N N . LEU A 1 312 ? 0.078 3.530 -3.329 1.00 98.12 312 LEU A N 1
ATOM 2284 C CA . LEU A 1 312 ? -1.114 3.306 -2.518 1.00 98.12 312 LEU A CA 1
ATOM 2285 C C . LEU A 1 312 ? -0.885 2.209 -1.480 1.00 98.12 312 LEU A C 1
ATOM 2287 O O . LEU A 1 312 ? -1.174 2.405 -0.301 1.00 98.12 312 LEU A O 1
ATOM 2291 N N . PHE A 1 313 ? -0.309 1.080 -1.888 1.00 97.06 313 PHE A N 1
ATOM 2292 C CA . PHE A 1 313 ? 0.014 -0.006 -0.968 1.00 97.06 313 PHE A CA 1
ATOM 2293 C C . PHE A 1 313 ? 1.035 0.433 0.100 1.00 97.06 313 PHE A C 1
ATOM 2295 O O . PHE A 1 313 ? 0.869 0.109 1.278 1.00 97.06 313 PHE A O 1
ATOM 2302 N N . SER A 1 314 ? 2.009 1.274 -0.274 1.00 97.75 314 SER A N 1
ATOM 2303 C CA . SER A 1 314 ? 2.987 1.871 0.651 1.00 97.75 314 SER A CA 1
ATOM 2304 C C . SER A 1 314 ? 2.301 2.789 1.669 1.00 97.75 314 SER A C 1
ATOM 2306 O O . SER A 1 314 ? 2.534 2.666 2.872 1.00 97.75 314 SER A O 1
ATOM 2308 N N . MET A 1 315 ? 1.390 3.664 1.221 1.00 97.50 315 MET A N 1
ATOM 2309 C CA . MET A 1 315 ? 0.589 4.510 2.118 1.00 97.50 315 MET A CA 1
ATOM 2310 C C . MET A 1 315 ? -0.210 3.666 3.120 1.00 97.50 315 MET A C 1
ATOM 2312 O O . MET A 1 315 ? -0.227 3.961 4.316 1.00 97.50 315 MET A O 1
ATOM 2316 N N . LEU A 1 316 ? -0.848 2.588 2.658 1.00 96.38 316 LEU A N 1
ATOM 2317 C CA . LEU A 1 316 ? -1.655 1.703 3.505 1.00 96.38 316 LEU A CA 1
ATOM 2318 C C . LEU A 1 316 ? -0.808 0.899 4.500 1.00 96.38 316 LEU A C 1
ATOM 2320 O O . LEU A 1 316 ? -1.287 0.568 5.589 1.00 96.38 316 LEU A O 1
ATOM 2324 N N . PHE A 1 317 ? 0.447 0.597 4.163 1.00 95.69 317 PHE A N 1
ATOM 2325 C CA . PHE A 1 317 ? 1.397 0.010 5.104 1.00 95.69 317 PHE A CA 1
ATOM 2326 C C . PHE A 1 317 ? 1.736 0.994 6.232 1.00 95.69 317 PHE A C 1
ATOM 2328 O O . PHE A 1 317 ? 1.627 0.643 7.410 1.00 95.69 317 PHE A O 1
ATOM 2335 N N . GLY A 1 318 ? 2.048 2.249 5.886 1.00 94.75 318 GLY A N 1
ATOM 2336 C CA . GLY A 1 318 ? 2.264 3.328 6.856 1.00 94.75 318 GLY A CA 1
ATOM 2337 C C . GLY A 1 318 ? 1.047 3.563 7.761 1.00 94.75 318 GLY A C 1
ATOM 2338 O O . GLY A 1 318 ? 1.176 3.631 8.987 1.00 94.75 318 GLY A O 1
ATOM 2339 N N . ALA A 1 319 ? -0.155 3.582 7.177 1.00 92.00 319 ALA A N 1
ATOM 2340 C CA . ALA A 1 319 ? -1.426 3.664 7.901 1.00 92.00 319 ALA A CA 1
ATOM 2341 C C . ALA A 1 319 ? -1.571 2.562 8.966 1.00 92.00 319 ALA A C 1
ATOM 2343 O O . ALA A 1 319 ? -1.983 2.826 10.101 1.00 92.00 319 ALA A O 1
ATOM 2344 N N . GLY A 1 320 ? -1.168 1.333 8.622 1.00 88.44 320 GLY A N 1
ATOM 2345 C CA . GLY A 1 320 ? -1.203 0.180 9.519 1.00 88.44 320 GLY A CA 1
ATOM 2346 C C . GLY A 1 320 ? -0.413 0.389 10.814 1.00 88.44 320 GLY A C 1
ATOM 2347 O O . GLY A 1 320 ? -0.862 -0.050 11.872 1.00 88.44 320 GLY A O 1
ATOM 2348 N N . VAL A 1 321 ? 0.712 1.112 10.770 1.00 86.62 321 VAL A N 1
ATOM 2349 C CA . VAL A 1 321 ? 1.547 1.397 11.955 1.00 86.62 321 VAL A CA 1
ATOM 2350 C C . VAL A 1 321 ? 0.820 2.304 12.941 1.00 86.62 321 VAL A C 1
ATOM 2352 O O . VAL A 1 321 ? 0.825 2.061 14.151 1.00 86.62 321 VAL A O 1
ATOM 2355 N N . VAL A 1 322 ? 0.158 3.346 12.432 1.00 85.38 322 VAL A N 1
ATOM 2356 C CA . VAL A 1 322 ? -0.616 4.280 13.260 1.00 85.38 322 VAL A CA 1
ATOM 2357 C C . VAL A 1 322 ? -1.768 3.546 13.925 1.00 85.38 322 VAL A C 1
ATOM 2359 O O . VAL A 1 322 ? -1.897 3.615 15.143 1.00 85.38 322 VAL A O 1
ATOM 2362 N N . ILE A 1 323 ? -2.552 2.793 13.152 1.00 81.88 323 ILE A N 1
ATOM 2363 C CA . ILE A 1 323 ? -3.706 2.038 13.660 1.00 81.88 323 ILE A CA 1
ATOM 2364 C C . ILE A 1 323 ? -3.273 1.016 14.715 1.00 81.88 323 ILE A C 1
ATOM 2366 O O . ILE A 1 323 ? -3.922 0.883 15.751 1.00 81.88 323 ILE A O 1
ATOM 2370 N N . TRP A 1 324 ? -2.146 0.338 14.493 1.00 79.31 324 TRP A N 1
ATOM 2371 C CA . TRP A 1 324 ? -1.578 -0.599 15.459 1.00 79.31 324 TRP A CA 1
ATOM 2372 C C . TRP A 1 324 ? -1.146 0.100 16.753 1.00 79.31 324 TRP A C 1
ATOM 2374 O O . TRP A 1 324 ? -1.399 -0.400 17.846 1.00 79.31 324 TRP A O 1
ATOM 2384 N N . SER A 1 325 ? -0.485 1.255 16.643 1.00 77.31 325 SER A N 1
ATOM 2385 C CA . SER A 1 325 ? 0.089 1.963 17.794 1.00 77.31 325 SER A CA 1
ATOM 2386 C C . SER A 1 325 ? -0.912 2.788 18.610 1.00 77.31 325 SER A C 1
ATOM 2388 O O . SER A 1 325 ? -0.627 3.061 19.773 1.00 77.31 325 SER A O 1
ATOM 2390 N N . ARG A 1 326 ? -2.083 3.137 18.051 1.00 70.88 326 ARG A N 1
ATOM 2391 C CA . ARG A 1 326 ? -3.150 3.902 18.735 1.00 70.88 326 ARG A CA 1
ATOM 2392 C C . ARG A 1 326 ? -3.723 3.209 19.978 1.00 70.88 326 ARG A C 1
ATOM 2394 O O . ARG A 1 326 ? -4.375 3.870 20.768 1.00 70.88 326 ARG A O 1
ATOM 2401 N N . LYS A 1 327 ? -3.496 1.903 20.140 1.00 56.44 327 LYS A N 1
ATOM 2402 C CA . LYS A 1 327 ? -4.028 1.093 21.250 1.00 56.44 327 LYS A CA 1
ATOM 2403 C C . LYS A 1 327 ? -3.172 1.106 22.522 1.00 56.44 327 LYS A C 1
ATOM 2405 O O . LYS A 1 327 ? -3.522 0.411 23.466 1.00 56.44 327 LYS A O 1
ATOM 2410 N N . ALA A 1 328 ? -2.024 1.785 22.522 1.00 70.56 328 ALA A N 1
ATOM 2411 C CA . ALA A 1 328 ? -1.163 1.865 23.700 1.00 70.56 328 ALA A CA 1
ATOM 2412 C C . ALA A 1 328 ? -1.292 3.228 24.380 1.00 70.56 328 ALA A C 1
ATOM 2414 O O . ALA A 1 328 ? -0.976 4.251 23.772 1.00 70.56 328 ALA A O 1
ATOM 2415 N N . GLU A 1 329 ? -1.688 3.198 25.646 1.00 66.75 329 GLU A N 1
ATOM 2416 C CA . GLU A 1 329 ? -1.912 4.357 26.512 1.00 66.75 329 GLU A CA 1
ATOM 2417 C C . GLU A 1 329 ? -0.774 4.512 27.539 1.00 66.75 329 GLU A C 1
ATOM 2419 O O . GLU A 1 329 ? -0.389 5.633 27.863 1.00 66.75 329 GLU A O 1
ATOM 2424 N N . SER A 1 330 ? -0.127 3.411 27.958 1.00 74.50 330 SER A N 1
ATOM 2425 C CA . SER A 1 330 ? 1.006 3.437 28.900 1.00 74.50 330 SER A CA 1
ATOM 2426 C C . SER A 1 330 ? 2.386 3.298 28.230 1.00 74.50 330 SER A C 1
ATOM 2428 O O . SER A 1 330 ? 2.535 2.734 27.138 1.00 74.50 330 SER A O 1
ATOM 2430 N N . ARG A 1 331 ? 3.454 3.777 28.896 1.00 76.62 331 ARG A N 1
ATOM 2431 C CA . ARG A 1 331 ? 4.848 3.613 28.418 1.00 76.62 331 ARG A CA 1
ATOM 2432 C C . ARG A 1 331 ? 5.239 2.139 28.258 1.00 76.62 331 ARG A C 1
ATOM 2434 O O . ARG A 1 331 ? 5.953 1.794 27.314 1.00 76.62 331 ARG A O 1
ATOM 2441 N N . GLU A 1 332 ? 4.743 1.274 29.136 1.00 78.81 332 GLU A N 1
ATOM 2442 C CA . GLU A 1 332 ? 4.984 -0.167 29.081 1.00 78.81 332 GLU A CA 1
ATOM 2443 C C . GLU A 1 332 ? 4.319 -0.801 27.852 1.00 78.81 332 GLU A C 1
ATOM 2445 O O . GLU A 1 332 ? 4.979 -1.493 27.070 1.00 78.81 332 GLU A O 1
ATOM 2450 N N . GLN A 1 333 ? 3.042 -0.486 27.605 1.00 79.75 333 GLN A N 1
ATOM 2451 C CA . GLN A 1 333 ? 2.323 -0.944 26.415 1.00 79.75 333 GLN A CA 1
ATOM 2452 C C . GLN A 1 333 ? 3.035 -0.495 25.135 1.00 79.75 333 GLN A C 1
ATOM 2454 O O . GLN A 1 333 ? 3.189 -1.278 24.197 1.00 79.75 333 GLN A O 1
ATOM 2459 N N . VAL A 1 334 ? 3.547 0.738 25.102 1.00 81.25 334 VAL A N 1
ATOM 2460 C CA . VAL A 1 334 ? 4.341 1.250 23.977 1.00 81.25 334 VAL A CA 1
ATOM 2461 C C . VAL A 1 334 ? 5.619 0.436 23.772 1.00 81.25 334 VAL A C 1
ATOM 2463 O O . VAL A 1 334 ? 5.941 0.104 22.629 1.00 81.25 334 VAL A O 1
ATOM 2466 N N . SER A 1 335 ? 6.347 0.109 24.844 1.00 84.56 335 SER A N 1
ATOM 2467 C CA . SER A 1 335 ? 7.566 -0.708 24.769 1.00 84.56 335 SER A CA 1
ATOM 2468 C C . SER A 1 335 ? 7.262 -2.116 24.248 1.00 84.56 335 SER A C 1
ATOM 2470 O O . SER A 1 335 ? 7.925 -2.604 23.329 1.00 84.56 335 SER A O 1
ATOM 2472 N N . ARG A 1 336 ? 6.180 -2.733 24.738 1.00 87.94 336 ARG A N 1
ATOM 2473 C CA . ARG A 1 336 ? 5.701 -4.034 24.258 1.00 87.94 336 ARG A CA 1
ATOM 2474 C C . ARG A 1 336 ? 5.308 -3.991 22.781 1.00 87.94 336 ARG A C 1
ATOM 2476 O O . ARG A 1 336 ? 5.716 -4.863 22.012 1.00 87.94 336 ARG A O 1
ATOM 2483 N N . LEU A 1 337 ? 4.556 -2.972 22.355 1.00 86.81 337 LEU A N 1
ATOM 2484 C CA . LEU A 1 337 ? 4.194 -2.792 20.947 1.00 86.81 337 LEU A CA 1
ATOM 2485 C C . LEU A 1 337 ? 5.423 -2.538 20.070 1.00 86.81 337 LEU A C 1
ATOM 2487 O O . LEU A 1 337 ? 5.447 -3.027 18.944 1.00 86.81 337 LEU A O 1
ATOM 2491 N N . ARG A 1 338 ? 6.447 -1.835 20.575 1.00 89.00 338 ARG A N 1
ATOM 2492 C CA . ARG A 1 338 ? 7.732 -1.675 19.878 1.00 89.00 338 ARG A CA 1
ATOM 2493 C C . ARG A 1 338 ? 8.395 -3.027 19.653 1.00 89.00 338 ARG A C 1
ATOM 2495 O O . ARG A 1 338 ? 8.767 -3.326 18.527 1.00 89.00 338 ARG A O 1
ATOM 2502 N N . GLY A 1 339 ? 8.505 -3.856 20.692 1.00 90.25 339 GLY A N 1
ATOM 2503 C CA . GLY A 1 339 ? 9.081 -5.198 20.572 1.00 90.25 339 GLY A CA 1
ATOM 2504 C C . GLY A 1 339 ? 8.337 -6.061 19.547 1.00 90.25 339 GLY A C 1
ATOM 2505 O O . GLY A 1 339 ? 8.958 -6.688 18.691 1.00 90.25 339 GLY A O 1
ATOM 2506 N N . LEU A 1 340 ? 7.000 -6.032 19.568 1.00 91.38 340 LEU A N 1
ATOM 2507 C CA . LEU A 1 340 ? 6.176 -6.732 18.577 1.00 91.38 340 LEU A CA 1
ATOM 2508 C C . LEU A 1 340 ? 6.335 -6.160 17.164 1.00 91.38 340 LEU A C 1
ATOM 2510 O O . LEU A 1 340 ? 6.369 -6.926 16.205 1.00 91.38 340 LEU A O 1
ATOM 2514 N N . TRP A 1 341 ? 6.451 -4.839 17.022 1.00 90.56 341 TRP A N 1
ATOM 2515 C CA . TRP A 1 341 ? 6.694 -4.185 15.737 1.00 90.56 341 TRP A CA 1
ATOM 2516 C C . TRP A 1 341 ? 8.031 -4.611 15.132 1.00 90.56 341 TRP A C 1
ATOM 2518 O O . TRP A 1 341 ? 8.065 -5.032 13.979 1.00 90.56 341 TRP A O 1
ATOM 2528 N N . LEU A 1 342 ? 9.109 -4.576 15.922 1.00 92.88 342 LEU A N 1
ATOM 2529 C CA . LEU A 1 342 ? 10.436 -5.007 15.483 1.00 92.88 342 LEU A CA 1
ATOM 2530 C C . LEU A 1 342 ? 10.420 -6.471 15.029 1.00 92.88 342 LEU A C 1
ATOM 2532 O O . LEU A 1 342 ? 10.925 -6.778 13.956 1.00 92.88 342 LEU A O 1
ATOM 2536 N N . ARG A 1 343 ? 9.758 -7.364 15.777 1.00 95.31 343 ARG A N 1
ATOM 2537 C CA . ARG A 1 343 ? 9.583 -8.774 15.375 1.00 95.31 343 ARG A CA 1
ATOM 2538 C C . ARG A 1 343 ? 8.775 -8.914 14.090 1.00 95.31 343 ARG A C 1
ATOM 2540 O O . ARG A 1 343 ? 9.143 -9.687 13.213 1.00 95.31 343 ARG A O 1
ATOM 2547 N N . ARG A 1 344 ? 7.676 -8.167 13.970 1.00 94.88 344 ARG A N 1
ATOM 2548 C CA . ARG A 1 344 ? 6.816 -8.172 12.782 1.00 94.88 344 ARG A CA 1
ATOM 2549 C C . ARG A 1 344 ? 7.605 -7.750 11.543 1.00 94.88 344 ARG A C 1
ATOM 2551 O O . ARG A 1 344 ? 7.487 -8.408 10.514 1.00 94.88 344 ARG A O 1
ATOM 2558 N N . MET A 1 345 ? 8.409 -6.693 11.639 1.00 96.69 345 MET A N 1
ATOM 2559 C CA . MET A 1 345 ? 9.266 -6.246 10.540 1.00 96.69 345 MET A CA 1
ATOM 2560 C C . MET A 1 345 ? 10.433 -7.201 10.281 1.00 96.69 345 MET A C 1
ATOM 2562 O O . MET A 1 345 ? 10.734 -7.460 9.126 1.00 96.69 345 MET A O 1
ATOM 2566 N N . GLY A 1 346 ? 11.041 -7.780 11.320 1.00 97.69 346 GLY A N 1
ATOM 2567 C CA . GLY A 1 346 ? 12.095 -8.787 11.169 1.00 97.69 346 GLY A CA 1
ATOM 2568 C C . GLY A 1 346 ? 11.614 -10.016 10.396 1.00 97.69 346 GLY A C 1
ATOM 2569 O O . GLY A 1 346 ? 12.250 -10.429 9.435 1.00 97.69 346 GLY A O 1
ATOM 2570 N N . TRP A 1 347 ? 10.434 -10.548 10.725 1.00 97.88 347 TRP A N 1
ATOM 2571 C CA . TRP A 1 347 ? 9.846 -11.643 9.947 1.00 97.88 347 TRP A CA 1
ATOM 2572 C C . TRP A 1 347 ? 9.421 -11.214 8.543 1.00 97.88 347 TRP A C 1
ATOM 2574 O O . TRP A 1 347 ? 9.568 -11.993 7.608 1.00 97.88 347 TRP A O 1
ATOM 2584 N N . LEU A 1 348 ? 8.930 -9.982 8.372 1.00 97.94 348 LEU A N 1
ATOM 2585 C CA . LEU A 1 348 ? 8.618 -9.450 7.044 1.00 97.94 348 LEU A CA 1
ATOM 2586 C C . LEU A 1 348 ? 9.874 -9.359 6.166 1.00 97.94 348 LEU A C 1
ATOM 2588 O O . LEU A 1 348 ? 9.803 -9.695 4.990 1.00 97.94 348 LEU A O 1
ATOM 2592 N N . LEU A 1 349 ? 11.012 -8.970 6.749 1.00 98.44 349 LEU A N 1
ATOM 2593 C CA . LEU A 1 349 ? 12.313 -8.964 6.085 1.00 98.44 349 LEU A CA 1
ATOM 2594 C C . LEU A 1 349 ? 12.710 -10.379 5.660 1.00 98.44 349 LEU A C 1
ATOM 2596 O O . LEU A 1 349 ? 13.059 -10.576 4.506 1.00 98.44 349 LEU A O 1
ATOM 2600 N N . VAL A 1 350 ? 12.589 -11.373 6.547 1.00 98.44 350 VAL A N 1
ATOM 2601 C CA . VAL A 1 350 ? 12.879 -12.781 6.215 1.00 98.44 350 VAL A CA 1
ATOM 2602 C C . VAL A 1 350 ? 12.002 -13.271 5.061 1.00 98.44 350 VAL A C 1
ATOM 2604 O O . VAL A 1 350 ? 12.518 -13.838 4.101 1.00 98.44 350 VAL A O 1
ATOM 2607 N N . PHE A 1 351 ? 10.692 -13.015 5.105 1.00 98.44 351 PHE A N 1
ATOM 2608 C CA . PHE A 1 351 ? 9.801 -13.380 4.003 1.00 98.44 351 PHE A CA 1
ATOM 2609 C C . PHE A 1 351 ? 10.151 -12.663 2.701 1.00 98.44 351 PHE A C 1
ATOM 2611 O O . PHE A 1 351 ? 10.130 -13.295 1.649 1.00 98.44 351 PHE A O 1
ATOM 2618 N N . GLY A 1 352 ? 10.497 -11.377 2.774 1.00 98.06 352 GLY A N 1
ATOM 2619 C CA . GLY A 1 352 ? 10.963 -10.610 1.625 1.00 98.06 352 GLY A CA 1
ATOM 2620 C C . GLY A 1 352 ? 12.252 -11.168 1.036 1.00 98.06 352 GLY A C 1
ATOM 2621 O O . GLY A 1 352 ? 12.348 -11.300 -0.174 1.00 98.06 352 GLY A O 1
ATOM 2622 N N . MET A 1 353 ? 13.211 -11.587 1.866 1.00 98.25 353 MET A N 1
ATOM 2623 C CA . MET A 1 353 ? 14.448 -12.216 1.396 1.00 98.25 353 MET A CA 1
ATOM 2624 C C . MET A 1 353 ? 14.172 -13.553 0.703 1.00 98.25 353 MET A C 1
ATOM 2626 O O . MET A 1 353 ? 14.661 -13.781 -0.398 1.00 98.25 353 MET A O 1
ATOM 2630 N N . ILE A 1 354 ? 13.339 -14.415 1.291 1.00 98.19 354 ILE A N 1
ATOM 2631 C CA . ILE A 1 354 ? 12.930 -15.678 0.653 1.00 98.19 354 ILE A CA 1
ATOM 2632 C C . ILE A 1 354 ? 12.249 -15.386 -0.689 1.00 98.19 354 ILE A C 1
ATOM 2634 O O . ILE A 1 354 ? 12.590 -15.993 -1.701 1.00 98.19 354 ILE A O 1
ATOM 2638 N N . HIS A 1 355 ? 11.309 -14.441 -0.718 1.00 98.00 355 HIS A N 1
ATOM 2639 C CA . HIS A 1 355 ? 10.583 -14.083 -1.930 1.00 98.00 355 HIS A CA 1
ATOM 2640 C C . HIS A 1 355 ? 11.509 -13.493 -3.009 1.00 98.00 355 HIS A C 1
ATOM 2642 O O . HIS A 1 355 ? 11.491 -13.974 -4.140 1.00 98.00 355 HIS A O 1
ATOM 2648 N N . ALA A 1 356 ? 12.366 -12.531 -2.658 1.00 97.44 356 ALA A N 1
ATOM 2649 C CA . ALA A 1 356 ? 13.282 -11.865 -3.581 1.00 97.44 356 ALA A CA 1
ATOM 2650 C C . ALA A 1 356 ? 14.250 -12.847 -4.252 1.00 97.44 356 ALA A C 1
ATOM 2652 O O . ALA A 1 356 ? 14.396 -12.853 -5.472 1.00 97.44 356 ALA A O 1
ATOM 2653 N N . TRP A 1 357 ? 14.863 -13.720 -3.450 1.00 96.88 357 TRP A N 1
ATOM 2654 C CA . TRP A 1 357 ? 15.908 -14.628 -3.914 1.00 96.88 357 TRP A CA 1
ATOM 2655 C C . TRP A 1 357 ? 15.349 -15.889 -4.584 1.00 96.88 357 TRP A C 1
ATOM 2657 O O . TRP A 1 357 ? 15.894 -16.339 -5.590 1.00 96.88 357 TRP A O 1
ATOM 2667 N N . LEU A 1 358 ? 14.256 -16.463 -4.068 1.00 96.38 358 LEU A N 1
ATOM 2668 C CA . LEU A 1 358 ? 13.743 -17.752 -4.555 1.00 96.38 358 LEU A CA 1
ATOM 2669 C C . LEU A 1 358 ? 12.591 -17.627 -5.559 1.00 96.38 358 LEU A C 1
ATOM 2671 O O . LEU A 1 358 ? 12.377 -18.557 -6.336 1.00 96.38 358 LEU A O 1
ATOM 2675 N N . ILE A 1 359 ? 11.845 -16.514 -5.555 1.00 95.75 359 ILE A N 1
ATOM 2676 C CA . ILE A 1 359 ? 10.589 -16.383 -6.315 1.00 95.75 359 ILE A CA 1
ATOM 2677 C C . ILE A 1 359 ? 10.662 -15.263 -7.352 1.00 95.75 359 ILE A C 1
ATOM 2679 O O . ILE A 1 359 ? 10.416 -15.526 -8.526 1.00 95.75 359 ILE A O 1
ATOM 2683 N N . TRP A 1 360 ? 10.996 -14.025 -6.983 1.00 95.94 360 TRP A N 1
ATOM 2684 C CA . TRP A 1 360 ? 11.027 -12.903 -7.929 1.00 95.94 360 TRP A CA 1
ATOM 2685 C C . TRP A 1 360 ? 11.787 -11.691 -7.379 1.00 95.94 360 TRP A C 1
ATOM 2687 O O . TRP A 1 360 ? 11.481 -11.219 -6.289 1.00 95.94 360 TRP A O 1
ATOM 2697 N N . TYR A 1 361 ? 12.717 -11.134 -8.165 1.00 93.75 361 TYR A N 1
ATOM 2698 C CA . TYR A 1 361 ? 13.582 -10.022 -7.740 1.00 93.75 361 TYR A CA 1
ATOM 2699 C C . TYR A 1 361 ? 12.839 -8.690 -7.519 1.00 93.75 361 TYR A C 1
ATOM 2701 O O . TYR A 1 361 ? 13.390 -7.787 -6.895 1.00 93.75 361 TYR A O 1
ATOM 2709 N N . GLY A 1 362 ? 11.593 -8.545 -7.988 1.00 91.38 362 GLY A N 1
ATOM 2710 C CA . GLY A 1 362 ? 10.753 -7.353 -7.777 1.00 91.38 362 GLY A CA 1
ATOM 2711 C C . GLY A 1 362 ? 10.080 -7.277 -6.397 1.00 91.38 362 GLY A C 1
ATOM 2712 O O . GLY A 1 362 ? 8.980 -6.733 -6.257 1.00 91.38 362 GLY A O 1
ATOM 2713 N N . ASP A 1 363 ? 10.706 -7.856 -5.370 1.00 95.88 363 ASP A N 1
ATOM 2714 C CA . ASP A 1 363 ? 10.196 -7.849 -4.001 1.00 95.88 363 ASP A CA 1
ATOM 2715 C C . ASP A 1 363 ? 10.107 -6.431 -3.416 1.00 95.88 363 ASP A C 1
ATOM 2717 O O . ASP A 1 363 ? 11.043 -5.638 -3.502 1.00 95.88 363 ASP A O 1
ATOM 2721 N N . ILE A 1 364 ? 8.992 -6.132 -2.744 1.00 94.69 364 ILE A N 1
ATOM 2722 C CA . ILE A 1 364 ? 8.818 -4.874 -2.003 1.00 94.69 364 ILE A CA 1
ATOM 2723 C C . ILE A 1 364 ? 8.827 -5.071 -0.481 1.00 94.69 364 ILE A C 1
ATOM 2725 O O . ILE A 1 364 ? 8.889 -4.100 0.277 1.00 94.69 364 ILE A O 1
ATOM 2729 N N . LEU A 1 365 ? 8.765 -6.318 -0.007 1.00 97.38 365 LEU A N 1
ATOM 2730 C CA . LEU A 1 365 ? 8.646 -6.642 1.412 1.00 97.38 365 LEU A CA 1
ATOM 2731 C C . LEU A 1 365 ? 9.923 -6.295 2.179 1.00 97.38 365 LEU A C 1
ATOM 2733 O O . LEU A 1 365 ? 9.823 -5.739 3.274 1.00 97.38 365 LEU A O 1
ATOM 2737 N N . VAL A 1 366 ? 11.102 -6.542 1.596 1.00 97.75 366 VAL A N 1
ATOM 2738 C CA . VAL A 1 366 ? 12.396 -6.115 2.153 1.00 97.75 366 VAL A CA 1
ATOM 2739 C C . VAL A 1 366 ? 12.408 -4.602 2.334 1.00 97.75 366 VAL A C 1
ATOM 2741 O O . VAL A 1 366 ? 12.655 -4.111 3.437 1.00 97.75 366 VAL A O 1
ATOM 2744 N N . ALA A 1 367 ? 12.049 -3.853 1.289 1.00 97.06 367 ALA A N 1
ATOM 2745 C CA . ALA A 1 367 ? 12.019 -2.398 1.357 1.00 97.06 367 ALA A CA 1
ATOM 2746 C C . ALA A 1 367 ? 11.038 -1.897 2.428 1.00 97.06 367 ALA A C 1
ATOM 2748 O O . ALA A 1 367 ? 11.360 -0.984 3.190 1.00 97.06 367 ALA A O 1
ATOM 2749 N N . TYR A 1 368 ? 9.859 -2.513 2.535 1.00 97.19 368 TYR A N 1
ATOM 2750 C CA . TYR A 1 368 ? 8.852 -2.143 3.528 1.00 97.19 368 TYR A CA 1
ATOM 2751 C C . TYR A 1 368 ? 9.293 -2.456 4.954 1.00 97.19 368 TYR A C 1
ATOM 2753 O O . TYR A 1 368 ? 9.072 -1.642 5.854 1.00 97.19 368 TYR A O 1
ATOM 2761 N N . ALA A 1 369 ? 9.931 -3.608 5.164 1.00 97.75 369 ALA A N 1
ATOM 2762 C CA . ALA A 1 369 ? 10.489 -3.984 6.452 1.00 97.75 369 ALA A CA 1
ATOM 2763 C C . ALA A 1 369 ? 11.567 -2.985 6.891 1.00 97.75 369 ALA A C 1
ATOM 2765 O O . ALA A 1 369 ? 11.501 -2.474 8.009 1.00 97.75 369 ALA A O 1
ATOM 2766 N N . LEU A 1 370 ? 12.500 -2.636 5.999 1.00 97.62 370 LEU A N 1
ATOM 2767 C CA . LEU A 1 370 ? 13.569 -1.678 6.286 1.00 97.62 370 LEU A CA 1
ATOM 2768 C C . LEU A 1 370 ? 13.022 -0.271 6.553 1.00 97.62 370 LEU A C 1
ATOM 2770 O O . LEU A 1 370 ? 13.336 0.312 7.587 1.00 97.62 370 LEU A O 1
ATOM 2774 N N . CYS A 1 371 ? 12.137 0.257 5.703 1.00 97.06 371 CYS A N 1
ATOM 2775 C CA . CYS A 1 371 ? 11.514 1.567 5.938 1.00 97.06 371 CYS A CA 1
ATOM 2776 C C . CYS A 1 371 ? 10.723 1.578 7.262 1.00 97.06 371 CYS A C 1
ATOM 2778 O O . CYS A 1 371 ? 10.802 2.528 8.049 1.00 97.06 371 CYS A O 1
ATOM 2780 N N . GLY A 1 372 ? 9.995 0.491 7.544 1.00 94.75 372 GLY A N 1
ATOM 2781 C CA . GLY A 1 372 ? 9.233 0.290 8.775 1.00 94.75 372 GLY A CA 1
ATOM 2782 C C . GLY A 1 372 ? 10.089 0.261 10.048 1.00 94.75 372 GLY A C 1
ATOM 2783 O O . GLY A 1 372 ? 9.667 0.796 11.079 1.00 94.75 372 GLY A O 1
ATOM 2784 N N . LEU A 1 373 ? 11.280 -0.341 9.978 1.00 93.38 373 LEU A N 1
ATOM 2785 C CA . LEU A 1 373 ? 12.265 -0.413 11.064 1.00 93.38 373 LEU A CA 1
ATOM 2786 C C . LEU A 1 373 ? 13.002 0.913 11.271 1.00 93.38 373 LEU A C 1
ATOM 2788 O O . LEU A 1 373 ? 13.120 1.379 12.405 1.00 93.38 373 LEU A O 1
ATOM 2792 N N . LEU A 1 374 ? 13.493 1.504 10.182 1.00 91.38 374 LEU A N 1
ATOM 2793 C CA . LEU A 1 374 ? 14.426 2.629 10.212 1.00 91.38 374 LEU A CA 1
ATOM 2794 C C . LEU A 1 374 ? 13.733 3.973 10.423 1.00 91.38 374 LEU A C 1
ATOM 2796 O O . LEU A 1 374 ? 14.287 4.842 11.086 1.00 91.38 374 LEU A O 1
ATOM 2800 N N . VAL A 1 375 ? 12.523 4.155 9.883 1.00 92.56 375 VAL A N 1
ATOM 2801 C CA . VAL A 1 375 ? 11.894 5.485 9.820 1.00 92.56 375 VAL A CA 1
ATOM 2802 C C . VAL A 1 375 ? 10.497 5.489 10.421 1.00 92.56 375 VAL A C 1
ATOM 2804 O O . VAL A 1 375 ? 10.217 6.244 11.356 1.00 92.56 375 VAL A O 1
ATOM 2807 N N . ILE A 1 376 ? 9.601 4.645 9.905 1.00 91.19 376 ILE A N 1
ATOM 2808 C CA . ILE A 1 376 ? 8.160 4.839 10.124 1.00 91.19 376 ILE A CA 1
ATOM 2809 C C . ILE A 1 376 ? 7.782 4.705 11.595 1.00 91.19 376 ILE A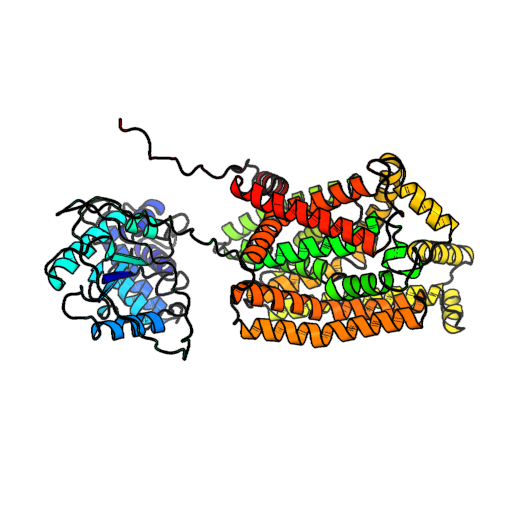 C 1
ATOM 2811 O O . ILE A 1 376 ? 7.002 5.518 12.095 1.00 91.19 376 ILE A O 1
ATOM 2815 N N . TRP A 1 377 ? 8.358 3.739 12.320 1.00 90.31 377 TRP A N 1
ATOM 2816 C CA . TRP A 1 377 ? 8.093 3.612 13.752 1.00 90.31 377 TRP A CA 1
ATOM 2817 C C . TRP A 1 377 ? 8.434 4.895 14.512 1.00 90.31 377 TRP A C 1
ATOM 2819 O O . TRP A 1 377 ? 7.643 5.347 15.336 1.00 90.31 377 TRP A O 1
ATOM 2829 N N . TRP A 1 378 ? 9.576 5.509 14.231 1.00 91.38 378 TRP A N 1
ATOM 2830 C CA . TRP A 1 378 ? 10.099 6.641 14.995 1.00 91.38 378 TRP A CA 1
ATOM 2831 C C . TRP A 1 378 ? 9.318 7.924 14.721 1.00 91.38 378 TRP A C 1
ATOM 2833 O O . TRP A 1 378 ? 8.961 8.639 15.656 1.00 91.38 378 TRP A O 1
ATOM 2843 N N . LEU A 1 379 ? 8.938 8.151 13.463 1.00 93.88 379 LEU A N 1
ATOM 2844 C CA . LEU A 1 379 ? 8.230 9.365 13.060 1.00 93.88 379 LEU A CA 1
ATOM 2845 C C . LEU A 1 379 ? 6.713 9.296 13.278 1.00 93.88 379 LEU A C 1
ATOM 2847 O O . LEU A 1 379 ? 6.066 10.339 13.338 1.00 93.88 379 LEU A O 1
ATOM 2851 N N . ARG A 1 380 ? 6.119 8.106 13.479 1.00 90.81 380 ARG A N 1
ATOM 2852 C CA . ARG A 1 380 ? 4.650 7.921 13.582 1.00 90.81 380 ARG A CA 1
ATOM 2853 C C . ARG A 1 380 ? 3.950 8.813 14.607 1.00 90.81 380 ARG A C 1
ATOM 2855 O O . ARG A 1 380 ? 2.735 8.970 14.535 1.00 90.81 380 ARG A O 1
ATOM 2862 N N . ARG A 1 381 ? 4.662 9.337 15.609 1.00 89.00 381 ARG A N 1
ATOM 2863 C CA . ARG A 1 381 ? 4.093 10.184 16.670 1.00 89.00 381 ARG A CA 1
ATOM 2864 C C . ARG A 1 381 ? 3.999 11.654 16.284 1.00 89.00 381 ARG A C 1
ATOM 2866 O O . ARG A 1 381 ? 3.165 12.343 16.858 1.00 89.00 381 ARG A O 1
ATOM 2873 N N . LEU A 1 382 ? 4.749 12.097 15.278 1.00 94.06 382 LEU A N 1
ATOM 2874 C CA . LEU A 1 382 ? 4.749 13.489 14.843 1.00 94.06 382 LEU A CA 1
ATOM 2875 C C . LEU A 1 382 ? 3.357 13.951 14.374 1.00 94.06 382 LEU A C 1
ATOM 2877 O O . LEU A 1 382 ? 2.590 13.139 13.836 1.00 94.06 382 LEU A O 1
ATOM 2881 N N . PRO A 1 383 ? 3.006 15.235 14.563 1.00 95.50 383 PRO A N 1
ATOM 2882 C CA . PRO A 1 383 ? 1.786 15.817 14.011 1.00 95.50 383 PRO A CA 1
ATOM 2883 C C . PRO A 1 383 ? 1.675 15.617 12.486 1.00 95.50 383 PRO A C 1
ATOM 2885 O O . PRO A 1 383 ? 2.704 15.547 11.808 1.00 95.50 383 PRO A O 1
ATOM 2888 N N . PRO A 1 384 ? 0.453 15.556 11.915 1.00 95.81 384 PRO A N 1
ATOM 2889 C CA . PRO A 1 384 ? 0.254 15.328 10.479 1.00 95.81 384 PRO A CA 1
ATOM 2890 C C . PRO A 1 384 ? 1.017 16.300 9.574 1.00 95.81 384 PRO A C 1
ATOM 2892 O O . PRO A 1 384 ? 1.559 15.871 8.562 1.00 95.81 384 PRO A O 1
ATOM 2895 N N . VAL A 1 385 ? 1.115 17.579 9.957 1.00 97.06 385 VAL A N 1
ATOM 2896 C CA . VAL A 1 385 ? 1.838 18.598 9.179 1.00 97.06 385 VAL A CA 1
ATOM 2897 C C . VAL A 1 385 ? 3.316 18.242 9.000 1.00 97.06 385 VAL A C 1
ATOM 2899 O O . VAL A 1 385 ? 3.810 18.231 7.878 1.00 97.06 385 VAL A O 1
ATOM 2902 N N . TRP A 1 386 ? 4.000 17.837 10.072 1.00 97.88 386 TRP A N 1
ATOM 2903 C CA . TRP A 1 386 ? 5.410 17.450 10.013 1.00 97.88 386 TRP A CA 1
ATOM 2904 C C . TRP A 1 386 ? 5.623 16.162 9.227 1.00 97.88 386 TRP A C 1
ATOM 2906 O O . TRP A 1 386 ? 6.595 16.044 8.492 1.00 97.88 386 TRP A O 1
ATOM 2916 N N . LEU A 1 387 ? 4.691 15.213 9.326 1.00 97.94 387 LEU A N 1
ATOM 2917 C CA . LEU A 1 387 ? 4.731 14.001 8.511 1.00 97.94 387 LEU A CA 1
ATOM 2918 C C . LEU A 1 387 ? 4.622 14.315 7.013 1.00 97.94 387 LEU A C 1
ATOM 2920 O O . LEU A 1 387 ? 5.328 13.694 6.226 1.00 97.94 387 LEU A O 1
ATOM 2924 N N . ILE A 1 388 ? 3.779 15.280 6.627 1.00 98.25 388 ILE A N 1
ATOM 2925 C CA . ILE A 1 388 ? 3.644 15.735 5.235 1.00 98.25 388 ILE A CA 1
ATOM 2926 C C . ILE A 1 388 ? 4.912 16.452 4.773 1.00 98.25 388 ILE A C 1
ATOM 2928 O O . ILE A 1 388 ? 5.399 16.154 3.688 1.00 98.25 388 ILE A O 1
ATOM 2932 N N . VAL A 1 389 ? 5.471 17.348 5.593 1.00 98.31 389 VAL A N 1
ATOM 2933 C CA . VAL A 1 389 ? 6.722 18.055 5.268 1.00 98.31 389 VAL A CA 1
ATOM 2934 C C . VAL A 1 389 ? 7.861 17.059 5.056 1.00 98.31 389 VAL A C 1
ATOM 2936 O O . VAL A 1 389 ? 8.507 17.087 4.017 1.00 98.31 389 VAL A O 1
ATOM 2939 N N . ILE A 1 390 ? 8.059 16.116 5.981 1.00 98.31 390 ILE A N 1
ATOM 2940 C CA . ILE A 1 390 ? 9.114 15.102 5.853 1.00 98.31 390 ILE A CA 1
ATOM 2941 C C . ILE A 1 390 ? 8.844 14.189 4.649 1.00 98.31 390 ILE A C 1
ATOM 2943 O O . ILE A 1 390 ? 9.770 13.883 3.902 1.00 98.31 390 ILE A O 1
ATOM 2947 N N . ALA A 1 391 ? 7.593 13.782 4.409 1.00 98.31 391 ALA A N 1
ATOM 2948 C CA . ALA A 1 391 ? 7.239 13.015 3.215 1.00 98.31 391 ALA A CA 1
ATOM 2949 C C . ALA A 1 391 ? 7.590 13.774 1.924 1.00 98.31 391 ALA A C 1
ATOM 2951 O O . ALA A 1 391 ? 8.162 13.182 1.010 1.00 98.31 391 ALA A O 1
ATOM 2952 N N . ALA A 1 392 ? 7.303 15.078 1.866 1.00 98.31 392 ALA A N 1
ATOM 2953 C CA . ALA A 1 392 ? 7.657 15.937 0.743 1.00 98.31 392 ALA A CA 1
ATOM 2954 C C . ALA A 1 392 ? 9.179 16.070 0.582 1.00 98.31 392 ALA A C 1
ATOM 2956 O O . ALA A 1 392 ? 9.662 16.005 -0.542 1.00 98.31 392 ALA A O 1
ATOM 2957 N N . THR A 1 393 ? 9.946 16.159 1.674 1.00 98.31 393 THR A N 1
ATOM 2958 C CA . THR A 1 393 ? 11.418 16.158 1.628 1.00 98.31 393 THR A CA 1
ATOM 2959 C C . THR A 1 393 ? 11.965 14.849 1.062 1.00 98.31 393 THR A C 1
ATOM 2961 O O . THR A 1 393 ? 12.775 14.874 0.141 1.00 98.31 393 THR A O 1
ATOM 2964 N N . PHE A 1 394 ? 11.500 13.695 1.552 1.00 98.31 394 PHE A N 1
ATOM 2965 C CA . PHE A 1 394 ? 11.910 12.387 1.024 1.00 98.31 394 PHE A CA 1
ATOM 2966 C C . PHE A 1 394 ? 11.537 12.230 -0.457 1.00 98.31 394 PHE A C 1
ATOM 2968 O O . PHE A 1 394 ? 12.322 11.702 -1.244 1.00 98.31 394 PHE A O 1
ATOM 2975 N N . PHE A 1 395 ? 10.364 12.726 -0.855 1.00 98.06 395 PHE A N 1
ATOM 2976 C CA . PHE A 1 395 ? 9.948 12.742 -2.255 1.00 98.06 395 PHE A CA 1
ATOM 2977 C C . PHE A 1 395 ? 10.795 13.705 -3.103 1.00 98.06 395 PHE A C 1
ATOM 2979 O O . PHE A 1 395 ? 11.148 13.375 -4.230 1.00 98.06 395 PHE A O 1
ATOM 2986 N N . GLY A 1 396 ? 11.181 14.860 -2.559 1.00 97.94 396 GLY A N 1
ATOM 2987 C CA . GLY A 1 396 ? 12.093 15.808 -3.199 1.00 97.94 396 GLY A CA 1
ATOM 2988 C C . GLY A 1 396 ? 13.487 15.218 -3.416 1.00 97.94 396 GLY A C 1
ATOM 2989 O O . GLY A 1 396 ? 14.036 15.348 -4.505 1.00 97.94 396 GLY A O 1
ATOM 2990 N N . ILE A 1 397 ? 14.023 14.485 -2.434 1.00 97.94 397 ILE A N 1
ATOM 2991 C CA . ILE A 1 397 ? 15.285 13.740 -2.583 1.00 97.94 397 ILE A CA 1
ATOM 2992 C C . ILE A 1 397 ? 15.144 12.669 -3.667 1.00 97.94 397 ILE A C 1
ATOM 2994 O O . ILE A 1 397 ? 16.015 12.537 -4.520 1.00 97.94 397 ILE A O 1
ATOM 2998 N N . HIS A 1 398 ? 14.025 11.944 -3.695 1.00 96.25 398 HIS A N 1
ATOM 2999 C CA . HIS A 1 398 ? 13.739 10.997 -4.769 1.00 96.25 398 HIS A CA 1
ATOM 3000 C C . HIS A 1 398 ? 13.713 11.668 -6.159 1.00 96.25 398 HIS A C 1
ATOM 3002 O O . HIS A 1 398 ? 14.281 11.119 -7.102 1.00 96.25 398 HIS A O 1
ATOM 3008 N N . MET A 1 399 ? 13.125 12.865 -6.289 1.00 96.62 399 MET A N 1
ATOM 3009 C CA . MET A 1 399 ? 13.156 13.641 -7.540 1.00 96.62 399 MET A CA 1
ATOM 3010 C C . MET A 1 399 ? 14.575 14.086 -7.906 1.00 96.62 399 MET A C 1
ATOM 3012 O O . MET A 1 399 ? 14.956 14.012 -9.071 1.00 96.62 399 MET A O 1
ATOM 3016 N N . LEU A 1 400 ? 15.377 14.505 -6.924 1.00 96.44 400 LEU A N 1
ATOM 3017 C CA . LEU A 1 400 ? 16.770 14.887 -7.147 1.00 96.44 400 LEU A CA 1
ATOM 3018 C C . LEU A 1 400 ? 17.613 13.697 -7.623 1.00 96.44 400 LEU A C 1
ATOM 3020 O O . LEU A 1 400 ? 18.428 13.844 -8.527 1.00 96.44 400 LEU A O 1
ATOM 3024 N N . LEU A 1 401 ? 17.393 12.508 -7.059 1.00 95.25 401 LEU A N 1
ATOM 3025 C CA . LEU A 1 401 ? 18.075 11.282 -7.478 1.00 95.25 401 LEU A CA 1
ATOM 3026 C C . LEU A 1 401 ? 17.659 10.853 -8.890 1.00 95.25 401 LEU A C 1
ATOM 3028 O O . LEU A 1 401 ? 18.513 10.436 -9.669 1.00 95.25 401 LEU A O 1
ATOM 3032 N N . LEU A 1 402 ? 16.384 11.020 -9.254 1.00 93.25 402 LEU A N 1
ATOM 3033 C CA . LEU A 1 402 ? 15.922 10.842 -10.634 1.00 93.25 402 LEU A CA 1
ATOM 3034 C C . LEU A 1 402 ? 16.604 11.823 -11.596 1.00 93.25 402 LEU A C 1
ATOM 3036 O O . LEU A 1 402 ? 17.107 11.403 -12.634 1.00 93.25 402 LEU A O 1
ATOM 3040 N N . ALA A 1 403 ? 16.693 13.104 -11.231 1.00 94.50 403 ALA A N 1
ATOM 3041 C CA . ALA A 1 403 ? 17.438 14.089 -12.013 1.00 94.50 403 ALA A CA 1
ATOM 3042 C C . ALA A 1 403 ? 18.928 13.716 -12.122 1.00 94.50 403 ALA A C 1
ATOM 3044 O O . ALA A 1 403 ? 19.526 13.872 -13.183 1.00 94.50 403 ALA A O 1
ATOM 3045 N N . GLY A 1 404 ? 19.506 13.147 -11.059 1.00 93.94 404 GLY A N 1
ATOM 3046 C CA . GLY A 1 404 ? 20.848 12.572 -11.057 1.00 93.94 404 GLY A CA 1
ATOM 3047 C C . GLY A 1 404 ? 21.006 11.429 -12.064 1.00 93.94 404 GLY A C 1
ATOM 3048 O O . GLY A 1 404 ? 21.970 11.429 -12.820 1.00 93.94 404 GLY A O 1
ATOM 3049 N N . GLN A 1 405 ? 20.048 10.499 -12.151 1.00 90.94 405 GLN A N 1
ATOM 3050 C CA . GLN A 1 405 ? 20.048 9.450 -13.184 1.00 90.94 405 GLN A CA 1
ATOM 3051 C C . GLN A 1 405 ? 19.939 10.038 -14.597 1.00 90.94 405 GLN A C 1
ATOM 3053 O O . GLN A 1 405 ? 20.608 9.571 -15.515 1.00 90.94 405 GLN A O 1
ATOM 3058 N N . GLY A 1 406 ? 19.143 11.093 -14.767 1.00 93.62 406 GLY A N 1
ATOM 3059 C CA . GLY A 1 406 ? 19.067 11.858 -16.007 1.00 93.62 406 GLY A CA 1
ATOM 3060 C C . GLY A 1 406 ? 20.389 12.510 -16.401 1.00 93.62 406 GLY A C 1
ATOM 3061 O O . GLY A 1 406 ? 20.814 12.422 -17.553 1.00 93.62 406 GLY A O 1
ATOM 3062 N N . PHE A 1 407 ? 21.072 13.110 -15.428 1.00 93.94 407 PHE A N 1
ATOM 3063 C CA . PHE A 1 407 ? 22.405 13.668 -15.607 1.00 93.94 407 PHE A CA 1
ATOM 3064 C C . PHE A 1 407 ? 23.428 12.583 -15.961 1.00 93.94 407 PHE A C 1
ATOM 3066 O O . PHE A 1 407 ? 24.208 12.780 -16.884 1.00 93.94 407 PHE A O 1
ATOM 3073 N N . GLN A 1 408 ? 23.385 11.418 -15.306 1.00 92.19 408 GLN A N 1
ATOM 3074 C CA . GLN A 1 408 ? 24.233 10.272 -15.650 1.00 92.19 408 GLN A CA 1
ATOM 3075 C C . GLN A 1 408 ? 23.959 9.780 -17.079 1.00 92.19 408 GLN A C 1
ATOM 3077 O O . GLN A 1 408 ? 24.893 9.602 -17.855 1.00 92.19 408 GLN A O 1
ATOM 3082 N N . ALA A 1 409 ? 22.692 9.649 -17.483 1.00 93.81 409 ALA A N 1
ATOM 3083 C CA . ALA A 1 409 ? 22.334 9.281 -18.853 1.00 93.81 409 ALA A CA 1
ATOM 3084 C C . ALA A 1 409 ? 22.858 10.303 -19.871 1.00 93.81 409 ALA A C 1
ATOM 3086 O O . ALA A 1 409 ? 23.425 9.927 -20.894 1.00 93.81 409 ALA A O 1
ATOM 3087 N N . TRP A 1 410 ? 22.708 11.599 -19.590 1.00 94.88 410 TRP A N 1
ATOM 3088 C CA . TRP A 1 410 ? 23.249 12.669 -20.426 1.00 94.88 410 TRP A CA 1
ATOM 3089 C C . TRP A 1 410 ? 24.782 12.646 -20.473 1.00 94.88 410 TRP A C 1
ATOM 3091 O O . TRP A 1 410 ? 25.368 12.752 -21.548 1.00 94.88 410 TRP A O 1
ATOM 3101 N N . MET A 1 411 ? 25.443 12.426 -19.339 1.00 93.69 411 MET A N 1
ATOM 3102 C CA . MET A 1 411 ? 26.893 12.294 -19.267 1.00 93.69 411 MET A CA 1
ATOM 3103 C C . MET A 1 411 ? 27.372 11.094 -20.082 1.00 93.69 411 MET A C 1
ATOM 3105 O O . MET A 1 411 ? 28.351 11.213 -20.805 1.00 93.69 411 MET A O 1
ATOM 3109 N N . LEU A 1 412 ? 26.670 9.961 -20.065 1.00 92.19 412 LEU A N 1
ATOM 3110 C CA . LEU A 1 412 ? 27.071 8.762 -20.804 1.00 92.19 412 LEU A CA 1
ATOM 3111 C C . LEU A 1 412 ? 26.710 8.831 -22.294 1.00 92.19 412 LEU A C 1
ATOM 3113 O O . LEU A 1 412 ? 27.555 8.524 -23.130 1.00 92.19 412 LEU A O 1
ATOM 3117 N N . PHE A 1 413 ? 25.513 9.288 -22.657 1.00 92.44 413 PHE A N 1
ATOM 3118 C CA . PHE A 1 413 ? 24.972 9.190 -24.024 1.00 92.44 413 PHE A CA 1
ATOM 3119 C C . PHE A 1 413 ? 24.764 10.533 -24.731 1.00 92.44 413 PHE A C 1
ATOM 3121 O O . PHE A 1 413 ? 24.403 10.552 -25.900 1.00 92.44 413 PHE A O 1
ATOM 3128 N N . GLY A 1 414 ? 24.984 11.662 -24.058 1.00 92.62 414 GLY A N 1
ATOM 3129 C CA . GLY A 1 414 ? 24.863 12.987 -24.662 1.00 92.62 414 GLY A CA 1
ATOM 3130 C C . GLY A 1 414 ? 25.912 13.230 -25.748 1.00 92.62 414 GLY A C 1
ATOM 3131 O O . GLY A 1 414 ? 27.099 12.956 -25.556 1.00 92.62 414 GLY A O 1
ATOM 3132 N N . GLU A 1 415 ? 25.474 13.771 -26.878 1.00 91.38 415 GLU A N 1
ATOM 3133 C CA . GLU A 1 415 ? 26.332 14.078 -28.033 1.00 91.38 415 GLU A CA 1
ATOM 3134 C C . GLU A 1 415 ? 26.867 15.520 -28.015 1.00 91.38 415 GLU A C 1
ATOM 3136 O O . GLU A 1 415 ? 27.656 15.900 -28.871 1.00 91.38 415 GLU A O 1
ATOM 3141 N N . SER A 1 416 ? 26.459 16.337 -27.037 1.00 93.12 416 SER A N 1
ATOM 3142 C CA . SER A 1 416 ? 26.903 17.729 -26.939 1.00 93.12 416 SER A CA 1
ATOM 3143 C C . SER A 1 416 ? 28.363 17.852 -26.497 1.00 93.12 416 SER A C 1
ATOM 3145 O O . SER A 1 416 ? 28.865 17.040 -25.714 1.00 93.12 416 SER A O 1
ATOM 3147 N N . GLU A 1 417 ? 29.021 18.939 -26.915 1.00 92.94 417 GLU A N 1
ATOM 3148 C CA . GLU A 1 417 ? 30.382 19.271 -26.468 1.00 92.94 417 GLU A CA 1
ATOM 3149 C C . GLU A 1 417 ? 30.484 19.339 -24.941 1.00 92.94 417 GLU A C 1
ATOM 3151 O O . GLU A 1 417 ? 31.444 18.841 -24.362 1.00 92.94 417 GLU A O 1
ATOM 3156 N N . SER A 1 418 ? 29.462 19.866 -24.260 1.00 93.75 418 SER A N 1
ATOM 3157 C CA . SER A 1 418 ? 29.429 19.915 -22.795 1.00 93.75 418 SER A CA 1
ATOM 3158 C C . SER A 1 418 ? 29.428 18.521 -22.156 1.00 93.75 418 SER A C 1
ATOM 3160 O O . SER A 1 418 ? 30.089 18.317 -21.142 1.00 93.75 418 SER A O 1
ATOM 3162 N N . ALA A 1 419 ? 28.730 17.540 -22.743 1.00 92.50 419 ALA A N 1
ATOM 3163 C CA . ALA A 1 419 ? 28.766 16.164 -22.246 1.00 92.50 419 ALA A CA 1
ATOM 3164 C C . ALA A 1 419 ? 30.157 15.543 -22.455 1.00 92.50 419 ALA A C 1
ATOM 3166 O O . ALA A 1 419 ? 30.664 14.853 -21.571 1.00 92.50 419 ALA A O 1
ATOM 3167 N N . ALA A 1 420 ? 30.802 15.825 -23.595 1.00 91.44 420 ALA A N 1
ATOM 3168 C CA . ALA A 1 420 ? 32.175 15.399 -23.859 1.00 91.44 420 ALA A CA 1
ATOM 3169 C C . ALA A 1 420 ? 33.172 16.020 -22.864 1.00 91.44 420 ALA A C 1
ATOM 3171 O O . ALA A 1 420 ? 33.963 15.294 -22.267 1.00 91.44 420 ALA A O 1
ATOM 3172 N N . GLN A 1 421 ? 33.080 17.328 -22.607 1.00 92.38 421 GLN A N 1
ATOM 3173 C CA . GLN A 1 421 ? 33.910 18.024 -21.619 1.00 92.38 421 GLN A CA 1
ATOM 3174 C C . GLN A 1 421 ? 33.738 17.445 -20.210 1.00 92.38 421 GLN A C 1
ATOM 3176 O O . GLN A 1 421 ? 34.732 17.231 -19.520 1.00 92.38 421 GLN A O 1
ATOM 3181 N N . MET A 1 422 ? 32.507 17.134 -19.789 1.00 92.25 422 MET A N 1
ATOM 3182 C CA . MET A 1 422 ? 32.251 16.535 -18.473 1.00 92.25 422 MET A CA 1
ATOM 3183 C C . MET A 1 422 ? 32.865 15.137 -18.330 1.00 92.25 422 MET A C 1
ATOM 3185 O O . MET A 1 422 ? 33.400 14.823 -17.270 1.00 92.25 422 MET A O 1
ATOM 3189 N N . ARG A 1 423 ? 32.845 14.303 -19.383 1.00 93.00 423 ARG A N 1
ATOM 3190 C CA . ARG A 1 423 ? 33.536 12.994 -19.381 1.00 93.00 423 ARG A CA 1
ATOM 3191 C C . ARG A 1 423 ? 35.041 13.158 -19.182 1.00 93.00 423 ARG A C 1
ATOM 3193 O O . ARG A 1 423 ? 35.631 12.425 -18.393 1.00 93.00 423 ARG A O 1
ATOM 3200 N N . THR A 1 424 ? 35.632 14.139 -19.866 1.00 90.50 424 THR A N 1
ATOM 3201 C CA . THR A 1 424 ? 37.053 14.472 -19.732 1.00 90.50 424 THR A CA 1
ATOM 3202 C C . THR A 1 424 ? 37.371 14.975 -18.326 1.00 90.50 424 THR A C 1
ATOM 3204 O O . THR A 1 424 ? 38.317 14.494 -17.719 1.00 90.50 424 THR A O 1
ATOM 3207 N N . GLN A 1 425 ? 36.562 15.883 -17.769 1.00 91.50 425 GLN A N 1
ATOM 3208 C CA . GLN A 1 425 ? 36.741 16.382 -16.396 1.00 91.50 425 GLN A CA 1
ATOM 3209 C C . GLN A 1 425 ? 36.601 15.278 -15.341 1.00 91.50 425 GLN A C 1
ATOM 3211 O O . GLN A 1 425 ? 37.282 15.308 -14.321 1.00 91.50 425 GLN A O 1
ATOM 3216 N N . ALA A 1 426 ? 35.735 14.295 -15.585 1.00 89.44 426 ALA A N 1
ATOM 3217 C CA . ALA A 1 426 ? 35.567 13.136 -14.718 1.00 89.44 426 ALA A CA 1
ATOM 3218 C C . ALA A 1 426 ? 36.675 12.078 -14.873 1.00 89.44 426 ALA A C 1
ATOM 3220 O O . ALA A 1 426 ? 36.607 11.046 -14.209 1.00 89.44 426 ALA A O 1
ATOM 3221 N N . ASN A 1 427 ? 37.677 12.312 -15.732 1.00 91.81 427 ASN A N 1
ATOM 3222 C CA . ASN A 1 427 ? 38.786 11.396 -16.011 1.00 91.81 427 ASN A CA 1
ATOM 3223 C C . ASN A 1 427 ? 38.334 9.966 -16.373 1.00 91.81 427 ASN A C 1
ATOM 3225 O O . ASN A 1 427 ? 39.002 8.995 -16.020 1.00 91.81 427 ASN A O 1
ATOM 3229 N N . MET A 1 428 ? 37.201 9.818 -17.070 1.00 89.25 428 MET A N 1
ATOM 3230 C CA . MET A 1 428 ? 36.717 8.498 -17.487 1.00 89.25 428 MET A CA 1
ATOM 3231 C C . MET A 1 428 ? 37.597 7.935 -18.604 1.00 89.25 428 MET A C 1
ATOM 3233 O O . MET A 1 428 ? 37.748 8.564 -19.654 1.00 89.25 428 MET A O 1
ATOM 3237 N N . THR A 1 429 ? 38.133 6.727 -18.416 1.00 92.25 429 THR A N 1
ATOM 3238 C CA . THR A 1 429 ? 38.817 6.022 -19.508 1.00 92.25 429 THR A CA 1
ATOM 3239 C C . THR A 1 429 ? 37.814 5.604 -20.588 1.00 92.25 429 THR A C 1
ATOM 3241 O O . THR A 1 429 ? 36.609 5.492 -20.342 1.00 92.25 429 THR A O 1
ATOM 3244 N N . ALA A 1 430 ? 38.303 5.348 -21.805 1.00 90.31 430 ALA A N 1
ATOM 3245 C CA . ALA A 1 430 ? 37.457 4.857 -22.894 1.00 90.31 430 ALA A CA 1
ATOM 3246 C C . ALA A 1 430 ? 36.771 3.524 -22.536 1.00 90.31 430 ALA A C 1
ATOM 3248 O O . ALA A 1 430 ? 35.603 3.334 -22.865 1.00 90.31 430 ALA A O 1
ATOM 3249 N N . GLU A 1 431 ? 37.480 2.650 -21.818 1.00 92.25 431 GLU A N 1
ATOM 3250 C CA . GLU A 1 431 ? 36.971 1.373 -21.309 1.00 92.25 431 GLU A CA 1
ATOM 3251 C C . GLU A 1 431 ? 35.857 1.585 -20.275 1.00 92.25 431 GLU A C 1
ATOM 3253 O O . GLU A 1 431 ? 34.743 1.115 -20.474 1.00 92.25 431 GLU A O 1
ATOM 3258 N N . GLN A 1 432 ? 36.088 2.411 -19.248 1.00 90.38 432 GLN A N 1
ATOM 3259 C CA . GLN A 1 432 ? 35.072 2.724 -18.233 1.00 90.38 432 GLN A CA 1
ATOM 3260 C C . GLN A 1 432 ? 33.811 3.351 -18.837 1.00 90.38 432 GLN A C 1
ATOM 3262 O O . GLN A 1 432 ? 32.694 3.063 -18.406 1.00 90.38 432 GLN A O 1
ATOM 3267 N N . LEU A 1 433 ? 33.971 4.227 -19.833 1.00 90.75 433 LEU A N 1
ATOM 3268 C CA . LEU A 1 433 ? 32.846 4.823 -20.547 1.00 90.75 433 LEU A CA 1
ATOM 3269 C C . LEU A 1 433 ? 32.085 3.781 -21.375 1.00 90.75 433 LEU A C 1
ATOM 3271 O O . LEU A 1 433 ? 30.853 3.821 -21.406 1.00 90.75 433 LEU A O 1
ATOM 3275 N N . ALA A 1 434 ? 32.792 2.872 -22.051 1.00 91.38 434 ALA A N 1
ATOM 3276 C CA . ALA A 1 434 ? 32.181 1.789 -22.814 1.00 91.38 434 ALA A CA 1
ATOM 3277 C C . ALA A 1 434 ? 31.400 0.837 -21.897 1.00 91.38 434 ALA A C 1
ATOM 3279 O O . ALA A 1 434 ? 30.229 0.571 -22.171 1.00 91.38 434 ALA A O 1
ATOM 3280 N N . ASP A 1 435 ? 31.988 0.427 -20.774 1.00 90.00 435 ASP A N 1
ATOM 3281 C CA . ASP A 1 435 ? 31.357 -0.448 -19.785 1.00 90.00 435 ASP A CA 1
ATOM 3282 C C . ASP A 1 435 ? 30.120 0.200 -19.156 1.00 90.00 435 ASP A C 1
ATOM 3284 O O . ASP A 1 435 ? 29.052 -0.411 -19.095 1.00 90.00 435 ASP A O 1
ATOM 3288 N N . ALA A 1 436 ? 30.214 1.472 -18.751 1.00 89.69 436 ALA A N 1
ATOM 3289 C CA . ALA A 1 436 ? 29.084 2.203 -18.181 1.00 89.69 436 ALA A CA 1
ATOM 3290 C C . ALA A 1 436 ? 27.933 2.375 -19.188 1.00 89.69 436 ALA A C 1
ATOM 3292 O O . ALA A 1 436 ? 26.756 2.258 -18.829 1.00 89.69 436 ALA A O 1
ATOM 3293 N N . ARG A 1 437 ? 28.253 2.622 -20.467 1.00 91.31 437 ARG A N 1
ATOM 3294 C CA . ARG A 1 437 ? 27.254 2.680 -21.543 1.00 91.31 437 ARG A CA 1
ATOM 3295 C C . ARG A 1 437 ? 26.605 1.325 -21.778 1.00 91.31 437 ARG A C 1
ATOM 3297 O O . ARG A 1 437 ? 25.383 1.261 -21.886 1.00 91.31 437 ARG A O 1
ATOM 3304 N N . LEU A 1 438 ? 27.399 0.261 -21.841 1.00 88.12 438 LEU A N 1
ATOM 3305 C CA . LEU A 1 438 ? 26.905 -1.094 -22.048 1.00 88.12 438 LEU A CA 1
ATOM 3306 C C . LEU A 1 438 ? 25.957 -1.502 -20.918 1.00 88.12 438 LEU A C 1
ATOM 3308 O O . LEU A 1 438 ? 24.835 -1.928 -21.191 1.00 88.12 438 LEU A O 1
ATOM 3312 N N . ALA A 1 439 ? 26.368 -1.282 -19.667 1.00 85.81 439 ALA A N 1
ATOM 3313 C CA . ALA A 1 439 ? 25.557 -1.569 -18.492 1.00 85.81 439 ALA A CA 1
ATOM 3314 C C . ALA A 1 439 ? 24.199 -0.855 -18.560 1.00 85.81 439 ALA A C 1
ATOM 3316 O O . ALA A 1 439 ? 23.166 -1.473 -18.330 1.00 85.81 439 ALA A O 1
ATOM 3317 N N . MET A 1 440 ? 24.165 0.428 -18.937 1.00 86.94 440 MET A N 1
ATOM 3318 C CA . MET A 1 440 ? 22.907 1.176 -19.007 1.00 86.94 440 MET A CA 1
ATOM 3319 C C . MET A 1 440 ? 22.048 0.811 -20.235 1.00 86.94 440 MET A C 1
ATOM 3321 O O . MET A 1 440 ? 20.820 0.761 -20.130 1.00 86.94 440 MET A O 1
ATOM 3325 N N . GLN A 1 441 ? 22.662 0.518 -21.388 1.00 85.19 441 GLN A N 1
ATOM 3326 C CA . GLN A 1 441 ? 21.948 0.092 -22.599 1.00 85.19 441 GLN A CA 1
ATOM 3327 C C . GLN A 1 441 ? 21.248 -1.253 -22.410 1.00 85.19 441 GLN A C 1
ATOM 3329 O O . GLN A 1 441 ? 20.099 -1.385 -22.822 1.00 85.19 441 GLN A O 1
ATOM 3334 N N . GLN A 1 442 ? 21.877 -2.216 -21.731 1.00 83.25 442 GLN A N 1
ATOM 3335 C CA . GLN A 1 442 ? 21.300 -3.545 -21.491 1.00 83.25 442 GLN A CA 1
ATOM 3336 C C . GLN A 1 442 ? 19.937 -3.508 -20.776 1.00 83.25 442 GLN A C 1
ATOM 3338 O O . GLN A 1 442 ? 19.102 -4.382 -21.012 1.00 83.25 442 GLN A O 1
ATOM 3343 N N . PHE A 1 443 ? 19.683 -2.492 -19.942 1.00 79.88 443 PHE A N 1
ATOM 3344 C CA . PHE A 1 443 ? 18.424 -2.337 -19.202 1.00 79.88 443 PHE A CA 1
ATOM 3345 C C . PHE A 1 443 ? 17.367 -1.475 -19.903 1.00 79.88 443 PHE A C 1
ATOM 3347 O O . PHE A 1 443 ? 16.219 -1.475 -19.468 1.00 79.88 443 PHE A O 1
ATOM 3354 N N . MET A 1 444 ? 17.723 -0.725 -20.949 1.00 81.69 444 MET A N 1
ATOM 3355 C CA . MET A 1 444 ? 16.834 0.266 -21.584 1.00 81.69 444 MET A CA 1
ATOM 3356 C C . MET A 1 444 ? 16.614 0.002 -23.075 1.00 81.69 444 MET A C 1
ATOM 3358 O O . MET A 1 444 ? 15.502 0.127 -23.584 1.00 81.69 444 MET A O 1
ATOM 3362 N N . THR A 1 445 ? 17.681 -0.348 -23.782 1.00 84.56 445 THR A N 1
ATOM 3363 C CA . THR A 1 445 ? 17.722 -0.569 -25.230 1.00 84.56 445 THR A CA 1
ATOM 3364 C C . THR A 1 445 ? 18.699 -1.711 -25.539 1.00 84.56 445 THR A C 1
ATOM 3366 O O . THR A 1 445 ? 19.744 -1.462 -26.147 1.00 84.56 445 THR A O 1
ATOM 3369 N N . PRO A 1 446 ? 18.422 -2.946 -25.073 1.00 86.00 446 PRO A N 1
ATOM 3370 C CA . PRO A 1 446 ? 19.286 -4.087 -25.344 1.00 86.00 446 PRO A CA 1
ATOM 3371 C C . PRO A 1 446 ? 19.341 -4.363 -26.848 1.00 86.00 446 PRO A C 1
ATOM 3373 O O . PRO A 1 446 ? 18.366 -4.145 -27.573 1.00 86.00 446 PRO A O 1
ATOM 3376 N N . THR A 1 447 ? 20.473 -4.878 -27.322 1.00 87.12 447 THR A N 1
ATOM 3377 C CA . THR A 1 447 ? 20.569 -5.380 -28.698 1.00 87.12 447 THR A CA 1
ATOM 3378 C C . THR A 1 447 ? 19.648 -6.589 -28.889 1.00 87.12 447 THR A C 1
ATOM 3380 O O . THR A 1 447 ? 19.258 -7.250 -27.926 1.00 87.12 447 THR A O 1
ATOM 3383 N N . ALA A 1 448 ? 19.330 -6.938 -30.139 1.00 87.06 448 ALA A N 1
ATOM 3384 C CA . ALA A 1 448 ? 18.513 -8.120 -30.427 1.00 87.06 448 ALA A CA 1
ATOM 3385 C C . ALA A 1 448 ? 19.111 -9.415 -29.836 1.00 87.06 448 ALA A C 1
ATOM 3387 O O . ALA A 1 448 ? 18.370 -10.261 -29.340 1.00 87.06 448 ALA A O 1
ATOM 3388 N N . SER A 1 449 ? 20.444 -9.547 -29.833 1.00 88.25 449 SER A N 1
ATOM 3389 C CA . SER A 1 449 ? 21.138 -10.684 -29.217 1.00 88.25 449 SER A CA 1
ATOM 3390 C C . SER A 1 449 ? 21.012 -10.689 -27.692 1.00 88.25 449 SER A C 1
ATOM 3392 O O . SER A 1 449 ? 20.645 -11.713 -27.126 1.00 88.25 449 SER A O 1
ATOM 3394 N N . GLN A 1 450 ? 21.232 -9.546 -27.035 1.00 87.94 450 GLN A N 1
ATOM 3395 C CA . GLN A 1 450 ? 21.080 -9.409 -25.581 1.00 87.94 450 GLN A CA 1
ATOM 3396 C C . GLN A 1 450 ? 19.638 -9.663 -25.138 1.00 87.94 450 GLN A C 1
ATOM 3398 O O . GLN A 1 450 ? 19.397 -10.322 -24.132 1.00 87.94 450 GLN A O 1
ATOM 3403 N N . TYR A 1 451 ? 18.664 -9.168 -25.902 1.00 89.25 451 TYR A N 1
ATOM 3404 C CA . TYR A 1 451 ? 17.254 -9.420 -25.635 1.00 89.25 451 TYR A CA 1
ATOM 3405 C C . TYR A 1 451 ? 16.921 -10.914 -25.753 1.00 89.25 451 TYR A C 1
ATOM 3407 O O . TYR A 1 451 ? 16.242 -11.462 -24.884 1.00 89.25 451 TYR A O 1
ATOM 3415 N N . ALA A 1 452 ? 17.416 -11.585 -26.799 1.00 90.44 452 ALA A N 1
ATOM 3416 C CA . ALA A 1 452 ? 17.221 -13.020 -26.990 1.00 90.44 452 ALA A CA 1
ATOM 3417 C C . ALA A 1 452 ? 17.867 -13.850 -25.867 1.00 90.44 452 ALA A C 1
ATOM 3419 O O . ALA A 1 452 ? 17.258 -14.809 -25.401 1.00 90.44 452 ALA A O 1
ATOM 3420 N N . GLU A 1 453 ? 19.048 -13.458 -25.389 1.00 91.06 453 GLU A N 1
ATOM 3421 C CA . GLU A 1 453 ? 19.737 -14.093 -24.258 1.00 91.06 453 GLU A CA 1
ATOM 3422 C C . GLU A 1 453 ? 18.969 -13.923 -22.937 1.00 91.06 453 GLU A C 1
ATOM 3424 O O . GLU A 1 453 ? 18.737 -14.893 -22.210 1.00 91.06 453 GLU A O 1
ATOM 3429 N N . GLN A 1 454 ? 18.491 -12.708 -22.650 1.00 90.56 454 GLN A N 1
ATOM 3430 C CA . GLN A 1 454 ? 17.642 -12.449 -21.485 1.00 90.56 454 GLN A CA 1
ATOM 3431 C C . GLN A 1 454 ? 16.341 -13.262 -21.562 1.00 90.56 454 GLN A C 1
ATOM 3433 O O . GLN A 1 454 ? 15.903 -13.837 -20.567 1.00 90.56 454 GLN A O 1
ATOM 3438 N N . LEU A 1 455 ? 15.731 -13.362 -22.746 1.00 92.88 455 LEU A N 1
ATOM 3439 C CA . LEU A 1 455 ? 14.529 -14.167 -22.948 1.00 92.88 455 LEU A CA 1
ATOM 3440 C C . LEU A 1 455 ? 14.804 -15.671 -22.791 1.00 92.88 455 LEU A C 1
ATOM 3442 O O . LEU A 1 455 ? 13.993 -16.374 -22.185 1.00 92.88 455 LEU A O 1
ATOM 3446 N N . ALA A 1 456 ? 15.943 -16.161 -23.288 1.00 94.25 456 ALA A N 1
ATOM 3447 C CA . ALA A 1 456 ? 16.385 -17.538 -23.089 1.00 94.25 456 ALA A CA 1
ATOM 3448 C C . ALA A 1 456 ? 16.558 -17.851 -21.597 1.00 94.25 456 ALA A C 1
ATOM 3450 O O . ALA A 1 456 ? 16.049 -18.867 -21.137 1.00 94.25 456 ALA A O 1
ATOM 3451 N N . THR A 1 457 ? 17.135 -16.923 -20.828 1.00 94.06 457 THR A N 1
ATOM 3452 C CA . THR A 1 457 ? 17.272 -17.047 -19.368 1.00 94.06 457 THR A CA 1
ATOM 3453 C C . THR A 1 457 ? 15.909 -17.198 -18.682 1.00 94.06 457 THR A C 1
ATOM 3455 O O . THR A 1 457 ? 15.733 -18.081 -17.842 1.00 94.06 457 THR A O 1
ATOM 3458 N N . LEU A 1 458 ? 14.906 -16.391 -19.061 1.00 93.56 458 LEU A N 1
ATOM 3459 C CA . LEU A 1 458 ? 13.539 -16.512 -18.522 1.00 93.56 458 LEU A CA 1
ATOM 3460 C C . LEU A 1 458 ? 12.907 -17.872 -18.861 1.00 93.56 458 LEU A C 1
ATOM 3462 O O . LEU A 1 458 ? 12.241 -18.483 -18.022 1.00 93.56 458 LEU A O 1
ATOM 3466 N N . ARG A 1 459 ? 13.147 -18.371 -20.077 1.00 95.38 459 ARG A N 1
ATOM 3467 C CA . ARG A 1 459 ? 12.708 -19.694 -20.559 1.00 95.38 459 ARG A CA 1
ATOM 3468 C C . ARG A 1 459 ? 13.588 -20.850 -20.069 1.00 95.38 459 ARG A C 1
ATOM 3470 O O . ARG A 1 459 ? 13.289 -22.003 -20.367 1.00 95.38 459 ARG A O 1
ATOM 3477 N N . GLY A 1 460 ? 14.639 -20.555 -19.313 1.00 95.44 460 GLY A N 1
ATOM 3478 C CA . GLY A 1 460 ? 15.556 -21.530 -18.749 1.00 95.44 460 GLY A CA 1
ATOM 3479 C C . GLY A 1 460 ? 14.993 -22.279 -17.542 1.00 95.44 460 GLY A C 1
ATOM 3480 O O . GLY A 1 460 ? 13.879 -22.042 -17.059 1.00 95.44 460 GLY A O 1
ATOM 3481 N N . GLY A 1 461 ? 15.808 -23.183 -17.002 1.00 95.94 461 GLY A N 1
ATOM 3482 C CA . GLY A 1 461 ? 15.482 -23.919 -15.779 1.00 95.94 461 GLY A CA 1
ATOM 3483 C C . GLY A 1 461 ? 15.454 -23.023 -14.533 1.00 95.94 461 GLY A C 1
ATOM 3484 O O . GLY A 1 461 ? 15.858 -21.857 -14.554 1.00 95.94 461 GLY A O 1
ATOM 3485 N N . TRP A 1 462 ? 15.015 -23.573 -13.395 1.00 95.19 462 TRP A N 1
ATOM 3486 C CA . TRP A 1 462 ? 14.938 -22.803 -12.145 1.00 95.19 462 TRP A CA 1
ATOM 3487 C C . TRP A 1 462 ? 16.308 -22.282 -11.688 1.00 95.19 462 TRP A C 1
ATOM 3489 O O . TRP A 1 462 ? 16.402 -21.145 -11.236 1.00 95.19 462 TRP A O 1
ATOM 3499 N N . MET A 1 463 ? 17.374 -23.079 -11.843 1.00 96.00 463 MET A N 1
ATOM 3500 C CA . MET A 1 463 ? 18.733 -22.696 -11.429 1.00 96.00 463 MET A CA 1
ATOM 3501 C C . MET A 1 463 ? 19.311 -21.554 -12.277 1.00 96.00 463 MET A C 1
ATOM 3503 O O . MET A 1 463 ? 19.967 -20.660 -11.749 1.00 96.00 463 MET A O 1
ATOM 3507 N N . GLU A 1 464 ? 19.044 -21.559 -13.581 1.00 93.81 464 GLU A N 1
ATOM 3508 C CA . GLU A 1 464 ? 19.443 -20.484 -14.494 1.00 93.81 464 GLU A CA 1
ATOM 3509 C C . GLU A 1 464 ? 18.718 -19.180 -14.140 1.00 93.81 464 GLU A C 1
ATOM 3511 O O . GLU A 1 464 ? 19.356 -18.160 -13.872 1.00 93.81 464 GLU A O 1
ATOM 3516 N N . ASN A 1 465 ? 17.394 -19.256 -13.970 1.00 94.44 465 ASN A N 1
ATOM 3517 C CA . ASN A 1 465 ? 16.587 -18.144 -13.472 1.00 94.44 465 ASN A CA 1
ATOM 3518 C C . ASN A 1 465 ? 17.052 -17.653 -12.092 1.00 94.44 465 ASN A C 1
ATOM 3520 O O . ASN A 1 465 ? 17.017 -16.457 -11.823 1.00 94.44 465 ASN A O 1
ATOM 3524 N N . PHE A 1 466 ? 17.464 -18.554 -11.193 1.00 95.94 466 PHE A N 1
ATOM 3525 C CA . PHE A 1 466 ? 17.953 -18.199 -9.861 1.00 95.94 466 PHE A CA 1
ATOM 3526 C C . PHE A 1 466 ? 19.234 -17.361 -9.917 1.00 95.94 466 PHE A C 1
ATOM 3528 O O . PHE A 1 466 ? 19.309 -16.370 -9.198 1.00 95.94 466 PHE A O 1
ATOM 3535 N N . ARG A 1 467 ? 20.203 -17.696 -10.781 1.00 94.62 467 ARG A N 1
ATOM 3536 C CA . ARG A 1 467 ? 21.444 -16.910 -10.929 1.00 94.62 467 ARG A CA 1
ATOM 3537 C C . ARG A 1 467 ? 21.152 -15.483 -11.387 1.00 94.62 467 ARG A C 1
ATOM 3539 O O . ARG A 1 467 ? 21.532 -14.537 -10.704 1.00 94.62 467 ARG A O 1
ATOM 3546 N N . HIS A 1 468 ? 20.373 -15.341 -12.458 1.00 91.38 468 HIS A N 1
ATOM 3547 C CA . HIS A 1 468 ? 19.954 -14.030 -12.953 1.00 91.38 468 HIS A CA 1
ATOM 3548 C C . HIS A 1 468 ? 19.139 -13.249 -11.909 1.00 91.38 468 HIS A C 1
ATOM 3550 O O . HIS A 1 468 ? 19.374 -12.067 -11.655 1.00 91.38 468 HIS A O 1
ATOM 3556 N N . ARG A 1 469 ? 18.200 -13.922 -11.231 1.00 94.75 469 ARG A N 1
ATOM 3557 C CA . ARG A 1 469 ? 17.413 -13.325 -10.146 1.00 94.75 469 ARG A CA 1
ATOM 3558 C C . ARG A 1 469 ? 18.300 -12.864 -8.992 1.00 94.75 469 ARG A C 1
ATOM 3560 O O . ARG A 1 469 ? 18.020 -11.804 -8.441 1.00 94.75 469 ARG A O 1
ATOM 3567 N N . ALA A 1 470 ? 19.332 -13.618 -8.614 1.00 96.44 470 ALA A N 1
ATOM 3568 C CA . ALA A 1 470 ? 20.238 -13.259 -7.525 1.00 96.44 470 ALA A CA 1
ATOM 3569 C C . ALA A 1 470 ? 20.994 -11.960 -7.836 1.00 96.44 470 ALA A C 1
ATOM 3571 O O . ALA A 1 470 ? 21.002 -11.052 -7.007 1.00 96.44 470 ALA A O 1
ATOM 3572 N N . GLU A 1 471 ? 21.532 -11.822 -9.049 1.00 92.94 471 GLU A N 1
ATOM 3573 C CA . GLU A 1 471 ? 22.186 -10.591 -9.513 1.00 92.94 471 GLU A CA 1
ATOM 3574 C C . GLU A 1 471 ? 21.229 -9.392 -9.478 1.00 92.94 471 GLU A C 1
ATOM 3576 O O . GLU A 1 471 ? 21.532 -8.355 -8.878 1.00 92.94 471 GLU A O 1
ATOM 3581 N N . MET A 1 472 ? 20.022 -9.556 -10.032 1.00 92.31 472 MET A N 1
ATOM 3582 C CA . MET A 1 472 ? 18.996 -8.509 -10.004 1.00 92.31 472 MET A CA 1
ATOM 3583 C C . MET A 1 472 ? 18.560 -8.167 -8.579 1.00 92.31 472 MET A C 1
ATOM 3585 O O . MET A 1 472 ? 18.342 -7.001 -8.255 1.00 92.31 472 MET A O 1
ATOM 3589 N N . THR A 1 473 ? 18.475 -9.162 -7.699 1.00 96.38 473 THR A N 1
ATOM 3590 C CA . THR A 1 473 ? 18.103 -8.976 -6.294 1.00 96.38 473 THR A CA 1
ATOM 3591 C C . THR A 1 473 ? 19.159 -8.185 -5.539 1.00 96.38 473 THR A C 1
ATOM 3593 O O . THR A 1 473 ? 18.807 -7.264 -4.803 1.00 96.38 473 THR A O 1
ATOM 3596 N N . ILE A 1 474 ? 20.444 -8.481 -5.753 1.00 96.31 474 ILE A N 1
ATOM 3597 C CA . ILE A 1 474 ? 21.548 -7.724 -5.156 1.00 96.31 474 ILE A CA 1
ATOM 3598 C C . ILE A 1 474 ? 21.466 -6.264 -5.597 1.00 96.31 474 ILE A C 1
ATOM 3600 O O . ILE A 1 474 ? 21.468 -5.372 -4.748 1.00 96.31 474 ILE A O 1
ATOM 3604 N N . MET A 1 475 ? 21.317 -6.006 -6.899 1.00 92.56 475 MET A N 1
ATOM 3605 C CA . MET A 1 475 ? 21.172 -4.648 -7.430 1.00 92.56 475 MET A CA 1
ATOM 3606 C C . MET A 1 475 ? 19.951 -3.928 -6.830 1.00 92.56 475 MET A C 1
ATOM 3608 O O . MET A 1 475 ? 20.053 -2.767 -6.427 1.00 92.56 475 MET A O 1
ATOM 3612 N N . MET A 1 476 ? 18.805 -4.610 -6.726 1.00 93.62 476 MET A N 1
ATOM 3613 C CA . MET A 1 476 ? 17.574 -4.032 -6.180 1.00 93.62 476 MET A CA 1
ATOM 3614 C C . MET A 1 476 ? 17.689 -3.710 -4.683 1.00 93.62 476 MET A C 1
ATOM 3616 O O . MET A 1 476 ? 17.266 -2.641 -4.245 1.00 93.62 476 MET A O 1
ATOM 3620 N N . GLN A 1 477 ? 18.285 -4.604 -3.891 1.00 95.31 477 GLN A N 1
ATOM 3621 C CA . GLN A 1 477 ? 18.401 -4.461 -2.434 1.00 95.31 477 GLN A CA 1
ATOM 3622 C C . GLN A 1 477 ? 19.538 -3.527 -1.999 1.00 95.31 477 GLN A C 1
ATOM 3624 O O . GLN A 1 477 ? 19.520 -3.041 -0.869 1.00 95.31 477 GLN A O 1
ATOM 3629 N N . THR A 1 478 ? 20.502 -3.248 -2.880 1.00 94.31 478 THR A N 1
ATOM 3630 C CA . THR A 1 478 ? 21.620 -2.333 -2.609 1.00 94.31 478 THR A CA 1
ATOM 3631 C C . THR A 1 478 ? 21.413 -0.994 -3.313 1.00 94.31 478 THR A C 1
ATOM 3633 O O . THR A 1 478 ? 20.980 -0.024 -2.689 1.00 94.31 478 THR A O 1
ATOM 3636 N N . MET A 1 479 ? 21.671 -0.939 -4.619 1.00 91.25 479 MET A N 1
ATOM 3637 C CA . MET A 1 479 ? 21.672 0.288 -5.412 1.00 91.25 479 MET A CA 1
ATOM 3638 C C . MET A 1 479 ? 20.268 0.871 -5.557 1.00 91.25 479 MET A C 1
ATOM 3640 O O . MET A 1 479 ? 20.041 2.022 -5.178 1.00 91.25 479 MET A O 1
ATOM 3644 N N . ALA A 1 480 ? 19.298 0.086 -6.040 1.00 92.31 480 ALA A N 1
ATOM 3645 C CA . ALA A 1 480 ? 17.944 0.603 -6.232 1.00 92.31 480 ALA A CA 1
ATOM 3646 C C . ALA A 1 480 ? 17.305 0.979 -4.890 1.00 92.31 480 ALA A C 1
ATOM 3648 O O . ALA A 1 480 ? 16.618 1.994 -4.799 1.00 92.31 480 ALA A O 1
ATOM 3649 N N . PHE A 1 481 ? 17.561 0.220 -3.821 1.00 95.19 481 PHE A N 1
ATOM 3650 C CA . PHE A 1 481 ? 17.076 0.572 -2.492 1.00 95.19 481 PHE A CA 1
ATOM 3651 C C . PHE A 1 481 ? 17.631 1.915 -2.013 1.00 95.19 481 PHE A C 1
ATOM 3653 O O . PHE A 1 481 ? 16.841 2.818 -1.731 1.00 95.19 481 PHE A O 1
ATOM 3660 N N . ALA A 1 482 ? 18.957 2.069 -1.975 1.00 92.75 482 ALA A N 1
ATOM 3661 C CA . ALA A 1 482 ? 19.616 3.257 -1.438 1.00 92.75 482 ALA A CA 1
ATOM 3662 C C . ALA A 1 482 ? 19.343 4.526 -2.261 1.00 92.75 482 ALA A C 1
ATOM 3664 O O . ALA A 1 482 ? 19.156 5.601 -1.689 1.00 92.75 482 ALA A O 1
ATOM 3665 N N . PHE A 1 483 ? 19.281 4.408 -3.590 1.00 90.06 483 PHE A N 1
ATOM 3666 C CA . PHE A 1 483 ? 19.194 5.559 -4.494 1.00 90.06 483 PHE A CA 1
ATOM 3667 C C . PHE A 1 483 ? 17.808 5.778 -5.113 1.00 90.06 483 PHE A C 1
ATOM 3669 O O . PHE A 1 483 ? 17.619 6.731 -5.865 1.00 90.06 483 PHE A O 1
ATOM 3676 N N . TYR A 1 484 ? 16.814 4.938 -4.807 1.00 90.69 484 TYR A N 1
ATOM 3677 C CA . TYR A 1 484 ? 15.476 5.086 -5.389 1.00 90.69 484 TYR A CA 1
ATOM 3678 C C . TYR A 1 484 ? 14.344 4.643 -4.451 1.00 90.69 484 TYR A C 1
ATOM 3680 O O . TYR A 1 484 ? 13.531 5.468 -4.022 1.00 90.69 484 TYR A O 1
ATOM 3688 N N . ILE A 1 485 ? 14.278 3.352 -4.115 1.00 94.94 485 ILE A N 1
ATOM 3689 C CA . ILE A 1 485 ? 13.115 2.731 -3.466 1.00 94.94 485 ILE A CA 1
ATOM 3690 C C . ILE A 1 485 ? 12.927 3.280 -2.049 1.00 94.94 485 ILE A C 1
ATOM 3692 O O . ILE A 1 485 ? 11.803 3.638 -1.698 1.00 94.94 485 ILE A O 1
ATOM 3696 N N . PHE A 1 486 ? 13.996 3.401 -1.253 1.00 97.12 486 PHE A N 1
ATOM 3697 C CA . PHE A 1 486 ? 13.921 3.871 0.135 1.00 97.12 486 PHE A CA 1
ATOM 3698 C C . PHE A 1 486 ? 13.242 5.239 0.246 1.00 97.12 486 PHE A C 1
ATOM 3700 O O . PHE A 1 486 ? 12.307 5.410 1.032 1.00 97.12 486 PHE A O 1
ATOM 3707 N N . TRP A 1 487 ? 13.671 6.196 -0.578 1.00 97.38 487 TRP A N 1
ATOM 3708 C CA . TRP A 1 487 ? 13.191 7.576 -0.542 1.00 97.38 487 TRP A CA 1
ATOM 3709 C C . TRP A 1 487 ? 11.714 7.671 -0.907 1.00 97.38 487 TRP A C 1
ATOM 3711 O O . TRP A 1 487 ? 10.906 8.233 -0.164 1.00 97.38 487 TRP A O 1
ATOM 3721 N N . ARG A 1 488 ? 11.340 7.036 -2.019 1.00 96.50 488 ARG A N 1
ATOM 3722 C CA . ARG A 1 488 ? 9.965 7.043 -2.513 1.00 96.50 488 ARG A CA 1
ATOM 3723 C C . ARG A 1 488 ? 9.015 6.289 -1.584 1.00 96.50 488 ARG A C 1
ATOM 3725 O O . ARG A 1 488 ? 7.950 6.803 -1.246 1.00 96.50 488 ARG A O 1
ATOM 3732 N N . VAL A 1 489 ? 9.380 5.077 -1.166 1.00 97.62 489 VAL A N 1
ATOM 3733 C CA . VAL A 1 489 ? 8.543 4.244 -0.290 1.00 97.62 489 VAL A CA 1
ATOM 3734 C C . VAL A 1 489 ? 8.355 4.917 1.064 1.00 97.62 489 VAL A C 1
ATOM 3736 O O . VAL A 1 489 ? 7.223 4.994 1.543 1.00 97.62 489 VAL A O 1
ATOM 3739 N N . THR A 1 490 ? 9.419 5.469 1.653 1.00 98.25 490 THR A N 1
ATOM 3740 C CA . THR A 1 490 ? 9.330 6.191 2.928 1.00 98.25 490 THR A CA 1
ATOM 3741 C C . THR A 1 490 ? 8.430 7.419 2.813 1.00 98.25 490 THR A C 1
ATOM 3743 O O . THR A 1 490 ? 7.559 7.601 3.665 1.00 98.25 490 THR A O 1
ATOM 3746 N N . ALA A 1 491 ? 8.555 8.209 1.738 1.00 98.38 491 ALA A N 1
ATOM 3747 C CA . ALA A 1 491 ? 7.663 9.340 1.483 1.00 98.38 491 ALA A CA 1
ATOM 3748 C C . ALA A 1 491 ? 6.188 8.909 1.455 1.00 98.38 491 ALA A C 1
ATOM 3750 O O . ALA A 1 491 ? 5.353 9.480 2.159 1.00 98.38 491 ALA A O 1
ATOM 3751 N N . MET A 1 492 ? 5.864 7.855 0.698 1.00 98.19 492 MET A N 1
ATOM 3752 C CA . MET A 1 492 ? 4.490 7.354 0.602 1.00 98.19 492 MET A CA 1
ATOM 3753 C C . MET A 1 492 ? 3.999 6.774 1.935 1.00 98.19 492 MET A C 1
ATOM 3755 O O . MET A 1 492 ? 2.878 7.051 2.353 1.00 98.19 492 MET A O 1
ATOM 3759 N N . MET A 1 493 ? 4.822 6.019 2.664 1.00 98.38 493 MET A N 1
ATOM 3760 C CA . MET A 1 493 ? 4.444 5.502 3.981 1.00 98.38 493 MET A CA 1
ATOM 3761 C C . MET A 1 493 ? 4.139 6.633 4.972 1.00 98.38 493 MET A C 1
ATOM 3763 O O . MET A 1 493 ? 3.114 6.579 5.653 1.00 98.38 493 MET A O 1
ATOM 3767 N N . LEU A 1 494 ? 4.975 7.675 5.032 1.00 98.44 494 LEU A N 1
ATOM 3768 C CA . LEU A 1 494 ? 4.757 8.841 5.897 1.00 98.44 494 LEU A CA 1
ATOM 3769 C C . LEU A 1 494 ? 3.504 9.630 5.499 1.00 98.44 494 LEU A C 1
ATOM 3771 O O . LEU A 1 494 ? 2.722 10.013 6.374 1.00 98.44 494 LEU A O 1
ATOM 3775 N N . LEU A 1 495 ? 3.255 9.799 4.198 1.00 98.31 495 LEU A N 1
ATOM 3776 C CA . LEU A 1 495 ? 2.007 10.378 3.703 1.00 98.31 495 LEU A CA 1
ATOM 3777 C C . LEU A 1 495 ? 0.798 9.546 4.160 1.00 98.31 495 LEU A C 1
ATOM 3779 O O . LEU A 1 495 ? -0.185 10.095 4.654 1.00 98.31 495 LEU A O 1
ATOM 3783 N N . GLY A 1 496 ? 0.891 8.217 4.098 1.00 97.38 496 GLY A N 1
ATOM 3784 C CA . GLY A 1 496 ? -0.131 7.308 4.615 1.00 97.38 496 GLY A CA 1
ATOM 3785 C C . GLY A 1 496 ? -0.388 7.457 6.119 1.00 97.38 496 GLY A C 1
ATOM 3786 O O . GLY A 1 496 ? -1.544 7.506 6.552 1.00 97.38 496 GLY A O 1
ATOM 3787 N N . VAL A 1 497 ? 0.669 7.602 6.926 1.00 96.62 497 VAL A N 1
ATOM 3788 C CA . VAL A 1 497 ? 0.578 7.909 8.369 1.00 96.62 497 VAL A CA 1
ATOM 3789 C C . VAL A 1 497 ? -0.177 9.229 8.579 1.00 96.62 497 VAL A C 1
ATOM 3791 O O . VAL A 1 497 ? -1.119 9.271 9.376 1.00 96.62 497 VAL A O 1
ATOM 3794 N N . ALA A 1 498 ? 0.187 10.291 7.854 1.00 97.81 498 ALA A N 1
ATOM 3795 C CA . ALA A 1 498 ? -0.446 11.605 7.965 1.00 97.81 498 ALA A CA 1
ATOM 3796 C C . ALA A 1 498 ? -1.933 11.567 7.582 1.00 97.81 498 ALA A C 1
ATOM 3798 O O . ALA A 1 498 ? -2.790 11.976 8.368 1.00 97.81 498 ALA A O 1
ATOM 3799 N N . LEU A 1 499 ? -2.259 10.994 6.421 1.00 96.31 499 LEU A N 1
ATOM 3800 C CA . LEU A 1 499 ? -3.630 10.895 5.915 1.00 96.31 499 LEU A CA 1
ATOM 3801 C C . LEU A 1 499 ? -4.525 10.032 6.815 1.00 96.31 499 LEU A C 1
ATOM 3803 O O . LEU A 1 499 ? -5.712 10.318 6.966 1.00 96.31 499 LEU A O 1
ATOM 3807 N N . THR A 1 500 ? -3.967 9.015 7.476 1.00 93.88 500 THR A N 1
ATOM 3808 C CA . THR A 1 500 ? -4.680 8.221 8.493 1.00 93.88 500 THR A CA 1
ATOM 3809 C C . THR A 1 500 ? -4.994 9.045 9.739 1.00 93.88 500 THR A C 1
ATOM 3811 O O . THR A 1 500 ? -6.085 8.948 10.300 1.00 93.88 500 THR A O 1
ATOM 3814 N N . LYS A 1 501 ? -4.057 9.885 10.193 1.00 91.31 501 LYS A N 1
ATOM 3815 C CA . LYS A 1 501 ? -4.296 10.811 11.311 1.00 91.31 501 LYS A CA 1
ATOM 3816 C C . LYS A 1 501 ? -5.318 11.890 10.977 1.00 91.31 501 LYS A C 1
ATOM 3818 O O . LYS A 1 501 ? -6.068 12.292 11.852 1.00 91.31 501 LYS A O 1
ATOM 3823 N N . MET A 1 502 ? -5.379 12.305 9.718 1.00 93.12 502 MET A N 1
ATOM 3824 C CA . MET A 1 502 ? -6.369 13.259 9.222 1.00 93.12 502 MET A CA 1
ATOM 3825 C C . MET A 1 502 ? -7.736 12.623 8.922 1.00 93.12 502 MET A C 1
ATOM 3827 O O . MET A 1 502 ? -8.601 13.312 8.381 1.00 93.12 502 MET A O 1
ATOM 3831 N N . GLY A 1 503 ? -7.941 11.333 9.202 1.00 90.00 503 GLY A N 1
ATOM 3832 C CA . GLY A 1 503 ? -9.211 10.643 8.957 1.00 90.00 503 GLY A CA 1
ATOM 3833 C C . GLY A 1 503 ? -9.514 10.359 7.476 1.00 90.00 503 GLY A C 1
ATOM 3834 O O . GLY A 1 503 ? -10.637 10.002 7.123 1.00 90.00 503 GLY A O 1
ATOM 3835 N N . VAL A 1 504 ? -8.542 10.551 6.574 1.00 94.19 504 VAL A N 1
ATOM 3836 C CA . VAL A 1 504 ? -8.728 10.364 5.124 1.00 94.19 504 VAL A CA 1
ATOM 3837 C C . VAL A 1 504 ? -8.706 8.881 4.760 1.00 94.19 504 VAL A C 1
ATOM 3839 O O . VAL A 1 504 ? -9.606 8.420 4.067 1.00 94.19 504 VAL A O 1
ATOM 3842 N N . LEU A 1 505 ? -7.731 8.103 5.240 1.00 91.31 505 LEU A N 1
ATOM 3843 C CA . LEU A 1 505 ? -7.663 6.667 4.915 1.00 91.31 505 LEU A CA 1
ATOM 3844 C C . LEU A 1 505 ? -8.644 5.810 5.732 1.00 91.31 505 LEU A C 1
ATOM 3846 O O . LEU A 1 505 ? -9.055 4.754 5.263 1.00 91.31 505 LEU A O 1
ATOM 3850 N N . THR A 1 506 ? -9.068 6.278 6.909 1.00 84.25 506 THR A N 1
ATOM 3851 C CA . THR A 1 506 ? -10.056 5.596 7.771 1.00 84.25 506 THR A CA 1
ATOM 3852 C C . THR A 1 506 ? -11.507 5.821 7.335 1.00 84.25 506 THR A C 1
ATOM 3854 O O . THR A 1 506 ? -12.429 5.301 7.957 1.00 84.25 506 THR A O 1
ATOM 3857 N N . GLY A 1 507 ? -11.743 6.604 6.277 1.00 85.75 507 GLY A N 1
ATOM 3858 C CA . GLY A 1 507 ? -13.094 6.842 5.774 1.00 85.75 507 GLY A CA 1
ATOM 3859 C C . GLY A 1 507 ? -13.907 7.857 6.587 1.00 85.75 507 GLY A C 1
ATOM 3860 O O . GLY A 1 507 ? -15.116 7.965 6.366 1.00 85.75 507 GLY A O 1
ATOM 3861 N N . GLU A 1 508 ? -13.295 8.601 7.515 1.00 85.12 508 GLU A N 1
ATOM 3862 C CA . GLU A 1 508 ? -13.987 9.528 8.429 1.00 85.12 508 GLU A CA 1
ATOM 3863 C C . GLU A 1 508 ? -14.472 10.808 7.728 1.00 85.12 508 GLU A C 1
ATOM 3865 O O . GLU A 1 508 ? -15.425 11.441 8.180 1.00 85.12 508 GLU A O 1
ATOM 3870 N N . ARG A 1 509 ? -13.878 11.181 6.585 1.00 89.94 509 ARG A N 1
ATOM 3871 C CA . ARG A 1 509 ? -14.303 12.361 5.809 1.00 89.94 509 ARG A CA 1
ATOM 3872 C C . ARG A 1 509 ? -15.639 12.142 5.081 1.00 89.94 509 ARG A C 1
ATOM 3874 O O . ARG A 1 509 ? -16.137 11.020 4.936 1.00 89.94 509 ARG A O 1
ATOM 3881 N N . SER A 1 510 ? -16.253 13.235 4.626 1.00 91.19 510 SER A N 1
ATOM 3882 C CA . SER A 1 510 ? -17.542 13.205 3.919 1.00 91.19 510 SER A CA 1
ATOM 3883 C C . SER A 1 510 ? -17.425 12.553 2.534 1.00 91.19 510 SER A C 1
ATOM 3885 O O . SER A 1 510 ? -16.361 12.550 1.924 1.00 91.19 510 SER A O 1
ATOM 3887 N N . ALA A 1 511 ? -18.523 12.016 1.990 1.00 91.62 511 ALA A N 1
ATOM 3888 C CA . ALA A 1 511 ? -18.510 11.447 0.635 1.00 91.62 511 ALA A CA 1
ATOM 3889 C C . ALA A 1 511 ? -18.130 12.496 -0.430 1.00 91.62 511 ALA A C 1
ATOM 3891 O O . ALA A 1 511 ? -17.374 12.193 -1.349 1.00 91.62 511 ALA A O 1
ATOM 3892 N N . ARG A 1 512 ? -18.579 13.750 -0.259 1.00 96.25 512 ARG A N 1
ATOM 3893 C CA . ARG A 1 512 ? -18.210 14.873 -1.136 1.00 96.25 512 ARG A CA 1
ATOM 3894 C C . ARG A 1 512 ? -16.701 15.109 -1.155 1.00 96.25 512 ARG A C 1
ATOM 3896 O O . ARG A 1 512 ? -16.154 15.325 -2.227 1.00 96.25 512 ARG A O 1
ATOM 3903 N N . PHE A 1 513 ? -16.034 15.032 -0.002 1.00 97.81 513 PHE A N 1
ATOM 3904 C CA . PHE A 1 513 ? -14.579 15.168 0.071 1.00 97.81 513 PHE A CA 1
ATOM 3905 C C . PHE A 1 513 ? -13.875 14.135 -0.818 1.00 97.81 513 PHE A C 1
ATOM 3907 O O . PHE A 1 513 ? -13.008 14.501 -1.602 1.00 97.81 513 PHE A O 1
ATOM 3914 N N . TYR A 1 514 ? -14.285 12.866 -0.756 1.00 97.81 514 TYR A N 1
ATOM 3915 C CA . TYR A 1 514 ? -13.684 11.808 -1.574 1.00 97.81 514 TYR A CA 1
ATOM 3916 C C . TYR A 1 514 ? -13.996 11.943 -3.067 1.00 97.81 514 TYR A C 1
ATOM 3918 O O . TYR A 1 514 ? -13.117 11.691 -3.886 1.00 97.81 514 TYR A O 1
ATOM 3926 N N . ALA A 1 515 ? -15.201 12.393 -3.430 1.00 98.12 515 ALA A N 1
ATOM 3927 C CA . ALA A 1 515 ? -15.535 12.694 -4.822 1.00 98.12 515 ALA A CA 1
ATOM 3928 C C . ALA A 1 515 ? -14.662 13.831 -5.382 1.00 98.12 515 ALA A C 1
ATOM 3930 O O . ALA A 1 515 ? -14.109 13.708 -6.470 1.00 98.12 515 ALA A O 1
ATOM 3931 N N . VAL A 1 516 ? -14.480 14.911 -4.614 1.00 98.56 516 VAL A N 1
ATOM 3932 C CA . VAL A 1 516 ? -13.589 16.020 -4.993 1.00 98.56 516 VAL A CA 1
ATOM 3933 C C . VAL A 1 516 ? -12.138 15.547 -5.072 1.00 98.56 516 VAL A C 1
ATOM 3935 O O . VAL A 1 516 ? -11.458 15.867 -6.040 1.00 98.56 516 VAL A O 1
ATOM 3938 N N . LEU A 1 517 ? -11.675 14.741 -4.112 1.00 98.38 517 LEU A N 1
ATOM 3939 C CA . LEU A 1 517 ? -10.328 14.167 -4.125 1.00 98.38 517 LEU A CA 1
ATOM 3940 C C . LEU A 1 517 ? -10.087 13.307 -5.376 1.00 98.38 517 LEU A C 1
ATOM 3942 O O . LEU A 1 517 ? -9.024 13.409 -5.982 1.00 98.38 517 LEU A O 1
ATOM 3946 N N . ALA A 1 518 ? -11.083 12.509 -5.781 1.00 98.62 518 ALA A N 1
ATOM 3947 C CA . ALA A 1 518 ? -11.045 11.724 -7.012 1.00 98.62 518 ALA A CA 1
ATOM 3948 C C . ALA A 1 518 ? -10.876 12.625 -8.242 1.00 98.62 518 ALA A C 1
ATOM 3950 O O . ALA A 1 518 ? -9.934 12.459 -9.012 1.00 98.62 518 ALA A O 1
ATOM 3951 N N . VAL A 1 519 ? -11.765 13.611 -8.387 1.00 98.75 519 VAL A N 1
ATOM 3952 C CA . VAL A 1 519 ? -11.789 14.518 -9.540 1.00 98.75 519 VAL A CA 1
ATOM 3953 C C . VAL A 1 519 ? -10.507 15.342 -9.625 1.00 98.75 519 VAL A C 1
ATOM 3955 O O . VAL A 1 519 ? -9.857 15.335 -10.662 1.00 98.75 519 VAL A O 1
ATOM 3958 N N . VAL A 1 520 ? -10.100 16.004 -8.541 1.00 98.62 520 VAL A N 1
ATOM 3959 C CA . VAL A 1 520 ? -8.885 16.835 -8.516 1.00 98.62 520 VAL A CA 1
ATOM 3960 C C . VAL A 1 520 ? -7.638 15.985 -8.757 1.00 98.62 520 VAL A C 1
ATOM 3962 O O . VAL A 1 520 ? -6.782 16.363 -9.554 1.00 98.62 520 VAL A O 1
ATOM 3965 N N . GLY A 1 521 ? -7.548 14.814 -8.119 1.00 98.38 521 GLY A N 1
ATOM 3966 C CA . GLY A 1 521 ? -6.426 13.897 -8.298 1.00 98.38 521 GLY A CA 1
ATOM 3967 C C . GLY A 1 521 ? -6.261 13.442 -9.749 1.00 98.38 521 GLY A C 1
ATOM 3968 O O . GLY A 1 521 ? -5.152 13.455 -10.282 1.00 98.38 521 GLY A O 1
ATOM 3969 N N . TYR A 1 522 ? -7.362 13.105 -10.422 1.00 98.75 522 TYR A N 1
ATOM 3970 C CA . TYR A 1 522 ? -7.325 12.708 -11.828 1.00 98.75 522 TYR A CA 1
ATOM 3971 C C . TYR A 1 522 ? -7.119 13.885 -12.786 1.00 98.75 522 TYR A C 1
ATOM 3973 O O . TYR A 1 522 ? -6.325 13.750 -13.712 1.00 98.75 522 TYR A O 1
ATOM 3981 N N . LEU A 1 523 ? -7.754 15.038 -12.548 1.00 98.56 523 LEU A N 1
ATOM 3982 C CA . LEU A 1 523 ? -7.594 16.235 -13.385 1.00 98.56 523 LEU A CA 1
ATOM 3983 C C . LEU A 1 523 ? -6.166 16.778 -13.380 1.00 98.56 523 LEU A C 1
ATOM 3985 O O . LEU A 1 523 ? -5.725 17.314 -14.387 1.00 98.56 523 LEU A O 1
ATOM 3989 N N . ILE A 1 524 ? -5.445 16.644 -12.267 1.00 98.38 524 ILE A N 1
ATOM 3990 C CA . ILE A 1 524 ? -4.039 17.048 -12.195 1.00 98.38 524 ILE A CA 1
ATOM 3991 C C . ILE A 1 524 ? -3.152 15.920 -12.725 1.00 98.38 524 ILE A C 1
ATOM 3993 O O . ILE A 1 524 ? -2.337 16.126 -13.618 1.00 98.38 524 ILE A O 1
ATOM 3997 N N . GLY A 1 525 ? -3.310 14.711 -12.188 1.00 98.38 525 GLY A N 1
ATOM 3998 C CA . GLY A 1 525 ? -2.343 13.643 -12.401 1.00 98.38 525 GLY A CA 1
ATOM 3999 C C . GLY A 1 525 ? -2.384 12.998 -13.784 1.00 98.38 525 GLY A C 1
ATOM 4000 O O . GLY A 1 525 ? -1.325 12.720 -14.344 1.00 98.38 525 GLY A O 1
ATOM 4001 N N . ILE A 1 526 ? -3.573 12.767 -14.355 1.00 98.62 526 ILE A N 1
ATOM 4002 C CA . ILE A 1 526 ? -3.692 12.100 -15.660 1.00 98.62 526 ILE A CA 1
ATOM 4003 C C . ILE A 1 526 ? -3.059 12.956 -16.768 1.00 98.62 526 ILE A C 1
ATOM 4005 O O . ILE A 1 526 ? -2.221 12.416 -17.491 1.00 98.62 526 ILE A O 1
ATOM 4009 N N . PRO A 1 527 ? -3.350 14.269 -16.889 1.00 98.62 527 PRO A N 1
ATOM 4010 C CA . PRO A 1 527 ? -2.681 15.110 -17.878 1.00 98.62 527 PRO A CA 1
ATOM 4011 C C . PRO A 1 527 ? -1.162 15.169 -17.704 1.00 98.62 527 PRO A C 1
ATOM 4013 O O . PRO A 1 527 ? -0.448 15.110 -18.700 1.00 98.62 527 PRO A O 1
ATOM 4016 N N . THR A 1 528 ? -0.647 15.218 -16.466 1.00 98.50 528 THR A N 1
ATOM 4017 C CA . THR A 1 528 ? 0.806 15.177 -16.218 1.00 98.50 528 THR A CA 1
ATOM 4018 C C . THR A 1 528 ? 1.436 13.886 -16.743 1.00 98.50 528 THR A C 1
ATOM 4020 O O . THR A 1 528 ? 2.482 13.936 -17.387 1.00 98.50 528 THR A O 1
ATOM 4023 N N . ILE A 1 529 ? 0.800 12.732 -16.518 1.00 98.31 529 ILE A N 1
ATOM 4024 C CA . ILE A 1 529 ? 1.311 11.445 -17.011 1.00 98.31 529 ILE A CA 1
ATOM 4025 C C . ILE A 1 529 ? 1.195 11.360 -18.537 1.00 98.31 529 ILE A C 1
ATOM 4027 O O . ILE A 1 529 ? 2.147 10.939 -19.188 1.00 98.31 529 ILE A O 1
ATOM 4031 N N . ILE A 1 530 ? 0.072 11.794 -19.122 1.00 98.38 530 ILE A N 1
ATOM 4032 C CA . ILE A 1 530 ? -0.111 11.828 -20.583 1.00 98.38 530 ILE A CA 1
ATOM 4033 C C . ILE A 1 530 ? 0.956 12.707 -21.238 1.00 98.38 530 ILE A C 1
ATOM 4035 O O . ILE A 1 530 ? 1.549 12.292 -22.230 1.00 98.38 530 ILE A O 1
ATOM 4039 N N . ALA A 1 531 ? 1.254 13.878 -20.668 1.00 98.38 531 ALA A N 1
ATOM 4040 C CA . ALA A 1 531 ? 2.333 14.736 -21.149 1.00 98.38 531 ALA A CA 1
ATOM 4041 C C . ALA A 1 531 ? 3.684 14.001 -21.143 1.00 98.38 531 ALA A C 1
ATOM 4043 O O . ALA A 1 531 ? 4.422 14.080 -22.121 1.00 98.38 531 ALA A O 1
ATOM 4044 N N . GLY A 1 532 ? 3.971 13.222 -20.096 1.00 97.56 532 GLY A N 1
ATOM 4045 C CA . GLY A 1 532 ? 5.161 12.371 -20.031 1.00 97.56 532 GLY A CA 1
ATOM 4046 C C . GLY A 1 532 ? 5.192 11.260 -21.078 1.00 97.56 532 GLY A C 1
ATOM 4047 O O . GLY A 1 532 ? 6.228 11.037 -21.701 1.00 97.56 532 GLY A O 1
ATOM 4048 N N . ILE A 1 533 ? 4.063 10.587 -21.317 1.00 96.81 533 ILE A N 1
ATOM 4049 C CA . ILE A 1 533 ? 3.964 9.560 -22.363 1.00 96.81 533 ILE A CA 1
ATOM 4050 C C . ILE A 1 533 ? 4.219 10.182 -23.738 1.00 96.81 533 ILE A C 1
ATOM 4052 O O . ILE A 1 533 ? 5.070 9.692 -24.473 1.00 96.81 533 ILE A O 1
ATOM 4056 N N . LEU A 1 534 ? 3.541 11.285 -24.065 1.00 97.56 534 LEU A N 1
ATOM 4057 C CA . LEU A 1 534 ? 3.715 11.995 -25.335 1.00 97.56 534 LEU A CA 1
ATOM 4058 C C . LEU A 1 534 ? 5.144 12.528 -25.502 1.00 97.56 534 LEU A C 1
ATOM 4060 O O . LEU A 1 534 ? 5.711 12.464 -26.594 1.00 97.56 534 LEU A O 1
ATOM 4064 N N . PHE A 1 535 ? 5.756 13.015 -24.422 1.00 97.69 535 PHE A N 1
ATOM 4065 C CA . PHE A 1 535 ? 7.158 13.418 -24.415 1.00 97.69 535 PHE A CA 1
ATOM 4066 C C . PHE A 1 535 ? 8.080 12.236 -24.742 1.00 97.69 535 PHE A C 1
ATOM 4068 O O . PHE A 1 535 ? 8.938 12.355 -25.612 1.00 97.69 535 PHE A O 1
ATOM 4075 N N . ASN A 1 536 ? 7.883 11.082 -24.105 1.00 95.62 536 ASN A N 1
ATOM 4076 C CA . ASN A 1 536 ? 8.697 9.896 -24.368 1.00 95.62 536 ASN A CA 1
ATOM 4077 C C . ASN A 1 536 ? 8.494 9.363 -25.793 1.00 95.62 536 ASN A C 1
ATOM 4079 O O . ASN A 1 536 ? 9.471 9.055 -26.469 1.00 95.62 536 ASN A O 1
ATOM 4083 N N . GLU A 1 537 ? 7.253 9.314 -26.280 1.00 95.00 537 GLU A N 1
ATOM 4084 C CA . GLU A 1 537 ? 6.936 8.870 -27.641 1.00 95.00 537 GLU A CA 1
ATOM 4085 C C . GLU A 1 537 ? 7.529 9.791 -28.711 1.00 95.00 537 GLU A C 1
ATOM 4087 O O . GLU A 1 537 ? 8.148 9.308 -29.655 1.00 95.00 537 GLU A O 1
ATOM 4092 N N . SER A 1 538 ? 7.391 11.112 -28.549 1.00 96.19 538 SER A N 1
ATOM 4093 C CA . SER A 1 538 ? 7.938 12.097 -29.499 1.00 96.19 538 SER A CA 1
ATOM 4094 C C . SER A 1 538 ? 9.465 12.070 -29.590 1.00 96.19 538 SER A C 1
ATOM 4096 O O . SER A 1 538 ? 10.022 12.481 -30.603 1.00 96.19 538 SER A O 1
ATOM 4098 N N . HIS A 1 539 ? 10.140 11.539 -28.568 1.00 94.44 539 HIS A N 1
ATOM 4099 C CA . HIS A 1 539 ? 11.588 11.337 -28.551 1.00 94.44 539 HIS A CA 1
ATOM 4100 C C . HIS A 1 539 ? 11.991 9.870 -28.772 1.00 94.44 539 HIS A C 1
ATOM 4102 O O . HIS A 1 539 ? 13.136 9.509 -28.496 1.00 94.44 539 HIS A O 1
ATOM 4108 N N . GLY A 1 540 ? 11.068 9.008 -29.217 1.00 91.94 540 GLY A N 1
ATOM 4109 C CA . GLY A 1 540 ? 11.346 7.599 -29.510 1.00 91.94 540 GLY A CA 1
ATOM 4110 C C . GLY A 1 540 ? 11.884 6.805 -28.316 1.00 91.94 540 GLY A C 1
ATOM 4111 O O . GLY A 1 540 ? 12.688 5.899 -28.504 1.00 91.94 540 GLY A O 1
ATOM 4112 N N . PHE A 1 541 ? 11.493 7.172 -27.090 1.00 91.25 541 PHE A N 1
ATOM 4113 C CA . PHE A 1 541 ? 12.003 6.603 -25.836 1.00 91.25 541 PHE A CA 1
ATOM 4114 C C . PHE A 1 541 ? 13.533 6.697 -25.683 1.00 91.25 541 PHE A C 1
ATOM 4116 O O . PHE A 1 541 ? 14.160 5.852 -25.045 1.00 91.25 541 PHE A O 1
ATOM 4123 N N . ASN A 1 542 ? 14.147 7.748 -26.240 1.00 92.19 542 ASN A N 1
ATOM 4124 C CA . ASN A 1 542 ? 15.577 8.012 -26.103 1.00 92.19 542 ASN A CA 1
ATOM 4125 C C . ASN A 1 542 ? 16.025 8.010 -24.630 1.00 92.19 542 ASN A C 1
ATOM 4127 O O . ASN A 1 542 ? 15.430 8.686 -23.789 1.00 92.19 542 ASN A O 1
ATOM 4131 N N . ILE A 1 543 ? 17.126 7.312 -24.342 1.00 91.19 543 ILE A N 1
ATOM 4132 C CA . ILE A 1 543 ? 17.612 7.064 -22.980 1.00 91.19 543 ILE A CA 1
ATOM 4133 C C . ILE A 1 543 ? 17.888 8.345 -22.180 1.00 91.19 543 ILE A C 1
ATOM 4135 O O . ILE A 1 543 ? 17.526 8.428 -21.007 1.00 91.19 543 ILE A O 1
ATOM 4139 N N . VAL A 1 544 ? 18.457 9.374 -22.818 1.00 93.25 544 VAL A N 1
ATOM 4140 C CA . VAL A 1 544 ? 18.785 10.654 -22.174 1.00 93.25 544 VAL A CA 1
ATOM 4141 C C . VAL A 1 544 ? 17.512 11.425 -21.848 1.00 93.25 544 VAL A C 1
ATOM 4143 O O . VAL A 1 544 ? 17.367 11.955 -20.749 1.00 93.25 544 VAL A O 1
ATOM 4146 N N . LYS A 1 545 ? 16.567 11.485 -22.792 1.00 94.06 545 LYS A N 1
ATOM 4147 C CA . LYS A 1 545 ? 15.303 12.216 -22.617 1.00 94.06 545 LYS A CA 1
ATOM 4148 C C . LYS A 1 545 ? 14.400 11.527 -21.599 1.00 94.06 545 LYS A C 1
ATOM 4150 O O . LYS A 1 545 ? 13.867 12.192 -20.706 1.00 94.06 545 LYS A O 1
ATOM 4155 N N . PHE A 1 546 ? 14.286 10.205 -21.694 1.00 92.75 546 PHE A N 1
ATOM 4156 C CA . PHE A 1 546 ? 13.530 9.388 -20.756 1.00 92.75 546 PHE A CA 1
ATOM 4157 C C . PHE A 1 546 ? 14.064 9.548 -19.329 1.00 92.75 546 PHE A C 1
ATOM 4159 O O . PHE A 1 546 ? 13.295 9.883 -18.428 1.00 92.75 546 PHE A O 1
ATOM 4166 N N . ALA A 1 547 ? 15.376 9.379 -19.124 1.00 92.00 547 ALA A N 1
ATOM 4167 C CA . ALA A 1 547 ? 15.970 9.481 -17.795 1.00 92.00 547 ALA A CA 1
ATOM 4168 C C . ALA A 1 547 ? 16.002 10.918 -17.255 1.00 92.00 547 ALA A C 1
ATOM 4170 O O . ALA A 1 547 ? 15.801 11.129 -16.064 1.00 92.00 547 ALA A O 1
ATOM 4171 N N . GLY A 1 548 ? 16.226 11.903 -18.130 1.00 90.88 548 GLY A N 1
ATOM 4172 C CA . GLY A 1 548 ? 16.290 13.322 -17.784 1.00 90.88 548 GLY A CA 1
ATOM 4173 C C . GLY A 1 548 ? 14.968 13.899 -17.297 1.00 90.88 548 GLY A C 1
ATOM 4174 O O . GLY A 1 548 ? 14.922 14.544 -16.252 1.00 90.88 548 GLY A O 1
ATOM 4175 N N . LEU A 1 549 ? 13.895 13.684 -18.061 1.00 92.50 549 LEU A N 1
ATOM 4176 C CA . LEU A 1 549 ? 12.597 14.311 -17.793 1.00 92.50 549 LEU A CA 1
ATOM 4177 C C . LEU A 1 549 ? 11.427 13.325 -17.865 1.00 92.50 549 LEU A C 1
ATOM 4179 O O . LEU A 1 549 ? 10.489 13.430 -17.075 1.00 92.50 549 LEU A O 1
ATOM 4183 N N . GLY A 1 550 ? 11.491 12.346 -18.771 1.00 92.94 550 GLY A N 1
ATOM 4184 C CA . GLY A 1 550 ? 10.412 11.389 -19.027 1.00 92.94 550 GLY A CA 1
ATOM 4185 C C . GLY A 1 550 ? 9.912 10.651 -17.782 1.00 92.94 550 GLY A C 1
ATOM 4186 O O . GLY A 1 550 ? 8.706 10.599 -17.538 1.00 92.94 550 GLY A O 1
ATOM 4187 N N . MET A 1 551 ? 10.825 10.134 -16.955 1.00 91.06 551 MET A N 1
ATOM 4188 C CA . MET A 1 551 ? 10.485 9.447 -15.700 1.00 91.06 551 MET A CA 1
ATOM 4189 C C . MET A 1 551 ? 9.822 10.373 -14.669 1.00 91.06 551 MET A C 1
ATOM 4191 O O . MET A 1 551 ? 8.950 9.942 -13.908 1.00 91.06 551 MET A O 1
ATOM 4195 N N . GLY A 1 552 ? 10.214 11.651 -14.648 1.00 95.19 552 GLY A N 1
ATOM 4196 C CA . GLY A 1 552 ? 9.732 12.637 -13.681 1.00 95.19 552 GLY A CA 1
ATOM 4197 C C . GLY A 1 552 ? 8.230 12.896 -13.797 1.00 95.19 552 GLY A C 1
ATOM 4198 O O . GLY A 1 552 ? 7.548 13.005 -12.778 1.00 95.19 552 GLY A O 1
ATOM 4199 N N . PHE A 1 553 ? 7.687 12.901 -15.019 1.00 96.94 553 PHE A N 1
ATOM 4200 C CA . PHE A 1 553 ? 6.251 13.090 -15.252 1.00 96.94 553 PHE A CA 1
ATOM 4201 C C . PHE A 1 553 ? 5.399 12.030 -14.553 1.00 96.94 553 PHE A C 1
ATOM 4203 O O . PHE A 1 553 ? 4.460 12.377 -13.833 1.00 96.94 553 PHE A O 1
ATOM 4210 N N . ASN A 1 554 ? 5.730 10.745 -14.718 1.00 95.88 554 ASN A N 1
ATOM 4211 C CA . ASN A 1 554 ? 4.986 9.679 -14.049 1.00 95.88 554 ASN A CA 1
ATOM 4212 C C . ASN A 1 554 ? 5.226 9.705 -12.537 1.00 95.88 554 ASN A C 1
ATOM 4214 O O . ASN A 1 554 ? 4.290 9.512 -11.768 1.00 95.88 554 ASN A O 1
ATOM 4218 N N . ALA A 1 555 ? 6.445 10.011 -12.087 1.00 95.44 555 ALA A N 1
ATOM 4219 C CA . ALA A 1 555 ? 6.744 10.071 -10.663 1.00 95.44 555 ALA A CA 1
ATOM 4220 C C . ALA A 1 555 ? 5.931 11.159 -9.934 1.00 95.44 555 ALA A C 1
ATOM 4222 O O . ALA A 1 555 ? 5.338 10.882 -8.888 1.00 95.44 555 ALA A O 1
ATOM 4223 N N . VAL A 1 556 ? 5.839 12.363 -10.512 1.00 96.88 556 VAL A N 1
ATOM 4224 C CA . VAL A 1 556 ? 5.046 13.485 -9.979 1.00 96.88 556 VAL A CA 1
ATOM 4225 C C . VAL A 1 556 ? 3.552 13.240 -10.162 1.00 96.88 556 VAL A C 1
ATOM 4227 O O . VAL A 1 556 ? 2.797 13.337 -9.195 1.00 96.88 556 VAL A O 1
ATOM 4230 N N . GLY A 1 557 ? 3.118 12.872 -11.371 1.00 97.75 557 GLY A N 1
ATOM 4231 C CA . GLY A 1 557 ? 1.712 12.624 -11.694 1.00 97.75 557 GLY A CA 1
ATOM 4232 C C . GLY A 1 557 ? 1.115 11.434 -10.935 1.00 97.75 557 GLY A C 1
ATOM 4233 O O . GLY A 1 557 ? -0.089 11.407 -10.668 1.00 97.75 557 GLY A O 1
ATOM 4234 N N . ALA A 1 558 ? 1.941 10.480 -10.495 1.00 97.69 558 ALA A N 1
ATOM 4235 C CA . ALA A 1 558 ? 1.477 9.340 -9.719 1.00 97.69 558 ALA A CA 1
ATOM 4236 C C . ALA A 1 558 ? 0.863 9.729 -8.375 1.00 97.69 558 ALA A C 1
ATOM 4238 O O . ALA A 1 558 ? -0.110 9.100 -7.967 1.00 97.69 558 ALA A O 1
ATOM 4239 N N . VAL A 1 559 ? 1.372 10.756 -7.691 1.00 97.75 559 VAL A N 1
ATOM 4240 C CA . VAL A 1 559 ? 0.844 11.167 -6.380 1.00 97.75 559 VAL A CA 1
ATOM 4241 C C . VAL A 1 559 ? -0.626 11.618 -6.462 1.00 97.75 559 VAL A C 1
ATOM 4243 O O . VAL A 1 559 ? -1.456 11.037 -5.757 1.00 97.75 559 VAL A O 1
ATOM 4246 N N . PRO A 1 560 ? -1.011 12.585 -7.319 1.00 98.38 560 PRO A N 1
ATOM 4247 C CA . PRO A 1 560 ? -2.404 12.995 -7.453 1.00 98.38 560 PRO A CA 1
ATOM 4248 C C . PRO A 1 560 ? -3.300 11.890 -8.030 1.00 98.38 560 PRO A C 1
ATOM 4250 O O . PRO A 1 560 ? -4.392 11.703 -7.500 1.00 98.38 560 PRO A O 1
ATOM 4253 N N . VAL A 1 561 ? -2.860 11.082 -9.010 1.00 98.69 561 VAL A N 1
ATOM 4254 C CA . VAL A 1 561 ? -3.679 9.947 -9.492 1.00 98.69 561 VAL A CA 1
ATOM 4255 C C . VAL A 1 561 ? -3.896 8.910 -8.384 1.00 98.69 561 VAL A C 1
ATOM 4257 O O . VAL A 1 561 ? -4.994 8.380 -8.231 1.00 98.69 561 VAL A O 1
ATOM 4260 N N . MET A 1 562 ? -2.884 8.617 -7.571 1.00 98.19 562 MET A N 1
ATOM 4261 C CA . MET A 1 562 ? -2.991 7.714 -6.422 1.00 98.19 562 MET A CA 1
ATOM 4262 C C . MET A 1 562 ? -3.986 8.239 -5.376 1.00 98.19 562 MET A C 1
ATOM 4264 O O . MET A 1 562 ? -4.816 7.477 -4.879 1.00 98.19 562 MET A O 1
ATOM 4268 N N . LEU A 1 563 ? -3.958 9.539 -5.066 1.00 98.44 563 LEU A N 1
ATOM 4269 C CA . LEU A 1 563 ? -4.982 10.171 -4.226 1.00 98.44 563 LEU A CA 1
ATOM 4270 C C . LEU A 1 563 ? -6.363 10.140 -4.897 1.00 98.44 563 LEU A C 1
ATOM 4272 O O . LEU A 1 563 ? -7.368 9.944 -4.215 1.00 98.44 563 LEU A O 1
ATOM 4276 N N . GLY A 1 564 ? -6.401 10.237 -6.227 1.00 98.69 564 GLY A N 1
ATOM 4277 C CA . GLY A 1 564 ? -7.593 10.043 -7.040 1.00 98.69 564 GLY A CA 1
ATOM 4278 C C . GLY A 1 564 ? -8.214 8.655 -6.843 1.00 98.69 564 GLY A C 1
ATOM 4279 O O . GLY A 1 564 ? -9.412 8.546 -6.584 1.00 98.69 564 GLY A O 1
ATOM 4280 N N . HIS A 1 565 ? -7.388 7.601 -6.840 1.00 98.56 565 HIS A N 1
ATOM 4281 C CA . HIS A 1 565 ? -7.809 6.230 -6.527 1.00 98.56 565 HIS A CA 1
ATOM 4282 C C . HIS A 1 565 ? -8.359 6.108 -5.103 1.00 98.56 565 HIS A C 1
ATOM 4284 O O . HIS A 1 565 ? -9.405 5.489 -4.907 1.00 98.56 565 HIS A O 1
ATOM 4290 N N . VAL A 1 566 ? -7.704 6.729 -4.110 1.00 98.38 566 VAL A N 1
ATOM 4291 C CA . VAL A 1 566 ? -8.223 6.783 -2.730 1.00 98.38 566 VAL A CA 1
ATOM 4292 C C . VAL A 1 566 ? -9.603 7.440 -2.704 1.00 98.38 566 VAL A C 1
ATOM 4294 O O . VAL A 1 566 ? -10.538 6.883 -2.130 1.00 98.38 566 VAL A O 1
ATOM 4297 N N . GLY A 1 567 ? -9.746 8.597 -3.356 1.00 98.19 567 GLY A N 1
ATOM 4298 C CA . GLY A 1 567 ? -11.012 9.310 -3.495 1.00 98.19 567 GLY A CA 1
ATOM 4299 C C . GLY A 1 567 ? -12.104 8.438 -4.108 1.00 98.19 567 GLY A C 1
ATOM 4300 O O . GLY A 1 567 ? -13.159 8.245 -3.508 1.00 98.19 567 GLY A O 1
ATOM 4301 N N . LEU A 1 568 ? -11.833 7.850 -5.272 1.00 98.12 568 LEU A N 1
ATOM 4302 C CA . LEU A 1 568 ? -12.800 7.046 -6.010 1.00 98.12 568 LEU A CA 1
ATOM 4303 C C . LEU A 1 568 ? -13.247 5.820 -5.208 1.00 98.12 568 LEU A C 1
ATOM 4305 O O . LEU A 1 568 ? -14.443 5.608 -5.013 1.00 98.12 568 LEU A O 1
ATOM 4309 N N . VAL A 1 569 ? -12.297 5.030 -4.703 1.00 97.56 569 VAL A N 1
ATOM 4310 C CA . VAL A 1 569 ? -12.602 3.782 -3.993 1.00 97.56 569 VAL A CA 1
ATOM 4311 C C . VAL A 1 569 ? -13.382 4.064 -2.712 1.00 97.56 569 VAL A C 1
ATOM 4313 O O . VAL A 1 569 ? -14.412 3.435 -2.468 1.00 97.56 569 VAL A O 1
ATOM 4316 N N . VAL A 1 570 ? -12.954 5.038 -1.902 1.00 95.56 570 VAL A N 1
ATOM 4317 C CA . VAL A 1 570 ? -13.652 5.350 -0.646 1.00 95.56 570 VAL A CA 1
ATOM 4318 C C . VAL A 1 570 ? -15.019 5.984 -0.914 1.00 95.56 570 VAL A C 1
ATOM 4320 O O . VAL A 1 570 ? -15.975 5.693 -0.193 1.00 95.56 570 VAL A O 1
ATOM 4323 N N . PHE A 1 571 ? -15.169 6.785 -1.972 1.00 96.12 571 PHE A N 1
ATOM 4324 C CA . PHE A 1 571 ? -16.474 7.290 -2.402 1.00 96.12 571 PHE A CA 1
ATOM 4325 C C . PHE A 1 571 ? -17.438 6.152 -2.780 1.00 96.12 571 PHE A C 1
ATOM 4327 O O . PHE A 1 571 ? -18.577 6.131 -2.300 1.00 96.12 571 PHE A O 1
ATOM 4334 N N . VAL A 1 572 ? -16.987 5.168 -3.566 1.00 94.62 572 VAL A N 1
ATOM 4335 C CA . VAL A 1 572 ? -17.785 3.980 -3.930 1.00 94.62 572 VAL A CA 1
ATOM 4336 C C . VAL A 1 572 ? -18.183 3.188 -2.679 1.00 94.62 572 VAL A C 1
ATOM 4338 O O . VAL A 1 572 ? -19.361 2.891 -2.483 1.00 94.62 572 VAL A O 1
ATOM 4341 N N . VAL A 1 573 ? -17.248 2.951 -1.754 1.00 90.06 573 VAL A N 1
ATOM 4342 C CA . VAL A 1 573 ? -17.539 2.274 -0.476 1.00 90.06 573 VAL A CA 1
ATOM 4343 C C . VAL A 1 573 ? -18.579 3.041 0.353 1.00 90.06 573 VAL A C 1
ATOM 4345 O O . VAL A 1 573 ? -19.498 2.443 0.918 1.00 90.06 573 VAL A O 1
ATOM 4348 N N . LYS A 1 574 ? -18.474 4.374 0.434 1.00 86.25 574 LYS A N 1
ATOM 4349 C CA . LYS A 1 574 ? -19.399 5.204 1.227 1.00 86.25 574 LYS A CA 1
ATOM 4350 C C . LYS A 1 574 ? -20.779 5.343 0.590 1.00 86.25 574 LYS A C 1
ATOM 4352 O O . LYS A 1 574 ? -21.758 5.416 1.330 1.00 86.25 574 LYS A O 1
ATOM 4357 N N . SER A 1 575 ? -20.859 5.374 -0.737 1.00 87.38 575 SER A N 1
ATOM 4358 C CA . SER A 1 575 ? -22.129 5.432 -1.472 1.00 87.38 575 SER A CA 1
ATOM 4359 C C . SER A 1 575 ? -22.911 4.116 -1.408 1.00 87.38 575 SER A C 1
ATOM 4361 O O . SER A 1 575 ? -24.122 4.120 -1.604 1.00 87.38 575 SER A O 1
ATOM 4363 N N . GLY A 1 576 ? -22.249 2.996 -1.092 1.00 85.44 576 GLY A N 1
ATOM 4364 C CA . GLY A 1 576 ? -22.865 1.665 -1.107 1.00 85.44 576 GLY A CA 1
ATOM 4365 C C . GLY A 1 576 ? -23.045 1.094 -2.517 1.00 85.44 576 GLY A C 1
ATOM 4366 O O . GLY A 1 576 ? -23.615 0.011 -2.669 1.00 85.44 576 GLY A O 1
ATOM 4367 N N . LEU A 1 577 ? -22.539 1.792 -3.538 1.00 82.31 577 LEU A N 1
ATOM 4368 C CA . LEU A 1 577 ? -22.472 1.291 -4.904 1.00 82.31 577 LEU A CA 1
ATOM 4369 C C . LEU A 1 577 ? -21.529 0.085 -4.967 1.00 82.31 577 LEU A C 1
ATOM 4371 O O . LEU A 1 577 ? -20.528 0.024 -4.253 1.00 82.31 577 LEU A O 1
ATOM 4375 N N . LEU A 1 578 ? -21.856 -0.882 -5.828 1.00 90.00 578 LEU A N 1
ATOM 4376 C CA . LEU A 1 578 ? -21.023 -2.063 -6.081 1.00 90.00 578 LEU A CA 1
ATOM 4377 C C . LEU A 1 578 ? -20.650 -2.843 -4.801 1.00 90.00 578 LEU A C 1
ATOM 4379 O O . LEU A 1 578 ? -19.554 -3.388 -4.702 1.00 90.00 578 LEU A O 1
ATOM 4383 N N . THR A 1 579 ? -21.556 -2.914 -3.817 1.00 88.19 579 THR A N 1
ATOM 4384 C CA . THR A 1 579 ? -21.308 -3.588 -2.524 1.00 88.19 579 THR A CA 1
ATOM 4385 C C . THR A 1 579 ? -20.745 -5.018 -2.664 1.00 88.19 579 THR A C 1
ATOM 4387 O O . THR A 1 579 ? -19.795 -5.342 -1.953 1.00 88.19 579 THR A O 1
ATOM 4390 N N . PRO A 1 580 ? -21.231 -5.887 -3.577 1.00 90.38 580 PRO A N 1
ATOM 4391 C CA . PRO A 1 580 ? -20.626 -7.209 -3.776 1.00 90.38 580 PRO A CA 1
ATOM 4392 C C . PRO A 1 580 ? -19.150 -7.139 -4.191 1.00 90.38 580 PRO A C 1
ATOM 4394 O O . PRO A 1 580 ? -18.326 -7.893 -3.676 1.00 90.38 580 PRO A O 1
ATOM 4397 N N . VAL A 1 581 ? -18.806 -6.189 -5.066 1.00 93.38 581 VAL A N 1
ATOM 4398 C CA . VAL A 1 581 ? -17.439 -5.978 -5.559 1.00 93.38 581 VAL A CA 1
ATOM 4399 C C . VAL A 1 581 ? -16.548 -5.428 -4.449 1.00 93.38 581 VAL A C 1
ATOM 4401 O O . VAL A 1 581 ? -15.471 -5.966 -4.209 1.00 93.38 581 VAL A O 1
ATOM 4404 N N . THR A 1 582 ? -16.991 -4.399 -3.722 1.00 92.81 582 THR A N 1
ATOM 4405 C CA . THR A 1 582 ? -16.199 -3.825 -2.622 1.00 92.81 582 THR A CA 1
ATOM 4406 C C . THR A 1 582 ? -15.988 -4.832 -1.492 1.00 92.81 582 THR A C 1
ATOM 4408 O O . THR A 1 582 ? -14.886 -4.918 -0.957 1.00 92.81 582 THR A O 1
ATOM 4411 N N . ASN A 1 583 ? -16.983 -5.672 -1.190 1.00 91.38 583 ASN A N 1
ATOM 4412 C CA . ASN A 1 583 ? -16.835 -6.774 -0.241 1.00 91.38 583 ASN A CA 1
ATOM 4413 C C . ASN A 1 583 ? -15.798 -7.802 -0.713 1.00 91.38 583 ASN A C 1
ATOM 4415 O O . ASN A 1 583 ? -14.961 -8.230 0.080 1.00 91.38 583 ASN A O 1
ATOM 4419 N N . ALA A 1 584 ? -15.830 -8.194 -1.989 1.00 95.00 584 ALA A N 1
ATOM 4420 C CA . ALA A 1 584 ? -14.865 -9.132 -2.553 1.00 95.00 584 ALA A CA 1
ATOM 4421 C C . ALA A 1 584 ? -13.435 -8.560 -2.524 1.00 95.00 584 ALA A C 1
ATOM 4423 O O . ALA A 1 584 ? -12.508 -9.226 -2.064 1.00 95.00 584 ALA A O 1
ATOM 4424 N N . LEU A 1 585 ? -13.267 -7.291 -2.905 1.00 96.81 585 LEU A N 1
ATOM 4425 C CA . LEU A 1 585 ? -11.988 -6.579 -2.837 1.00 96.81 585 LEU A CA 1
ATOM 4426 C C . LEU A 1 585 ? -11.470 -6.446 -1.399 1.00 96.81 585 LEU A C 1
ATOM 4428 O O . LEU A 1 585 ? -10.274 -6.610 -1.165 1.00 96.81 585 LEU A O 1
ATOM 4432 N N . ALA A 1 586 ? -12.347 -6.229 -0.415 1.00 95.19 586 ALA A N 1
ATOM 4433 C CA . ALA A 1 586 ? -11.947 -6.248 0.989 1.00 95.19 586 ALA A CA 1
ATOM 4434 C C . ALA A 1 586 ? -11.382 -7.613 1.410 1.00 95.19 586 ALA A C 1
ATOM 4436 O O . ALA A 1 586 ? -10.386 -7.666 2.129 1.00 95.19 586 ALA A O 1
ATOM 4437 N N . ARG A 1 587 ? -11.966 -8.727 0.940 1.00 95.75 587 ARG A N 1
ATOM 4438 C CA . ARG A 1 587 ? -11.428 -10.075 1.206 1.00 95.75 587 ARG A CA 1
ATOM 4439 C C . ARG A 1 587 ? -10.040 -10.259 0.603 1.00 95.75 587 ARG A C 1
ATOM 4441 O O . ARG A 1 587 ? -9.163 -10.788 1.280 1.00 95.75 587 ARG A O 1
ATOM 4448 N N . VAL A 1 588 ? -9.823 -9.762 -0.616 1.00 98.06 588 VAL A N 1
ATOM 4449 C CA . VAL A 1 588 ? -8.490 -9.741 -1.239 1.00 98.06 588 VAL A CA 1
ATOM 4450 C C . VAL A 1 588 ? -7.502 -8.950 -0.376 1.00 98.06 588 VAL A C 1
ATOM 4452 O O . VAL A 1 588 ? -6.401 -9.431 -0.113 1.00 98.06 588 VAL A O 1
ATOM 4455 N N . GLY A 1 589 ? -7.902 -7.778 0.129 1.00 96.56 589 GLY A N 1
ATOM 4456 C CA . GLY A 1 589 ? -7.069 -6.937 0.994 1.00 96.56 589 GLY A CA 1
ATOM 4457 C C . GLY A 1 589 ? -6.783 -7.521 2.383 1.00 96.56 589 GLY A C 1
ATOM 4458 O O . GLY A 1 589 ? -5.716 -7.273 2.948 1.00 96.56 589 GLY A O 1
ATOM 4459 N N . GLN A 1 590 ? -7.690 -8.335 2.927 1.00 94.25 590 GLN A N 1
ATOM 4460 C CA . GLN A 1 590 ? -7.482 -9.091 4.171 1.00 94.25 590 GLN A CA 1
ATOM 4461 C C . GLN A 1 590 ? -6.486 -10.246 4.003 1.00 94.25 590 GLN A C 1
ATOM 4463 O O . GLN A 1 590 ? -5.862 -10.660 4.980 1.00 94.25 590 GLN A O 1
ATOM 4468 N N . MET A 1 591 ? -6.321 -10.735 2.771 1.00 97.19 591 MET A N 1
ATOM 4469 C CA . MET A 1 591 ? -5.334 -11.741 2.367 1.00 97.19 591 MET A CA 1
ATOM 4470 C C . MET A 1 591 ? -4.196 -11.132 1.539 1.00 97.19 591 MET A C 1
ATOM 4472 O O . MET A 1 591 ? -3.632 -11.799 0.673 1.00 97.19 591 MET A O 1
ATOM 4476 N N . ALA A 1 592 ? -3.866 -9.855 1.761 1.00 96.75 592 ALA A N 1
ATOM 4477 C CA . ALA A 1 592 ? -2.950 -9.148 0.878 1.00 96.75 592 ALA A CA 1
ATOM 4478 C C . ALA A 1 592 ? -1.540 -9.758 0.809 1.00 96.75 592 ALA A C 1
ATOM 4480 O O . ALA A 1 592 ? -0.931 -9.764 -0.255 1.00 96.75 592 ALA A O 1
ATOM 4481 N N . PHE A 1 593 ? -1.019 -10.287 1.915 1.00 97.75 593 PHE A N 1
ATOM 4482 C CA . PHE A 1 593 ? 0.293 -10.924 1.941 1.00 97.75 593 PHE A CA 1
ATOM 4483 C C . PHE A 1 593 ? 0.265 -12.290 1.238 1.00 97.75 593 PHE A C 1
ATOM 4485 O O . PHE A 1 593 ? 1.138 -12.577 0.423 1.00 97.75 593 PHE A O 1
ATOM 4492 N N . THR A 1 594 ? -0.774 -13.099 1.468 1.00 98.38 594 THR A N 1
ATOM 4493 C CA . THR A 1 594 ? -0.966 -14.367 0.740 1.00 98.38 594 THR A CA 1
ATOM 4494 C C . THR A 1 594 ? -1.120 -14.126 -0.765 1.00 98.38 594 THR A C 1
ATOM 4496 O O . THR A 1 594 ? -0.475 -14.789 -1.579 1.00 98.38 594 THR A O 1
ATOM 4499 N N . ASN A 1 595 ? -1.967 -13.170 -1.149 1.00 98.50 595 ASN A N 1
ATOM 4500 C CA . ASN A 1 595 ? -2.239 -12.844 -2.546 1.00 98.50 595 ASN A CA 1
ATOM 4501 C C . ASN A 1 595 ? -1.001 -12.256 -3.241 1.00 98.50 595 ASN A C 1
ATOM 4503 O O . ASN A 1 595 ? -0.741 -12.607 -4.385 1.00 98.50 595 ASN A O 1
ATOM 4507 N N . TYR A 1 596 ? -0.191 -11.449 -2.550 1.00 98.00 596 TYR A N 1
ATOM 4508 C CA . TYR A 1 596 ? 1.080 -10.951 -3.084 1.00 98.00 596 TYR A CA 1
ATOM 4509 C C . TYR A 1 596 ? 2.052 -12.087 -3.427 1.00 98.00 596 TYR A C 1
ATOM 4511 O O . TYR A 1 596 ? 2.534 -12.170 -4.552 1.00 98.00 596 TYR A O 1
ATOM 4519 N N . LEU A 1 597 ? 2.294 -13.010 -2.488 1.00 98.12 597 LEU A N 1
ATOM 4520 C CA . LEU A 1 597 ? 3.208 -14.132 -2.732 1.00 98.12 597 LEU A CA 1
ATOM 4521 C C . LEU A 1 597 ? 2.700 -15.040 -3.854 1.00 98.12 597 LEU A C 1
ATOM 4523 O O . LEU A 1 597 ? 3.467 -15.474 -4.710 1.00 98.12 597 LEU A O 1
ATOM 4527 N N . THR A 1 598 ? 1.397 -15.311 -3.877 1.00 97.88 598 THR A N 1
ATOM 4528 C CA . THR A 1 598 ? 0.817 -16.181 -4.904 1.00 97.88 598 THR A CA 1
ATOM 4529 C C . THR A 1 598 ? 0.694 -15.525 -6.272 1.00 97.88 598 THR A C 1
ATOM 4531 O O . THR A 1 598 ? 0.751 -16.252 -7.254 1.00 97.88 598 THR A O 1
ATOM 4534 N N . GLN A 1 599 ? 0.634 -14.193 -6.379 1.00 97.44 599 GLN A N 1
ATOM 4535 C CA . GLN A 1 599 ? 0.791 -13.498 -7.666 1.00 97.44 599 GLN A CA 1
ATOM 4536 C C . GLN A 1 599 ? 2.144 -13.821 -8.294 1.00 97.44 599 GLN A C 1
ATOM 4538 O O . GLN A 1 599 ? 2.191 -14.263 -9.439 1.00 97.44 599 GLN A O 1
ATOM 4543 N N . SER A 1 600 ? 3.231 -13.670 -7.534 1.00 97.19 600 SER A N 1
ATOM 4544 C CA . SER A 1 600 ? 4.579 -13.965 -8.026 1.00 97.19 600 SER A CA 1
ATOM 4545 C C . SER A 1 600 ? 4.773 -15.452 -8.330 1.00 97.19 600 SER A C 1
ATOM 4547 O O . SER A 1 600 ? 5.380 -15.801 -9.340 1.00 97.19 600 SER A O 1
ATOM 4549 N N . ILE A 1 601 ? 4.231 -16.347 -7.495 1.00 97.31 601 ILE A N 1
ATOM 4550 C CA . ILE A 1 601 ? 4.303 -17.797 -7.739 1.00 97.31 601 ILE A CA 1
ATOM 4551 C C . ILE A 1 601 ? 3.539 -18.162 -9.016 1.00 97.31 601 ILE A C 1
ATOM 4553 O O . ILE A 1 601 ? 4.091 -18.825 -9.884 1.00 97.31 601 ILE A O 1
ATOM 4557 N N . LEU A 1 602 ? 2.297 -17.701 -9.176 1.00 97.75 602 LEU A N 1
ATOM 4558 C CA . LEU A 1 602 ? 1.507 -17.985 -10.375 1.00 97.75 602 LEU A CA 1
ATOM 4559 C C . LEU A 1 602 ? 2.160 -17.396 -11.628 1.00 97.75 602 LEU A C 1
ATOM 4561 O O . LEU A 1 602 ? 2.277 -18.092 -12.628 1.00 97.75 602 LEU A O 1
ATOM 4565 N N . ALA A 1 603 ? 2.638 -16.152 -11.578 1.00 97.31 603 ALA A N 1
ATOM 4566 C CA . ALA A 1 603 ? 3.294 -15.530 -12.723 1.00 97.31 603 ALA A CA 1
ATOM 4567 C C . ALA A 1 603 ? 4.601 -16.235 -13.102 1.00 97.31 603 ALA A C 1
ATOM 4569 O O . ALA A 1 603 ? 4.823 -16.507 -14.277 1.00 97.31 603 ALA A O 1
ATOM 4570 N N . SER A 1 604 ? 5.433 -16.598 -12.123 1.00 96.50 604 SER A N 1
ATOM 4571 C CA . SER A 1 604 ? 6.659 -17.359 -12.392 1.00 96.50 604 SER A CA 1
ATOM 4572 C C . SER A 1 604 ? 6.362 -18.742 -12.978 1.00 96.50 604 SER A C 1
ATOM 4574 O O . SER A 1 604 ? 7.015 -19.134 -13.938 1.00 96.50 604 SER A O 1
ATOM 4576 N N . LEU A 1 605 ? 5.333 -19.443 -12.491 1.00 97.00 605 LEU A N 1
ATOM 4577 C CA . LEU A 1 605 ? 4.894 -20.716 -13.071 1.00 97.00 605 LEU A CA 1
ATOM 4578 C C . LEU A 1 605 ? 4.286 -20.564 -14.472 1.00 97.00 605 LEU A C 1
ATOM 4580 O O . LEU A 1 605 ? 4.374 -21.491 -15.266 1.00 97.00 605 LEU A O 1
ATOM 4584 N N . ILE A 1 606 ? 3.665 -19.432 -14.799 1.00 97.44 606 ILE A N 1
ATOM 4585 C CA . ILE A 1 606 ? 3.082 -19.205 -16.129 1.00 97.44 606 ILE A CA 1
ATOM 4586 C C . ILE A 1 606 ? 4.164 -18.833 -17.150 1.00 97.44 606 ILE A C 1
ATOM 4588 O O . ILE A 1 606 ? 4.157 -19.347 -18.265 1.00 97.44 606 ILE A O 1
ATOM 4592 N N . PHE A 1 607 ? 5.091 -17.942 -16.799 1.00 97.31 607 PHE A N 1
ATOM 4593 C CA . PHE A 1 607 ? 6.017 -17.368 -17.777 1.00 97.31 607 PHE A CA 1
ATOM 4594 C C . PHE A 1 607 ? 7.391 -18.041 -17.809 1.00 97.31 607 PHE A C 1
ATOM 4596 O O . PHE A 1 607 ? 7.970 -18.154 -18.887 1.00 97.31 607 PHE A O 1
ATOM 4603 N N . TYR A 1 608 ? 7.935 -18.496 -16.679 1.00 96.94 608 TYR A N 1
ATOM 4604 C CA . TYR A 1 608 ? 9.304 -19.019 -16.657 1.00 96.94 608 TYR A CA 1
ATOM 4605 C C . TYR A 1 608 ? 9.385 -20.467 -17.147 1.00 96.94 608 TYR A C 1
ATOM 4607 O O . TYR A 1 608 ? 8.422 -21.231 -17.052 1.00 96.94 608 TYR A O 1
ATOM 4615 N N . GLY A 1 609 ? 10.556 -20.852 -17.658 1.00 96.25 609 GLY A N 1
ATOM 4616 C CA . GLY A 1 609 ? 10.794 -22.153 -18.295 1.00 96.25 609 GLY A CA 1
ATOM 4617 C C . GLY A 1 609 ? 10.626 -23.371 -17.394 1.00 96.25 609 GLY A C 1
ATOM 4618 O O . GLY A 1 609 ? 10.266 -24.442 -17.865 1.00 96.25 609 GLY A O 1
ATOM 4619 N N . PHE A 1 610 ? 10.820 -23.215 -16.082 1.00 95.50 610 PHE A N 1
ATOM 4620 C CA . PHE A 1 610 ? 10.539 -24.281 -15.112 1.00 95.50 610 PHE A CA 1
ATOM 4621 C C . PHE A 1 610 ? 9.037 -24.489 -14.836 1.00 95.50 610 PHE A C 1
ATOM 4623 O O . PHE A 1 610 ? 8.678 -25.393 -14.082 1.00 95.50 610 PHE A O 1
ATOM 4630 N N . GLY A 1 611 ? 8.176 -23.629 -15.384 1.00 96.19 611 GLY A N 1
ATOM 4631 C CA . GLY A 1 611 ? 6.723 -23.744 -15.358 1.00 96.19 611 GLY A CA 1
ATOM 4632 C C . GLY A 1 611 ? 6.172 -24.043 -16.755 1.00 96.19 611 GLY A C 1
ATOM 4633 O O . GLY A 1 611 ? 6.500 -25.069 -17.341 1.00 96.19 611 GLY A O 1
ATOM 4634 N N . LEU A 1 612 ? 5.321 -23.158 -17.283 1.00 96.56 612 LEU A N 1
ATOM 4635 C CA . LEU A 1 612 ? 4.737 -23.272 -18.626 1.00 96.56 612 LEU A CA 1
ATOM 4636 C C . LEU A 1 612 ? 5.591 -22.612 -19.724 1.00 96.56 612 LEU A C 1
ATOM 4638 O O . LEU A 1 612 ? 5.342 -22.855 -20.900 1.00 96.56 612 LEU A O 1
ATOM 4642 N N . GLY A 1 613 ? 6.583 -21.786 -19.368 1.00 95.75 613 GLY A N 1
ATOM 4643 C CA . GLY A 1 613 ? 7.551 -21.234 -20.323 1.00 95.75 613 GLY A CA 1
ATOM 4644 C C . GLY A 1 613 ? 7.026 -20.155 -21.277 1.00 95.75 613 GLY A C 1
ATOM 4645 O O . GLY A 1 613 ? 7.658 -19.906 -22.300 1.00 95.75 613 GLY A O 1
ATOM 4646 N N . PHE A 1 614 ? 5.909 -19.485 -20.970 1.00 96.38 614 PHE A N 1
ATOM 4647 C CA . PHE A 1 614 ? 5.295 -18.501 -21.876 1.00 96.38 614 PHE A CA 1
ATOM 4648 C C . PHE A 1 614 ? 5.964 -17.112 -21.921 1.00 96.38 614 PHE A C 1
ATOM 4650 O O . PHE A 1 614 ? 5.393 -16.165 -22.473 1.00 96.38 614 PHE A O 1
ATOM 4657 N N . ALA A 1 615 ? 7.150 -16.927 -21.336 1.00 94.56 615 ALA A N 1
ATOM 4658 C CA . ALA A 1 615 ? 7.894 -15.674 -21.463 1.00 94.56 615 ALA A CA 1
ATOM 4659 C C . ALA A 1 615 ? 8.092 -15.324 -22.949 1.00 94.56 615 ALA A C 1
ATOM 4661 O O . ALA A 1 615 ? 8.490 -16.169 -23.746 1.00 94.56 615 ALA A O 1
ATOM 4662 N N . GLY A 1 616 ? 7.801 -14.083 -23.333 1.00 92.12 616 GLY A N 1
ATOM 4663 C CA . GLY A 1 616 ? 7.901 -13.562 -24.699 1.00 92.12 616 GLY A CA 1
ATOM 4664 C C . GLY A 1 616 ? 6.763 -13.954 -25.648 1.00 92.12 616 GLY A C 1
ATOM 4665 O O . GLY A 1 616 ? 6.698 -13.398 -26.737 1.00 92.12 616 GLY A O 1
ATOM 4666 N N . GLU A 1 617 ? 5.856 -14.854 -25.255 1.00 92.25 617 GLU A N 1
ATOM 4667 C CA . GLU A 1 617 ? 4.789 -15.361 -26.139 1.00 92.25 617 GLU A CA 1
ATOM 4668 C C . GLU A 1 617 ? 3.567 -14.430 -26.209 1.00 92.25 617 GLU A C 1
ATOM 4670 O O . GLU A 1 617 ? 2.830 -14.411 -27.193 1.00 92.25 617 GLU A O 1
ATOM 4675 N N . PHE A 1 618 ? 3.340 -13.629 -25.165 1.00 91.56 618 PHE A N 1
ATOM 4676 C CA . PHE A 1 618 ? 2.184 -12.741 -25.077 1.00 91.56 618 PHE A CA 1
ATOM 4677 C C . PHE A 1 618 ? 2.554 -11.284 -25.353 1.00 91.56 618 PHE A C 1
ATOM 4679 O O . PHE A 1 618 ? 3.443 -10.721 -24.706 1.00 91.56 618 PHE A O 1
ATOM 4686 N N . ASN A 1 619 ? 1.784 -10.630 -26.228 1.00 91.56 619 ASN A N 1
ATOM 4687 C CA . ASN A 1 619 ? 1.784 -9.172 -26.334 1.00 91.56 619 ASN A CA 1
ATOM 4688 C C . ASN A 1 619 ? 1.187 -8.517 -25.071 1.00 91.56 619 ASN A C 1
ATOM 4690 O O . ASN A 1 619 ? 0.762 -9.197 -24.132 1.00 91.56 619 ASN A O 1
ATOM 4694 N N . ARG A 1 620 ? 1.143 -7.182 -25.018 1.00 91.44 620 ARG A N 1
ATOM 4695 C CA . ARG A 1 620 ? 0.753 -6.456 -23.796 1.00 91.44 620 ARG A CA 1
ATOM 4696 C C . ARG A 1 620 ? -0.689 -6.760 -23.410 1.00 91.44 620 ARG A C 1
ATOM 4698 O O . ARG A 1 620 ? -0.967 -6.957 -22.229 1.00 91.44 620 ARG A O 1
ATOM 4705 N N . LEU A 1 621 ? -1.592 -6.860 -24.386 1.00 93.06 621 LEU A N 1
ATOM 4706 C CA . LEU A 1 621 ? -2.974 -7.260 -24.120 1.00 93.06 621 LEU A CA 1
ATOM 4707 C C . LEU A 1 621 ? -3.068 -8.706 -23.599 1.00 93.06 621 LEU A C 1
ATOM 4709 O O . LEU A 1 621 ? -3.778 -8.957 -22.626 1.00 93.06 621 LEU A O 1
ATOM 4713 N N . GLY A 1 622 ? -2.325 -9.644 -24.194 1.00 94.81 622 GLY A N 1
ATOM 4714 C CA . GLY A 1 622 ? -2.266 -11.038 -23.744 1.00 94.81 622 GLY A CA 1
ATOM 4715 C C . GLY A 1 622 ? -1.744 -11.177 -22.310 1.00 94.81 622 GLY A C 1
ATOM 4716 O O . GLY A 1 622 ? -2.302 -11.928 -21.513 1.00 94.81 622 GLY A O 1
ATOM 4717 N N . GLN A 1 623 ? -0.751 -10.373 -21.928 1.00 95.19 623 GLN A N 1
ATOM 4718 C CA . GLN A 1 623 ? -0.280 -10.299 -20.541 1.00 95.19 623 GLN A CA 1
ATOM 4719 C C . GLN A 1 623 ? -1.384 -9.818 -19.594 1.00 95.19 623 GLN A C 1
ATOM 4721 O O . GLN A 1 623 ? -1.532 -10.346 -18.493 1.00 95.19 623 GLN A O 1
ATOM 4726 N N . GLN A 1 624 ? -2.210 -8.859 -20.022 1.00 96.19 624 GLN A N 1
ATOM 4727 C CA . GLN A 1 624 ? -3.369 -8.453 -19.232 1.00 96.19 624 GLN A CA 1
ATOM 4728 C C . GLN A 1 624 ? -4.419 -9.567 -19.153 1.00 96.19 624 GLN A C 1
ATOM 4730 O O . GLN A 1 624 ? -4.992 -9.755 -18.091 1.00 96.19 624 GLN A O 1
ATOM 4735 N N . ALA A 1 625 ? -4.622 -10.398 -20.177 1.00 96.56 625 ALA A N 1
ATOM 4736 C CA . ALA A 1 625 ? -5.508 -11.561 -20.036 1.00 96.56 625 ALA A CA 1
ATOM 4737 C C . ALA A 1 625 ? -5.066 -12.493 -18.884 1.00 96.56 625 ALA A C 1
ATOM 4739 O O . ALA A 1 625 ? -5.902 -12.946 -18.097 1.00 96.56 625 ALA A O 1
ATOM 4740 N N . VAL A 1 626 ? -3.752 -12.686 -18.701 1.00 97.25 626 VAL A N 1
ATOM 4741 C CA . VAL A 1 626 ? -3.192 -13.411 -17.544 1.00 97.25 626 VAL A CA 1
ATOM 4742 C C . VAL A 1 626 ? -3.498 -12.693 -16.226 1.00 97.25 626 VAL A C 1
ATOM 4744 O O . VAL A 1 626 ? -3.887 -13.336 -15.251 1.00 97.25 626 VAL A O 1
ATOM 4747 N N . VAL A 1 627 ? -3.391 -11.361 -16.184 1.00 98.06 627 VAL A N 1
ATOM 4748 C CA . VAL A 1 627 ? -3.765 -10.553 -15.008 1.00 98.06 627 VAL A CA 1
ATOM 4749 C C . VAL A 1 627 ? -5.214 -10.794 -14.612 1.00 98.06 627 VAL A C 1
ATOM 4751 O O . VAL A 1 627 ? -5.492 -11.054 -13.443 1.00 98.06 627 VAL A O 1
ATOM 4754 N N . TRP A 1 628 ? -6.133 -10.766 -15.573 1.00 97.69 628 TRP A N 1
ATOM 4755 C CA . TRP A 1 628 ? -7.562 -10.932 -15.315 1.00 97.69 628 TRP A CA 1
ATOM 4756 C C . TRP A 1 628 ? -7.881 -12.350 -14.839 1.00 97.69 628 TRP A C 1
ATOM 4758 O O . TRP A 1 628 ? -8.681 -12.522 -13.917 1.00 97.69 628 TRP A O 1
ATOM 4768 N N . PHE A 1 629 ? -7.204 -13.358 -15.398 1.00 97.06 629 PHE A N 1
ATOM 4769 C CA . PHE A 1 629 ? -7.283 -14.736 -14.922 1.00 97.06 629 PHE A CA 1
ATOM 4770 C C . PHE A 1 629 ? -6.818 -14.863 -13.463 1.00 97.06 629 PHE A C 1
ATOM 4772 O O . PHE A 1 629 ? -7.561 -15.364 -12.616 1.00 97.06 629 PHE A O 1
ATOM 4779 N N . VAL A 1 630 ? -5.625 -14.353 -13.137 1.00 97.81 630 VAL A N 1
ATOM 4780 C CA . VAL A 1 630 ? -5.086 -14.398 -11.767 1.00 97.81 630 VAL A CA 1
ATOM 4781 C C . VAL A 1 630 ? -5.981 -13.619 -10.805 1.00 97.81 630 VAL A C 1
ATOM 4783 O O . VAL A 1 630 ? -6.259 -14.105 -9.712 1.00 97.81 630 VAL A O 1
ATOM 4786 N N . TRP A 1 631 ? -6.497 -12.453 -11.202 1.00 97.94 631 TRP A N 1
ATOM 4787 C CA . TRP A 1 631 ? -7.458 -11.687 -10.406 1.00 97.94 631 TRP A CA 1
ATOM 4788 C C . TRP A 1 631 ? -8.725 -12.487 -10.118 1.00 97.94 631 TRP A C 1
ATOM 4790 O O . TRP A 1 631 ? -9.162 -12.521 -8.970 1.00 97.94 631 TRP A O 1
ATOM 4800 N N . ALA A 1 632 ? -9.305 -13.154 -11.119 1.00 97.62 632 ALA A N 1
ATOM 4801 C CA . ALA A 1 632 ? -10.506 -13.964 -10.936 1.00 97.62 632 ALA A CA 1
ATOM 4802 C C . ALA A 1 632 ? -10.265 -15.089 -9.920 1.00 97.62 632 ALA A C 1
ATOM 4804 O O . ALA A 1 632 ? -11.005 -15.203 -8.940 1.00 97.62 632 ALA A O 1
ATOM 4805 N N . VAL A 1 633 ? -9.180 -15.853 -10.086 1.00 97.31 633 VAL A N 1
ATOM 4806 C CA . VAL A 1 633 ? -8.774 -16.898 -9.132 1.00 97.31 633 VAL A CA 1
ATOM 4807 C C . VAL A 1 633 ? -8.575 -16.299 -7.736 1.00 97.31 633 VAL A C 1
ATOM 4809 O O . VAL A 1 633 ? -9.121 -16.811 -6.754 1.00 97.31 633 VAL A O 1
ATOM 4812 N N . GLN A 1 634 ? -7.864 -15.171 -7.642 1.00 97.88 634 GLN A N 1
ATOM 4813 C CA . GLN A 1 634 ? -7.525 -14.546 -6.368 1.00 97.88 634 GLN A CA 1
ATOM 4814 C C . GLN A 1 634 ? -8.693 -13.865 -5.651 1.00 97.88 634 GLN A C 1
ATOM 4816 O O . GLN A 1 634 ? -8.701 -13.746 -4.422 1.00 97.88 634 GLN A O 1
ATOM 4821 N N . ILE A 1 635 ? -9.709 -13.430 -6.379 1.00 97.75 635 ILE A N 1
ATOM 4822 C CA . ILE A 1 635 ? -10.941 -12.922 -5.786 1.00 97.75 635 ILE A CA 1
ATOM 4823 C C . ILE A 1 635 ? -11.765 -14.099 -5.259 1.00 97.75 635 ILE A C 1
ATOM 4825 O O . ILE A 1 635 ? -12.142 -14.107 -4.082 1.00 97.75 635 ILE A O 1
ATOM 4829 N N . LEU A 1 636 ? -11.984 -15.123 -6.091 1.00 97.31 636 LEU A N 1
ATOM 4830 C CA . LEU A 1 636 ? -12.804 -16.286 -5.749 1.00 97.31 636 LEU A CA 1
ATOM 4831 C C . LEU A 1 636 ? -12.258 -17.028 -4.528 1.00 97.31 636 LEU A C 1
ATOM 4833 O O . LEU A 1 636 ? -12.990 -17.253 -3.559 1.00 97.31 636 LEU A O 1
ATOM 4837 N N . TRP A 1 637 ? -10.962 -17.351 -4.523 1.00 96.81 637 TRP A N 1
ATOM 4838 C CA . TRP A 1 637 ? -10.374 -18.083 -3.405 1.00 96.81 637 TRP A CA 1
ATOM 4839 C C . TRP A 1 637 ? -10.309 -17.231 -2.122 1.00 96.81 637 TRP A C 1
ATOM 4841 O O . TRP A 1 637 ? -10.484 -17.787 -1.047 1.00 96.81 637 TRP A O 1
ATOM 4851 N N . SER A 1 638 ? -10.174 -15.896 -2.188 1.00 97.50 638 SER A N 1
ATOM 4852 C CA . SER A 1 638 ? -10.084 -15.038 -0.995 1.00 97.50 638 SER A CA 1
ATOM 4853 C C . SER A 1 638 ? -11.434 -14.992 -0.289 1.00 97.50 638 SER A C 1
ATOM 4855 O O . SER A 1 638 ? -11.519 -15.073 0.940 1.00 97.50 638 SER A O 1
ATOM 4857 N N . VAL A 1 639 ? -12.510 -14.914 -1.077 1.00 95.00 639 VAL A N 1
ATOM 4858 C CA . VAL A 1 639 ? -13.886 -15.001 -0.582 1.00 95.00 639 VAL A CA 1
ATOM 4859 C C . VAL A 1 639 ? -14.152 -16.387 0.013 1.00 95.00 639 VAL A C 1
ATOM 4861 O O . VAL A 1 639 ? -14.592 -16.482 1.161 1.00 95.00 639 VAL A O 1
ATOM 4864 N N . ALA A 1 640 ? -13.843 -17.459 -0.722 1.00 95.69 640 ALA A N 1
ATOM 4865 C CA . ALA A 1 640 ? -14.084 -18.833 -0.279 1.00 95.69 640 ALA A CA 1
ATOM 4866 C C . ALA A 1 640 ? -13.241 -19.233 0.949 1.00 95.69 640 ALA A C 1
ATOM 4868 O O . ALA A 1 640 ? -13.714 -19.971 1.820 1.00 95.69 640 ALA A O 1
ATOM 4869 N N . TRP A 1 641 ? -12.006 -18.738 1.039 1.00 96.06 641 TRP A N 1
ATOM 4870 C CA . TRP A 1 641 ? -11.068 -19.011 2.124 1.00 96.06 641 TRP A CA 1
ATOM 4871 C C . TRP A 1 641 ? -11.489 -18.304 3.410 1.00 96.06 641 TRP A C 1
ATOM 4873 O O . TRP A 1 641 ? -11.666 -18.947 4.447 1.00 96.06 641 TRP A O 1
ATOM 4883 N N . LEU A 1 642 ? -11.742 -16.992 3.353 1.00 91.75 642 LEU A N 1
ATOM 4884 C CA . LEU A 1 642 ? -12.144 -16.212 4.529 1.00 91.75 642 LEU A CA 1
ATOM 4885 C C . LEU A 1 642 ? -13.585 -16.474 4.988 1.00 91.75 642 LEU A C 1
ATOM 4887 O O . LEU A 1 642 ? -14.000 -15.945 6.024 1.00 91.75 642 LEU A O 1
ATOM 4891 N N . ALA A 1 643 ? -14.351 -17.282 4.253 1.00 89.56 643 ALA A N 1
ATOM 4892 C CA . ALA A 1 643 ? -15.593 -17.859 4.756 1.00 89.56 643 ALA A CA 1
ATOM 4893 C C . ALA A 1 643 ? -15.329 -18.888 5.873 1.00 89.56 643 ALA A C 1
ATOM 4895 O O . ALA A 1 643 ? -16.104 -18.971 6.823 1.00 89.56 643 ALA A O 1
ATOM 4896 N N . ARG A 1 644 ? -14.212 -19.626 5.799 1.00 89.88 644 ARG A N 1
ATOM 4897 C CA . ARG A 1 644 ? -13.864 -20.730 6.715 1.00 89.88 644 ARG A CA 1
ATOM 4898 C C . ARG A 1 644 ? -12.751 -20.361 7.700 1.00 89.88 644 ARG A C 1
ATOM 4900 O O . ARG A 1 644 ? -12.765 -20.778 8.860 1.00 89.88 644 ARG A O 1
ATOM 4907 N N . PHE A 1 645 ? -11.803 -19.538 7.262 1.00 91.56 645 PHE A N 1
ATOM 4908 C CA . PHE A 1 645 ? -10.606 -19.185 8.020 1.00 91.56 645 PHE A CA 1
ATOM 4909 C C . PHE A 1 645 ? -10.602 -17.716 8.467 1.00 91.56 645 PHE A C 1
ATOM 4911 O O . PHE A 1 645 ? -11.341 -16.867 7.957 1.00 91.56 645 PHE A O 1
ATOM 4918 N N . ARG A 1 646 ? -9.804 -17.415 9.497 1.00 86.38 646 ARG A N 1
ATOM 4919 C CA . ARG A 1 646 ? -9.676 -16.065 10.075 1.00 86.38 646 ARG A CA 1
ATOM 4920 C C . ARG A 1 646 ? -8.680 -15.185 9.319 1.00 86.38 646 ARG A C 1
ATOM 4922 O O . ARG A 1 646 ? -8.855 -13.972 9.299 1.00 86.38 646 ARG A O 1
ATOM 4929 N N . PHE A 1 647 ? -7.662 -15.793 8.718 1.00 90.19 647 PHE A N 1
ATOM 4930 C CA . PHE A 1 647 ? -6.551 -15.128 8.039 1.00 90.19 647 PHE A CA 1
ATOM 4931 C C . PHE A 1 647 ? -6.215 -15.879 6.747 1.00 90.19 647 PHE A C 1
ATOM 4933 O O . PHE A 1 647 ? -6.582 -17.049 6.613 1.00 90.19 647 PHE A O 1
ATOM 4940 N N . GLY A 1 648 ? -5.488 -15.250 5.823 1.00 96.25 648 GLY A N 1
ATOM 4941 C CA . GLY A 1 648 ? -4.774 -16.006 4.794 1.00 96.25 648 GLY A CA 1
ATOM 4942 C C . GLY A 1 648 ? -3.594 -16.789 5.401 1.00 96.25 648 GLY A C 1
ATOM 4943 O O . GLY A 1 648 ? -3.154 -16.464 6.511 1.00 96.25 648 GLY A O 1
ATOM 4944 N N . PRO A 1 649 ? -3.095 -17.845 4.733 1.00 97.06 64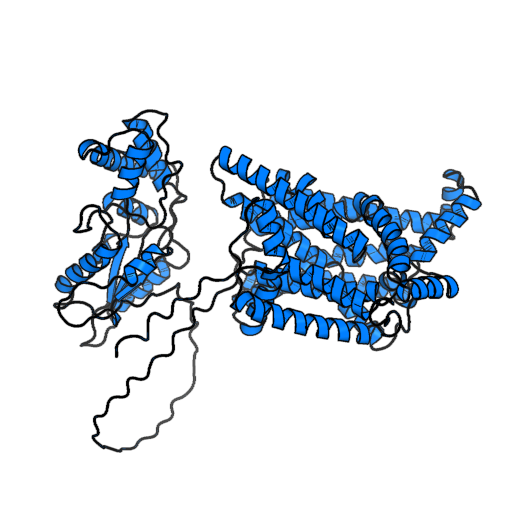9 PRO A N 1
ATOM 4945 C CA . PRO A 1 649 ? -1.984 -18.661 5.228 1.00 97.06 649 PRO A CA 1
ATOM 4946 C C . PRO A 1 649 ? -0.733 -17.854 5.601 1.00 97.06 649 PRO A C 1
ATOM 4948 O O . PRO A 1 649 ? -0.178 -18.051 6.683 1.00 97.06 649 PRO A O 1
ATOM 4951 N N . ALA A 1 650 ? -0.314 -16.912 4.750 1.00 97.69 650 ALA A N 1
ATOM 4952 C CA . ALA A 1 650 ? 0.882 -16.108 4.995 1.00 97.69 650 ALA A CA 1
ATOM 4953 C C . ALA A 1 650 ? 0.667 -15.111 6.145 1.00 97.69 650 ALA A C 1
ATOM 4955 O O . ALA A 1 650 ? 1.536 -14.934 6.998 1.00 97.69 650 ALA A O 1
ATOM 4956 N N . GLU A 1 651 ? -0.518 -14.499 6.236 1.00 96.56 651 GLU A N 1
ATOM 4957 C CA . GLU A 1 651 ? -0.894 -13.622 7.346 1.00 96.56 651 GLU A CA 1
ATOM 4958 C C . GLU A 1 651 ? -0.923 -14.377 8.675 1.00 96.56 651 GLU A C 1
ATOM 4960 O O . GLU A 1 651 ? -0.457 -13.857 9.692 1.00 96.56 651 GLU A O 1
ATOM 4965 N N . TRP A 1 652 ? -1.464 -15.598 8.674 1.00 97.00 652 TRP A N 1
ATOM 4966 C CA . TRP A 1 652 ? -1.492 -16.475 9.839 1.00 97.00 652 TRP A CA 1
ATOM 4967 C C . TRP A 1 652 ? -0.085 -16.845 10.297 1.00 97.00 652 TRP A C 1
ATOM 4969 O O . TRP A 1 652 ? 0.215 -16.712 11.488 1.00 97.00 652 TRP A O 1
ATOM 4979 N N . LEU A 1 653 ? 0.779 -17.266 9.370 1.00 97.69 653 LEU A N 1
ATOM 4980 C CA . LEU A 1 653 ? 2.157 -17.636 9.673 1.00 97.69 653 LEU A CA 1
ATOM 4981 C C . LEU A 1 653 ? 2.918 -16.432 10.233 1.00 97.69 653 LEU A C 1
ATOM 4983 O O . LEU A 1 653 ? 3.483 -16.501 11.323 1.00 97.69 653 LEU A O 1
ATOM 4987 N N . TRP A 1 654 ? 2.842 -15.289 9.551 1.00 96.56 654 TRP A N 1
ATOM 4988 C CA . TRP A 1 654 ? 3.491 -14.055 9.983 1.00 96.56 654 TRP A CA 1
ATOM 4989 C C . TRP A 1 654 ? 3.024 -13.596 11.364 1.00 96.56 654 TRP A C 1
ATOM 4991 O O . TRP A 1 654 ? 3.833 -13.203 12.210 1.00 96.56 654 TRP A O 1
ATOM 5001 N N . ARG A 1 655 ? 1.715 -13.677 11.632 1.00 92.69 655 ARG A N 1
ATOM 5002 C CA . ARG A 1 655 ? 1.156 -13.348 12.945 1.00 92.69 655 ARG A CA 1
ATOM 5003 C C . ARG A 1 655 ? 1.636 -14.339 14.005 1.00 92.69 655 ARG A C 1
ATOM 5005 O O . ARG A 1 655 ? 2.066 -13.904 15.070 1.00 92.69 655 ARG A O 1
ATOM 5012 N N . SER A 1 656 ? 1.611 -15.637 13.718 1.00 94.88 656 SER A N 1
ATOM 5013 C CA . SER A 1 656 ? 2.040 -16.676 14.660 1.00 94.88 656 SER A CA 1
ATOM 5014 C C . SER A 1 656 ? 3.514 -16.528 15.041 1.00 94.88 656 SER A C 1
ATOM 5016 O O . SER A 1 656 ? 3.839 -16.563 16.226 1.00 94.88 656 SER A O 1
ATOM 5018 N N . LEU A 1 657 ? 4.378 -16.240 14.065 1.00 95.94 657 LEU A N 1
ATOM 5019 C CA . LEU A 1 657 ? 5.801 -15.961 14.274 1.00 95.94 657 LEU A CA 1
ATOM 5020 C C . LEU A 1 657 ? 6.051 -14.642 15.022 1.00 95.94 657 LEU A C 1
ATOM 5022 O O . LEU A 1 657 ? 6.942 -14.559 15.861 1.00 95.94 657 LEU A O 1
ATOM 5026 N N . THR A 1 658 ? 5.241 -13.606 14.780 1.00 92.38 658 THR A N 1
ATOM 5027 C CA . THR A 1 658 ? 5.353 -12.327 15.509 1.00 92.38 658 THR A CA 1
ATOM 5028 C C . THR A 1 658 ? 5.082 -12.509 17.007 1.00 92.38 658 THR A C 1
ATOM 5030 O O . THR A 1 658 ? 5.796 -11.949 17.843 1.00 92.38 658 THR A O 1
ATOM 5033 N N . TYR A 1 659 ? 4.056 -13.294 17.351 1.00 90.44 659 TYR A N 1
ATOM 5034 C CA . TYR A 1 659 ? 3.646 -13.542 18.737 1.00 90.44 659 TYR A CA 1
ATOM 5035 C C . TYR A 1 659 ? 4.308 -14.764 19.377 1.00 90.44 659 TYR A C 1
ATOM 5037 O O . TYR A 1 659 ? 4.090 -14.982 20.565 1.00 90.44 659 TYR A O 1
ATOM 5045 N N . TRP A 1 660 ? 5.086 -15.544 18.616 1.00 93.94 660 TRP A N 1
ATOM 5046 C CA . TRP A 1 660 ? 5.666 -16.818 19.061 1.00 93.94 660 TRP A CA 1
ATOM 5047 C C . TRP A 1 660 ? 4.596 -17.785 19.591 1.00 93.94 660 TRP A C 1
ATOM 5049 O O . TRP A 1 660 ? 4.794 -18.522 20.550 1.00 93.94 660 TRP A O 1
ATOM 5059 N N . LYS A 1 661 ? 3.412 -17.737 18.976 1.00 93.19 661 LYS A N 1
ATOM 5060 C CA . LYS A 1 661 ? 2.241 -18.514 19.376 1.00 93.19 661 LYS A CA 1
ATOM 5061 C C . LYS A 1 661 ? 1.381 -18.794 18.158 1.00 93.19 661 LYS A C 1
ATOM 5063 O O . LYS A 1 661 ? 0.917 -17.847 17.515 1.00 93.19 661 LYS A O 1
ATOM 5068 N N . LEU A 1 662 ? 1.111 -20.074 17.900 1.00 93.19 662 LEU A N 1
ATOM 5069 C CA . LEU A 1 662 ? 0.187 -20.503 16.852 1.00 93.19 662 LEU A CA 1
ATOM 5070 C C . LEU A 1 662 ? -1.184 -19.860 17.074 1.00 93.19 662 LEU A C 1
ATOM 5072 O O . LEU A 1 662 ? -1.824 -20.041 18.112 1.00 93.19 662 LEU A O 1
ATOM 5076 N N . GLN A 1 663 ? -1.610 -19.051 16.108 1.00 89.62 663 GLN A N 1
ATOM 5077 C CA . GLN A 1 663 ? -2.904 -18.385 16.173 1.00 89.62 663 GLN A CA 1
ATOM 5078 C C . GLN A 1 663 ? -4.015 -19.363 15.762 1.00 89.62 663 GLN A C 1
ATOM 5080 O O . GLN A 1 663 ? -3.808 -20.172 14.857 1.00 89.62 663 GLN A O 1
ATOM 5085 N N . PRO A 1 664 ? -5.218 -19.287 16.352 1.00 90.06 664 PRO A N 1
ATOM 5086 C CA . PRO A 1 664 ? -6.343 -20.089 15.884 1.00 90.06 664 PRO A CA 1
ATOM 5087 C C . PRO A 1 664 ? -6.694 -19.700 14.440 1.00 90.06 664 PRO A C 1
ATOM 5089 O O . PRO A 1 664 ? -6.979 -18.534 14.163 1.00 90.06 664 PRO A O 1
ATOM 5092 N N . MET A 1 665 ? -6.650 -20.667 13.520 1.00 88.56 665 MET A N 1
ATOM 5093 C CA . MET A 1 665 ? -6.829 -20.426 12.081 1.00 88.56 665 MET A CA 1
ATOM 5094 C C . MET A 1 665 ? -8.290 -20.553 11.633 1.00 88.56 665 MET A C 1
ATOM 5096 O O . MET A 1 665 ? -8.783 -19.734 10.853 1.00 88.56 665 MET A O 1
ATOM 5100 N N . ARG A 1 666 ? -9.012 -21.555 12.149 1.00 86.25 666 ARG A N 1
ATOM 5101 C CA . ARG A 1 666 ? -10.433 -21.769 11.842 1.00 86.25 666 ARG A CA 1
ATOM 5102 C C . ARG A 1 666 ? -11.307 -20.744 12.566 1.00 86.25 666 ARG A C 1
ATOM 5104 O O . ARG A 1 666 ? -11.033 -20.334 13.702 1.00 86.25 666 ARG A O 1
ATOM 5111 N N . ARG A 1 667 ? -12.370 -20.290 11.903 1.00 75.94 667 ARG A N 1
ATOM 5112 C CA . ARG A 1 667 ? -13.457 -19.589 12.601 1.00 75.94 667 ARG A CA 1
ATOM 5113 C C . ARG A 1 667 ? -14.124 -20.602 13.535 1.00 75.94 667 ARG A C 1
ATOM 5115 O O . ARG A 1 667 ? -14.220 -21.768 13.174 1.00 75.94 667 ARG A O 1
ATOM 5122 N N . ALA A 1 668 ? -14.501 -20.181 14.744 1.00 62.88 668 ALA A N 1
ATOM 5123 C CA . ALA A 1 668 ? -15.299 -21.060 15.594 1.00 62.88 668 ALA A CA 1
ATOM 5124 C C . ALA A 1 668 ? -16.598 -21.339 14.833 1.00 62.88 668 ALA A C 1
ATOM 5126 O O . ALA A 1 668 ? -17.224 -20.389 14.348 1.00 62.88 668 ALA A O 1
ATOM 5127 N N . GLU A 1 669 ? -16.942 -22.612 14.649 1.00 50.28 669 GLU A N 1
ATOM 5128 C CA . GLU A 1 669 ? -18.245 -22.965 14.103 1.00 50.28 669 GLU A CA 1
ATOM 5129 C C . GLU A 1 669 ? -19.295 -22.313 15.000 1.00 50.28 669 GLU A C 1
ATOM 5131 O O . GLU A 1 669 ? -19.196 -22.351 16.228 1.00 50.28 669 GLU A O 1
ATOM 5136 N N . ARG A 1 670 ? -20.278 -21.641 14.393 1.00 42.56 670 ARG A N 1
ATOM 5137 C CA . ARG A 1 670 ? -21.512 -21.358 15.119 1.00 42.56 670 ARG A CA 1
ATOM 5138 C C . ARG A 1 670 ? -22.068 -22.733 15.451 1.00 42.56 670 ARG A C 1
ATOM 5140 O O . ARG A 1 670 ? -22.581 -23.378 14.544 1.00 42.56 670 ARG A O 1
ATOM 5147 N N . SER A 1 671 ? -21.890 -23.196 16.686 1.00 34.00 671 SER A N 1
ATOM 5148 C CA . SER A 1 671 ? -22.447 -24.462 17.139 1.00 34.00 671 SER A CA 1
ATOM 5149 C C . SER A 1 671 ? -23.910 -24.502 16.718 1.00 34.00 671 SER A C 1
ATOM 5151 O O . SER A 1 671 ? -24.694 -23.630 17.102 1.00 34.00 671 SER A O 1
ATOM 5153 N N . ALA A 1 672 ? -24.248 -25.467 15.869 1.00 34.84 672 ALA A N 1
ATOM 5154 C CA . ALA A 1 672 ? -25.614 -25.789 15.514 1.00 34.84 672 ALA A CA 1
ATOM 5155 C C . ALA A 1 672 ? -26.302 -26.344 16.768 1.00 34.84 672 ALA A C 1
ATOM 5157 O O . ALA A 1 672 ? -26.421 -27.547 16.956 1.00 34.84 672 ALA A O 1
ATOM 5158 N N . VAL A 1 673 ? -26.720 -25.458 17.671 1.00 36.50 673 VAL A N 1
ATOM 5159 C CA . VAL A 1 673 ? -27.657 -25.791 18.745 1.00 36.50 673 VAL A CA 1
ATOM 5160 C C . VAL A 1 673 ? -29.055 -25.651 18.155 1.00 36.50 673 VAL A C 1
ATOM 5162 O O . VAL A 1 673 ? -29.724 -24.644 18.366 1.00 36.50 673 VAL A O 1
ATOM 5165 N N . ALA A 1 674 ? -29.440 -26.615 17.321 1.00 38.53 674 ALA A N 1
ATOM 5166 C CA . ALA A 1 674 ? -30.821 -26.851 16.900 1.00 38.53 674 ALA A CA 1
ATOM 5167 C C . ALA A 1 674 ? -30.907 -28.159 16.101 1.00 38.53 674 ALA A C 1
ATOM 5169 O O . ALA A 1 674 ? -31.098 -28.108 14.898 1.00 38.53 674 ALA A O 1
ATOM 5170 N N . THR A 1 675 ? -30.729 -29.304 16.762 1.00 38.50 675 THR A N 1
ATOM 5171 C CA . THR A 1 675 ? -31.378 -30.588 16.418 1.00 38.50 675 THR A CA 1
ATOM 5172 C C . THR A 1 675 ? -30.891 -31.644 17.403 1.00 38.50 675 THR A C 1
ATOM 5174 O O . THR A 1 675 ? -29.936 -32.343 17.105 1.00 38.50 675 THR A O 1
ATOM 5177 N N . MET A 1 676 ? -31.507 -31.720 18.584 1.00 33.91 676 MET A N 1
ATOM 5178 C CA . MET A 1 676 ? -31.763 -32.970 19.320 1.00 33.91 676 MET A CA 1
ATOM 5179 C C . MET A 1 676 ? -32.823 -32.660 20.386 1.00 33.91 676 MET A C 1
ATOM 5181 O O . MET A 1 676 ? -32.516 -32.337 21.528 1.00 33.91 676 MET A O 1
ATOM 5185 N N . SER A 1 677 ? -34.082 -32.703 19.967 1.00 34.41 677 SER A N 1
ATOM 5186 C CA . SER A 1 677 ? -35.205 -33.090 20.819 1.00 34.41 677 SER A CA 1
ATOM 5187 C C . SER A 1 677 ? -36.172 -33.841 19.908 1.00 34.41 677 SER A C 1
ATOM 5189 O O . SER A 1 677 ? -36.986 -33.222 19.219 1.00 34.41 677 SER A O 1
ATOM 5191 N N . ALA A 1 678 ? -35.951 -35.148 19.808 1.00 34.97 678 ALA A N 1
ATOM 5192 C CA . ALA A 1 678 ? -36.991 -36.109 19.472 1.00 34.97 678 ALA A CA 1
ATOM 5193 C C . ALA A 1 678 ? -37.517 -36.665 20.795 1.00 34.97 678 ALA A C 1
ATOM 5195 O O . ALA A 1 678 ? -36.669 -36.821 21.709 1.00 34.97 678 ALA A O 1
#

pLDDT: mean 84.75, std 19.66, range [22.59, 98.75]